Protein AF-A0A9N8HFV5-F1 (afdb_monomer)

pLDDT: mean 84.13, std 14.62, range [37.47, 98.25]

Nearest PDB structures (foldseek):
  6sh9-assembly1_B  TM=3.704E-01  e=1.272E+00  Bifidobacterium longum subsp. longum JCM 1217
  3afj-assembly1_A  TM=5.283E-01  e=9.026E+00  Cellulomonas gilvus ATCC 13127
  4bv8-assembly1_A-2  TM=2.661E-01  e=2.850E+00  Mus musculus

Sequence (456 aa):
MLLHRSIKRILYLVCWALIVAHNIAQGQHIQPIPSQDDGSRGDPKLVDVSGLGPEGTDFYDMPSIDIQLEEDGPTWTVYRLAHIDSHFAGESNDGMVAANLLRYQAGNSNAEVFTGLVHDRAGGMYYELKPDIDGNVEVLSTQREDMPMSALVQPEVQSIWTEFKALADYLATCALNLRRDPDKFVEIDVMIVWSHNAECAKAGLPVDCSVTDDSLNIMLAALNLTVEINNFVHANSQTNTSLKIVHAQRDTSGYRETDPFQLITELTIPLFDGQLNYIHPLRDQKKADLVAFAYDNRIVENPGYGIANAPVPVFGLQGLPLPPFLAFSVFCIQCSAGTLQTHEWGHNLGCTHDRGTVTDQIKDAIGDNPFNACEDKTHTNYGYRSPTGTFHTVMSYRCREGQCDNWSSNTANGFCAEIPYFSGKDTWRNGESMGGEENNCRDRIKRDKHFIARNR

Organism: NCBI:txid568900

Secondary structure (DSSP, 8-state):
-HHHHHHHHHHHHHHHHHHHHHHHHS--EEEE--------SSS-EEEE-GGG-SSSSGGGG-SEEEE--STTSPPEEEEE-S--SSSEEEE-TTSSEEEEEEEEEETTTTEEEEEEEEEETTTTEEEEEEE-TTSPEEEEEEETTS----------TTS--TTHHHHHHHHHHHHHHTT--TTS-EEEEEEEEE-HHHHHHHTTPPTTPPP-HHHHHHHHHHHHHHHHHHHHHHHHHT-SEEEEEEEEEE-SS-PPP--HHHHHHHHH-TTSSSSGGGHHHHHHHHT-SEEEEEE-GGG-SS---EEE-----GGG-TTPPPPGGG-EEEEEGGG-SSSHHHHHHHHHTT-B--HHHHHHHHHHHHSS-S--TTT--S--BB--B-TTSSEE-TT-PPP-TTSTT---TTT--S--EE-S----TT-EETTEES--SSB-HHHHHHHHHHHHS---

Foldseek 3Di:
DVVVVVVVVVVVVVVVVVVVVVLVVLALEKEFDDDPDDDDAFDWTFIDRCSCDDDDDSNLPDQWYWYDQDPPGDIFIWGADDDDPQWGWTAGPVRQKIKTWGFDQDPPPSDTWIWMWIARQAQQWIWTWGAALVRTTIIGIDHCVVPDAADDDPDPPPPPPPPVVLVVVVVVVLVVQQPDFLLAAEEAEEEEEEEPVLLCVQNVHDGPDDDDVSSVSRLVRLVVSLQVLLQVLCVLASSSYGYDYLYYYYQPLNDDDEDQVVVLCVCLPCPDPNSNNVVVVVCVVSVGLAYEYEYAQPPYPDRHFKDADAPDCDPVPPLGADASSRRYMYGYSVVSSDCRVVLRNLRNLHAAEAQQVVQVSCCVPPNPDPDRSLPDPPAQRYWDFALQLAATESRYDHDDDPGSSNHDPVRHPHSHGYDSYQADDPDDDPRGHRHHRNRHSSSSSSSRVVSSHDDD

Structure (mmCIF, N/CA/C/O backbone):
data_AF-A0A9N8HFV5-F1
#
_entry.id   AF-A0A9N8HFV5-F1
#
loop_
_atom_site.group_PDB
_atom_site.id
_atom_site.type_symbol
_atom_site.label_atom_id
_atom_site.label_alt_id
_atom_site.label_comp_id
_atom_site.label_asym_id
_atom_site.label_entity_id
_atom_site.label_seq_id
_atom_site.pdbx_PDB_ins_code
_atom_site.Cartn_x
_atom_site.Cartn_y
_atom_site.Cartn_z
_atom_site.occupancy
_atom_site.B_iso_or_equiv
_atom_site.auth_seq_id
_atom_site.auth_comp_id
_atom_site.auth_asym_id
_atom_site.auth_atom_id
_atom_site.pdbx_PDB_model_num
ATOM 1 N N . MET A 1 1 ? -42.279 -52.593 -12.057 1.00 56.09 1 MET A N 1
ATOM 2 C CA . MET A 1 1 ? -41.325 -52.281 -10.963 1.00 56.09 1 MET A CA 1
ATOM 3 C C . MET A 1 1 ? -40.086 -51.508 -11.438 1.00 56.09 1 MET A C 1
ATOM 5 O O . MET A 1 1 ? -39.771 -50.501 -10.820 1.00 56.09 1 MET A O 1
ATOM 9 N N . LEU A 1 2 ? -39.414 -51.903 -12.534 1.00 49.84 2 LEU A N 1
ATOM 10 C CA . LEU A 1 2 ? -38.226 -51.197 -13.066 1.00 49.84 2 LEU A CA 1
ATOM 11 C C . LEU A 1 2 ? -38.470 -49.713 -13.413 1.00 49.84 2 LEU A C 1
ATOM 13 O O . LEU A 1 2 ? -37.716 -48.859 -12.955 1.00 49.84 2 LEU A O 1
ATOM 17 N N . LEU A 1 3 ? -39.565 -49.398 -14.119 1.00 54.56 3 LEU A N 1
ATOM 18 C CA . LEU A 1 3 ? -39.909 -48.030 -14.550 1.00 54.56 3 LEU A CA 1
ATOM 19 C C . LEU A 1 3 ? -39.917 -47.006 -13.393 1.00 54.56 3 LEU A C 1
ATOM 21 O O . LEU A 1 3 ? -39.460 -45.876 -13.541 1.00 54.56 3 LEU A O 1
ATOM 25 N N . HIS A 1 4 ? -40.370 -47.426 -12.207 1.00 60.81 4 HIS A N 1
ATOM 26 C CA . HIS A 1 4 ? -40.497 -46.546 -11.045 1.00 60.81 4 HIS A CA 1
ATOM 27 C C . HIS A 1 4 ? -39.139 -46.178 -10.415 1.00 60.81 4 HIS A C 1
ATOM 29 O O . HIS A 1 4 ? -39.010 -45.103 -9.827 1.00 60.81 4 HIS A O 1
ATOM 35 N N . ARG A 1 5 ? -38.111 -47.032 -10.565 1.00 61.53 5 ARG A N 1
ATOM 36 C CA . ARG A 1 5 ? -36.736 -46.736 -10.118 1.00 61.53 5 ARG A CA 1
ATOM 37 C C . ARG A 1 5 ? -36.038 -45.737 -11.044 1.00 61.53 5 ARG A C 1
ATOM 39 O O . ARG A 1 5 ? -35.320 -44.874 -10.547 1.00 61.53 5 ARG A O 1
ATOM 46 N N . SER A 1 6 ? -36.286 -45.810 -12.354 1.00 66.06 6 SER A N 1
ATOM 47 C CA . SER A 1 6 ? -35.728 -44.859 -13.327 1.00 66.06 6 SER A CA 1
ATOM 48 C C . SER A 1 6 ? -36.271 -43.444 -13.116 1.00 66.06 6 SER A C 1
ATOM 50 O O . SER A 1 6 ? -35.486 -42.505 -13.037 1.00 66.06 6 SER A O 1
ATOM 52 N N . ILE A 1 7 ? -37.588 -43.297 -12.913 1.00 78.81 7 ILE A N 1
ATOM 53 C CA . ILE A 1 7 ? -38.219 -41.990 -12.649 1.00 78.81 7 ILE A CA 1
ATOM 54 C C . ILE A 1 7 ? -37.641 -41.337 -11.384 1.00 78.81 7 ILE A C 1
ATOM 56 O O . ILE A 1 7 ? -37.312 -40.156 -11.413 1.00 78.81 7 ILE A O 1
ATOM 60 N N . LYS A 1 8 ? -37.435 -42.097 -10.295 1.00 75.44 8 LYS A N 1
ATOM 61 C CA . LYS A 1 8 ? -36.823 -41.552 -9.069 1.00 75.44 8 LYS A CA 1
ATOM 62 C C . LYS A 1 8 ? -35.385 -41.066 -9.276 1.00 75.44 8 LYS A C 1
ATOM 64 O O . LYS A 1 8 ? -35.030 -40.045 -8.703 1.00 75.44 8 LYS A O 1
ATOM 69 N N . ARG A 1 9 ? -34.571 -41.750 -10.093 1.00 74.44 9 ARG A N 1
ATOM 70 C CA . ARG A 1 9 ? -33.205 -41.293 -10.425 1.00 74.44 9 ARG A CA 1
ATOM 71 C C . ARG A 1 9 ? -33.202 -40.040 -11.299 1.00 74.44 9 ARG A C 1
ATOM 73 O O . ARG A 1 9 ? -32.388 -39.160 -11.058 1.00 74.44 9 ARG A O 1
ATOM 80 N N . ILE A 1 10 ? -34.116 -39.948 -12.266 1.00 81.62 10 ILE A N 1
ATOM 81 C CA . ILE A 1 10 ? -34.258 -38.758 -13.117 1.00 81.62 10 ILE A CA 1
ATOM 82 C C . ILE A 1 10 ? -34.718 -37.560 -12.278 1.00 81.62 10 ILE A C 1
ATOM 84 O O . ILE A 1 10 ? -34.095 -36.511 -12.370 1.00 81.62 10 ILE A O 1
ATOM 88 N N . LEU A 1 11 ? -35.716 -37.720 -11.396 1.00 81.94 11 LEU A N 1
ATOM 89 C CA . LEU A 1 11 ? -36.099 -36.651 -10.464 1.00 81.94 11 LEU A CA 1
ATOM 90 C C . LEU A 1 11 ? -34.938 -36.233 -9.556 1.00 81.94 11 LEU A C 1
ATOM 92 O O . LEU A 1 11 ? -34.749 -35.044 -9.353 1.00 81.94 11 LEU A O 1
ATOM 96 N N . TYR A 1 12 ? -34.144 -37.177 -9.040 1.00 81.56 12 TYR A N 1
ATOM 97 C CA . TYR A 1 12 ? -32.990 -36.838 -8.200 1.00 81.56 12 TYR A CA 1
ATOM 98 C C . TYR A 1 12 ? -31.928 -36.043 -8.967 1.00 81.56 12 TYR A C 1
ATOM 100 O O . TYR A 1 12 ? -31.415 -35.066 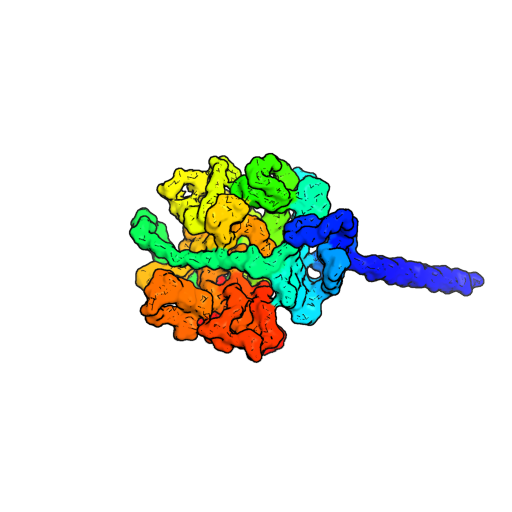-8.440 1.00 81.56 12 TYR A O 1
ATOM 108 N N . LEU A 1 13 ? -31.627 -36.428 -10.212 1.00 78.50 13 LEU A N 1
ATOM 109 C CA . LEU A 1 13 ? -30.686 -35.703 -11.070 1.00 78.50 13 LEU A CA 1
ATOM 110 C C . LEU A 1 13 ? -31.215 -34.323 -11.473 1.00 78.50 13 LEU A C 1
ATOM 112 O O . LEU A 1 13 ? -30.443 -33.376 -11.482 1.00 78.50 13 LEU A O 1
ATOM 116 N N . VAL A 1 14 ? -32.514 -34.189 -11.759 1.00 83.88 14 VAL A N 1
ATOM 117 C CA . VAL A 1 14 ? -33.137 -32.897 -12.087 1.00 83.88 14 VAL A CA 1
ATOM 118 C C . VAL A 1 14 ? -33.213 -31.995 -10.856 1.00 83.88 14 VAL A C 1
ATOM 120 O O . VAL A 1 14 ? -32.838 -30.837 -10.955 1.00 83.88 14 VAL A O 1
ATOM 123 N N . CYS A 1 15 ? -33.610 -32.499 -9.685 1.00 78.50 15 CYS A N 1
ATOM 124 C CA . CYS A 1 15 ? -33.566 -31.722 -8.443 1.00 78.50 15 CYS A CA 1
ATOM 125 C C . CYS A 1 15 ? -32.133 -31.337 -8.066 1.00 78.50 15 CYS A C 1
ATOM 127 O O . CYS A 1 15 ? -31.917 -30.200 -7.674 1.00 78.50 15 CYS A O 1
ATOM 129 N N . TRP A 1 16 ? -31.151 -32.231 -8.213 1.00 79.00 16 TRP A N 1
ATOM 130 C CA . TRP A 1 16 ? -29.753 -31.903 -7.928 1.00 79.00 16 TRP A CA 1
ATOM 131 C C . TRP A 1 16 ? -29.201 -30.878 -8.924 1.00 79.00 16 TRP A C 1
ATOM 133 O O . TRP A 1 16 ? -28.602 -29.901 -8.501 1.00 79.00 16 TRP A O 1
ATOM 143 N N . ALA A 1 17 ? -29.485 -31.022 -10.222 1.00 68.69 17 ALA A N 1
ATOM 144 C CA . ALA A 1 17 ? -29.117 -30.034 -11.235 1.00 68.69 17 ALA A CA 1
ATOM 145 C C . ALA A 1 17 ? -29.829 -28.686 -11.037 1.00 68.69 17 ALA A C 1
ATOM 147 O O . ALA A 1 17 ? -29.218 -27.656 -11.284 1.00 68.69 17 ALA A O 1
ATOM 148 N N . LEU A 1 18 ? -31.080 -28.670 -10.564 1.00 64.69 18 LEU A N 1
ATOM 149 C CA . LEU A 1 18 ? -31.801 -27.440 -10.223 1.00 64.69 18 LEU A CA 1
ATOM 150 C C . LEU A 1 18 ? -31.272 -26.796 -8.939 1.00 64.69 18 LEU A C 1
ATOM 152 O O . LEU A 1 18 ? -31.160 -25.583 -8.907 1.00 64.69 18 LEU A O 1
ATOM 156 N N . ILE A 1 19 ? -30.907 -27.568 -7.910 1.00 60.88 19 ILE A N 1
ATOM 157 C CA . ILE A 1 19 ? -30.269 -27.041 -6.690 1.00 60.88 19 ILE A CA 1
ATOM 158 C C . ILE A 1 19 ? -28.887 -26.474 -7.026 1.00 60.88 19 ILE A C 1
ATOM 160 O O . ILE A 1 19 ? -28.576 -25.359 -6.631 1.00 60.88 19 ILE A O 1
ATOM 164 N N . VAL A 1 20 ? -28.085 -27.196 -7.814 1.00 56.69 20 VAL A N 1
ATOM 165 C CA . VAL A 1 20 ? -26.782 -26.718 -8.295 1.00 56.69 20 VAL A CA 1
ATOM 166 C C . VAL A 1 20 ? -26.954 -25.473 -9.170 1.00 56.69 20 VAL A C 1
ATOM 168 O O . VAL A 1 20 ? -26.281 -24.484 -8.929 1.00 56.69 20 VAL A O 1
ATOM 171 N N . ALA A 1 21 ? -27.895 -25.457 -10.118 1.00 56.00 21 ALA A N 1
ATOM 172 C CA . ALA A 1 21 ? -28.159 -24.278 -10.944 1.00 56.00 21 ALA A CA 1
ATOM 173 C C . ALA A 1 21 ? -28.730 -23.093 -10.148 1.00 56.00 21 ALA A C 1
ATOM 175 O O . ALA A 1 21 ? -28.430 -21.958 -10.485 1.00 56.00 21 ALA A O 1
ATOM 176 N N . HIS A 1 22 ? -29.523 -23.324 -9.098 1.00 50.94 22 HIS A N 1
ATOM 177 C CA . HIS A 1 22 ? -30.069 -22.258 -8.253 1.00 50.94 22 HIS A CA 1
ATOM 178 C C . HIS A 1 22 ? -29.000 -21.675 -7.318 1.00 50.94 22 HIS A C 1
ATOM 180 O O . HIS A 1 22 ? -28.913 -20.460 -7.194 1.00 50.94 22 HIS A O 1
ATOM 186 N N . ASN A 1 23 ? -28.120 -22.519 -6.769 1.00 50.59 23 ASN A N 1
ATOM 187 C CA . ASN A 1 23 ? -26.953 -22.089 -5.994 1.00 50.59 23 ASN A CA 1
ATOM 188 C C . ASN A 1 23 ? -25.858 -21.441 -6.867 1.00 50.59 23 ASN A C 1
ATOM 190 O O . ASN A 1 23 ? -25.046 -20.693 -6.346 1.00 50.59 23 ASN A O 1
ATOM 194 N N . ILE A 1 24 ? -25.829 -21.712 -8.179 1.00 51.78 24 ILE A N 1
ATOM 195 C CA . ILE A 1 24 ? -24.999 -20.987 -9.162 1.00 51.78 24 ILE A CA 1
ATOM 196 C C . ILE A 1 24 ? -25.685 -19.681 -9.619 1.00 51.78 24 ILE A C 1
ATOM 198 O O . ILE A 1 24 ? -25.009 -18.755 -10.052 1.00 51.78 24 ILE A O 1
ATOM 202 N N . ALA A 1 25 ? -27.019 -19.593 -9.541 1.00 45.75 25 ALA A N 1
ATOM 203 C CA . ALA A 1 25 ? -27.801 -18.433 -9.984 1.00 45.75 25 ALA A CA 1
ATOM 204 C C . ALA A 1 25 ? -28.070 -17.392 -8.884 1.00 45.75 25 ALA A C 1
ATOM 206 O O . ALA A 1 25 ? -28.407 -16.254 -9.207 1.00 45.75 25 ALA A O 1
ATOM 207 N N . GLN A 1 26 ? -27.891 -17.733 -7.605 1.00 53.19 26 GLN A N 1
ATOM 208 C CA . GLN A 1 26 ? -27.508 -16.737 -6.605 1.00 53.19 26 GLN A CA 1
ATOM 209 C C . GLN A 1 26 ? -26.030 -16.420 -6.837 1.00 53.19 26 GLN A C 1
ATOM 211 O O . GLN A 1 26 ? -25.156 -17.021 -6.219 1.00 53.19 26 GLN A O 1
ATOM 216 N N . GLY A 1 27 ? -25.764 -15.533 -7.803 1.00 54.81 27 GLY A N 1
ATOM 217 C CA . GLY A 1 27 ? -24.407 -15.078 -8.103 1.00 54.81 27 GLY A CA 1
ATOM 218 C C . GLY A 1 27 ? -23.738 -14.547 -6.838 1.00 54.81 27 GLY A C 1
ATOM 219 O O . GLY A 1 27 ? -24.410 -13.989 -5.973 1.00 54.81 27 GLY A O 1
ATOM 220 N N . GLN A 1 28 ? -22.431 -14.737 -6.708 1.00 76.12 28 GLN A N 1
ATOM 221 C CA . GLN A 1 28 ? -21.666 -14.226 -5.572 1.00 76.12 28 GLN A CA 1
ATOM 222 C C . GLN A 1 28 ? -21.432 -12.736 -5.811 1.00 76.12 28 GLN A C 1
ATOM 224 O O . GLN A 1 28 ? -20.512 -12.357 -6.536 1.00 76.12 28 GLN A O 1
ATOM 229 N N . HIS A 1 29 ? -22.345 -11.921 -5.277 1.00 89.44 29 HIS A N 1
ATOM 230 C CA . HIS A 1 29 ? -22.415 -10.491 -5.544 1.00 89.44 29 HIS A CA 1
ATOM 231 C C . HIS A 1 29 ? -22.160 -9.649 -4.293 1.00 89.44 29 HIS A C 1
ATOM 233 O O . HIS A 1 29 ? -22.621 -9.980 -3.199 1.00 89.44 29 HIS A O 1
ATOM 239 N N . ILE A 1 30 ? -21.462 -8.534 -4.495 1.00 94.19 30 ILE A N 1
ATOM 240 C CA . ILE A 1 30 ? -21.566 -7.339 -3.655 1.00 94.19 30 ILE A CA 1
ATOM 241 C C . ILE A 1 30 ? -22.528 -6.394 -4.377 1.00 94.19 30 ILE A C 1
ATOM 243 O O . ILE A 1 30 ? -22.356 -6.164 -5.576 1.00 94.19 30 ILE A O 1
ATOM 247 N N . GLN A 1 31 ? -23.530 -5.870 -3.674 1.00 95.31 31 GLN A N 1
ATOM 248 C CA . GLN A 1 31 ? -24.520 -4.942 -4.235 1.00 95.31 31 GLN A CA 1
ATOM 249 C C . GLN A 1 31 ? -24.760 -3.750 -3.298 1.00 95.31 31 GLN A C 1
ATOM 251 O O . GLN A 1 31 ? -24.641 -3.909 -2.083 1.00 95.31 31 GLN A O 1
ATOM 256 N N . PRO A 1 32 ? -25.136 -2.568 -3.809 1.00 94.88 32 PRO A N 1
ATOM 257 C CA . PRO A 1 32 ? -25.580 -1.459 -2.971 1.00 94.88 32 PRO A CA 1
ATOM 258 C C . PRO A 1 32 ? -26.863 -1.830 -2.217 1.00 94.88 32 PRO A C 1
ATOM 260 O O . PRO A 1 32 ? -27.766 -2.457 -2.775 1.00 94.88 32 PRO A O 1
ATOM 263 N N . ILE A 1 33 ? -26.969 -1.408 -0.958 1.00 93.44 33 ILE A N 1
ATOM 264 C CA . ILE A 1 33 ? -28.239 -1.404 -0.226 1.00 93.44 33 ILE A CA 1
ATOM 265 C C . ILE A 1 33 ? -28.941 -0.085 -0.576 1.00 93.44 33 ILE A C 1
ATOM 267 O O . ILE A 1 33 ? -28.376 0.967 -0.272 1.00 93.44 33 ILE A O 1
ATOM 271 N N . PRO A 1 34 ? -30.147 -0.099 -1.181 1.00 87.19 34 PRO A N 1
ATOM 272 C CA . PRO A 1 34 ? -30.856 1.129 -1.535 1.00 87.19 34 PRO A CA 1
ATOM 273 C C . PRO A 1 34 ? -31.108 1.992 -0.296 1.00 87.19 34 PRO A C 1
ATOM 275 O O . PRO A 1 34 ? -31.884 1.626 0.594 1.00 87.19 34 PRO A O 1
ATOM 278 N N . SER A 1 35 ? -30.425 3.131 -0.224 1.00 71.56 35 SER A N 1
ATOM 279 C CA . SER A 1 35 ? -30.580 4.108 0.847 1.00 71.56 35 SER A CA 1
ATOM 280 C C . SER A 1 35 ? -31.737 5.066 0.531 1.00 71.56 35 SER A C 1
ATOM 282 O O . SER A 1 35 ? -32.227 5.142 -0.593 1.00 71.56 35 SER A O 1
ATOM 284 N N . GLN A 1 36 ? -32.209 5.820 1.527 1.00 58.84 36 GLN A N 1
ATOM 285 C CA . GLN A 1 36 ? -33.134 6.945 1.290 1.00 58.84 36 GLN A CA 1
ATOM 286 C C . GLN A 1 36 ? -32.381 8.259 1.016 1.00 58.84 36 GLN A C 1
ATOM 288 O O . GLN A 1 36 ? -32.889 9.333 1.334 1.00 58.84 36 GLN A O 1
ATOM 293 N N . ASP A 1 37 ? -31.148 8.163 0.521 1.00 61.12 37 ASP A N 1
ATOM 294 C CA . ASP A 1 37 ? -30.161 9.235 0.625 1.00 61.12 37 ASP A CA 1
ATOM 295 C C . ASP A 1 37 ? -30.231 10.246 -0.529 1.00 61.12 37 ASP A C 1
ATOM 297 O O . ASP A 1 37 ? -30.750 9.954 -1.608 1.00 61.12 37 ASP A O 1
ATOM 301 N N . ASP A 1 38 ? -29.754 11.468 -0.289 1.00 55.66 38 ASP A N 1
ATOM 302 C CA . ASP A 1 38 ? -30.112 12.640 -1.105 1.00 55.66 38 ASP A CA 1
ATOM 303 C C . ASP A 1 38 ? -29.225 12.895 -2.339 1.00 55.66 38 ASP A C 1
ATOM 305 O O . ASP A 1 38 ? -29.505 13.798 -3.137 1.00 55.66 38 ASP A O 1
ATOM 309 N N . GLY A 1 39 ? -28.209 12.053 -2.546 1.00 59.06 39 GLY A N 1
ATOM 310 C CA . GLY A 1 39 ? -27.302 12.109 -3.694 1.00 59.06 39 GLY A CA 1
ATOM 311 C C . GLY A 1 39 ? -26.017 12.908 -3.457 1.00 59.06 39 GLY A C 1
ATOM 312 O O . GLY A 1 39 ? -25.347 13.277 -4.428 1.00 59.06 39 GLY A O 1
ATOM 313 N N . SER A 1 40 ? -25.649 13.173 -2.203 1.00 59.53 40 SER A N 1
ATOM 314 C CA . SER A 1 40 ? -24.324 13.682 -1.847 1.00 59.53 40 SER A CA 1
ATOM 315 C C . SER A 1 40 ? -23.189 12.777 -2.376 1.00 59.53 40 SER A C 1
ATOM 317 O O . SER A 1 40 ? -23.281 11.548 -2.451 1.00 59.53 40 SER A O 1
ATOM 319 N N . ARG A 1 41 ? -22.079 13.399 -2.798 1.00 60.69 41 ARG A N 1
ATOM 320 C CA . ARG A 1 41 ? -20.861 12.695 -3.236 1.00 60.69 41 ARG A CA 1
ATOM 321 C C . ARG A 1 41 ? -19.835 12.733 -2.109 1.00 60.69 41 ARG A C 1
ATOM 323 O O . ARG A 1 41 ? -19.401 13.816 -1.730 1.00 60.69 41 ARG A O 1
ATOM 330 N N . GLY A 1 42 ? -19.396 11.556 -1.670 1.00 68.81 42 GLY A N 1
ATOM 331 C CA . GLY A 1 42 ? -18.355 11.383 -0.651 1.00 68.81 42 GLY A CA 1
ATOM 332 C C . GLY A 1 42 ? -18.869 10.857 0.689 1.00 68.81 42 GLY A C 1
ATOM 333 O O . GLY A 1 42 ? -18.053 10.405 1.489 1.00 68.81 42 GLY A O 1
ATOM 334 N N . ASP A 1 43 ? -20.185 10.851 0.912 1.00 81.81 43 ASP A N 1
ATOM 335 C CA . ASP A 1 43 ? -20.765 10.193 2.083 1.00 81.81 43 ASP A CA 1
ATOM 336 C C . ASP A 1 43 ? -20.732 8.657 1.912 1.00 81.81 43 ASP A C 1
ATOM 338 O O . ASP A 1 43 ? -20.886 8.164 0.784 1.00 81.81 43 ASP A O 1
ATOM 342 N N . PRO A 1 44 ? -20.488 7.883 2.990 1.00 86.31 44 PRO A N 1
ATOM 343 C CA . PRO A 1 44 ? -20.418 6.427 2.911 1.00 86.31 44 PRO A CA 1
ATOM 344 C C . PRO A 1 44 ? -21.769 5.805 2.533 1.00 86.31 44 PRO A C 1
ATOM 346 O O . PRO A 1 44 ? -22.800 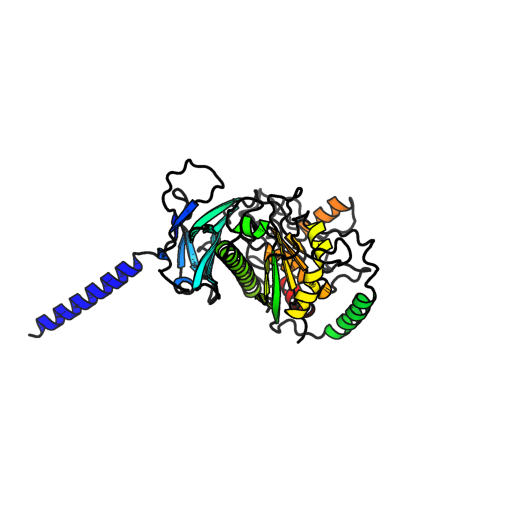6.126 3.121 1.00 86.31 44 PRO A O 1
ATOM 349 N N . LYS A 1 45 ? -21.767 4.873 1.575 1.00 92.44 45 LYS A N 1
ATOM 350 C CA . LYS A 1 45 ? -22.978 4.158 1.126 1.00 92.44 45 LYS A CA 1
ATOM 351 C C . LYS A 1 45 ? -22.959 2.719 1.621 1.00 92.44 45 LYS A C 1
ATOM 353 O O . LYS A 1 45 ? -21.920 2.075 1.562 1.00 92.44 45 LYS A O 1
ATOM 358 N N . LEU A 1 46 ? -24.090 2.182 2.065 1.00 94.06 46 LEU A N 1
ATOM 359 C CA . LEU A 1 46 ? -24.157 0.792 2.526 1.00 94.06 46 LEU A CA 1
ATOM 360 C C . LEU A 1 46 ? -24.132 -0.206 1.356 1.00 94.06 46 LEU A C 1
ATOM 362 O O . LEU A 1 46 ? -24.806 -0.010 0.344 1.00 94.06 46 LEU A O 1
ATOM 366 N N . VAL A 1 47 ? -23.398 -1.308 1.523 1.00 95.19 47 VAL A N 1
ATOM 367 C CA . VAL A 1 47 ? -23.330 -2.427 0.573 1.00 95.19 47 VAL A CA 1
ATOM 368 C C . VAL A 1 47 ? -23.613 -3.763 1.265 1.00 95.19 47 VAL A C 1
ATOM 370 O O . VAL A 1 47 ? -23.167 -4.038 2.377 1.00 95.19 47 VAL A O 1
ATOM 373 N N . ASP A 1 48 ? -24.366 -4.619 0.584 1.00 94.31 48 ASP A N 1
ATOM 374 C CA . ASP A 1 48 ? -24.658 -5.983 0.996 1.00 94.31 48 ASP A CA 1
ATOM 375 C C . ASP A 1 48 ? -23.548 -6.912 0.493 1.00 94.31 48 ASP A C 1
ATOM 377 O O . ASP A 1 48 ? -23.338 -7.073 -0.712 1.00 94.31 48 ASP A O 1
ATOM 381 N N . VAL A 1 49 ? -22.840 -7.523 1.444 1.00 94.12 49 VAL A N 1
ATOM 382 C CA . VAL A 1 49 ? -21.771 -8.508 1.214 1.00 94.12 49 VAL A CA 1
ATOM 383 C C . VAL A 1 49 ? -22.199 -9.936 1.573 1.00 94.12 49 VAL A C 1
ATOM 385 O O . VAL A 1 49 ? -21.372 -10.851 1.566 1.00 94.12 49 VAL A O 1
ATOM 388 N N . SER A 1 50 ? -23.480 -10.167 1.891 1.00 90.75 50 SER A N 1
ATOM 389 C CA . SER A 1 50 ? -23.989 -11.491 2.284 1.00 90.75 50 SER A CA 1
ATOM 390 C C . SER A 1 50 ? -23.885 -12.530 1.159 1.00 90.75 50 SER A C 1
ATOM 392 O O . SER A 1 50 ? -23.732 -13.723 1.434 1.00 90.75 50 SER A O 1
ATOM 394 N N . GLY A 1 51 ? -23.849 -12.080 -0.103 1.00 88.25 51 GLY A N 1
ATOM 395 C CA . GLY A 1 51 ? -23.560 -12.902 -1.282 1.00 88.25 51 GLY A CA 1
ATOM 396 C C . GLY A 1 51 ? -22.168 -13.553 -1.288 1.00 88.25 51 GLY A C 1
ATOM 397 O O . GLY A 1 51 ? -21.957 -14.519 -2.020 1.00 88.25 51 GLY A O 1
ATOM 398 N N . LEU A 1 52 ? -21.236 -13.091 -0.444 1.00 90.12 52 LEU A N 1
ATOM 399 C CA . LEU A 1 52 ? -19.915 -13.708 -0.246 1.00 90.12 52 LEU A CA 1
ATOM 400 C C . LEU A 1 52 ? -19.926 -14.884 0.748 1.00 90.12 52 LEU A C 1
ATOM 402 O O . LEU A 1 52 ? -18.889 -15.506 0.969 1.00 90.12 52 LEU A O 1
ATOM 406 N N . GLY A 1 53 ? -21.080 -15.191 1.348 1.00 84.56 53 GLY A N 1
ATOM 407 C CA . GLY A 1 53 ? -21.240 -16.226 2.367 1.00 84.56 53 GLY A CA 1
ATOM 408 C C . GLY A 1 53 ? -21.344 -15.664 3.795 1.00 84.56 53 GLY A C 1
ATOM 409 O O . GLY A 1 53 ? -20.931 -14.528 4.059 1.00 84.56 53 GLY A O 1
ATOM 410 N N . PRO A 1 54 ? -21.927 -16.441 4.729 1.00 70.44 54 PRO A N 1
ATOM 411 C CA . PRO A 1 54 ? -22.230 -15.968 6.078 1.00 70.44 54 PRO A CA 1
ATOM 412 C C . PRO A 1 54 ? -21.003 -15.871 6.994 1.00 70.44 54 PRO A C 1
ATOM 414 O O . PRO A 1 54 ? -21.010 -15.046 7.899 1.00 70.44 54 PRO A O 1
ATOM 417 N N . GLU A 1 55 ? -19.972 -16.691 6.779 1.00 69.56 55 GLU A N 1
ATOM 418 C CA . GLU A 1 55 ? -18.802 -16.806 7.659 1.00 69.56 55 GLU A CA 1
ATOM 419 C C . GLU A 1 55 ? -17.545 -17.131 6.837 1.00 69.56 55 GLU A C 1
ATOM 421 O O . GLU A 1 55 ? -17.608 -17.930 5.901 1.00 69.56 55 GLU A O 1
ATOM 426 N N . GLY A 1 56 ? -16.392 -16.587 7.235 1.00 73.44 56 GLY A N 1
ATOM 427 C CA . GLY A 1 56 ? -15.088 -17.110 6.839 1.00 73.44 56 GLY A CA 1
ATOM 428 C C . GLY A 1 56 ? -14.624 -16.797 5.413 1.00 73.44 56 GLY A C 1
ATOM 429 O O . GLY A 1 56 ? -15.121 -15.918 4.711 1.00 73.44 56 GLY A O 1
ATOM 430 N N . THR A 1 57 ? -13.575 -17.506 5.004 1.00 82.12 57 THR A N 1
ATOM 431 C CA . THR A 1 57 ? -12.723 -17.159 3.857 1.00 82.12 57 THR A CA 1
ATOM 432 C C . THR A 1 57 ? -13.116 -17.853 2.550 1.00 82.12 57 THR A C 1
ATOM 434 O O . THR A 1 57 ? -12.341 -17.832 1.598 1.00 82.12 57 THR A O 1
ATOM 437 N N . ASP A 1 58 ? -14.304 -18.460 2.473 1.00 85.62 58 ASP A N 1
ATOM 438 C CA . ASP A 1 58 ? -14.757 -19.257 1.318 1.00 85.62 58 ASP A CA 1
ATOM 439 C C . ASP A 1 58 ? -14.712 -18.474 -0.009 1.00 85.62 58 ASP A C 1
ATOM 441 O O . ASP A 1 58 ? -14.463 -19.047 -1.072 1.00 85.62 58 ASP A O 1
ATOM 445 N N . PHE A 1 59 ? -14.893 -17.148 0.040 1.00 89.38 59 PHE A N 1
ATOM 446 C CA . PHE A 1 59 ? -14.815 -16.290 -1.143 1.00 89.38 59 PHE A CA 1
ATOM 447 C C . PHE A 1 59 ? -13.401 -16.056 -1.680 1.00 89.38 59 PHE A C 1
ATOM 449 O O . PHE A 1 59 ? -13.261 -15.655 -2.834 1.00 89.38 59 PHE A O 1
ATOM 456 N N . TYR A 1 60 ? -12.349 -16.365 -0.917 1.00 91.44 60 TYR A N 1
ATOM 457 C CA . TYR A 1 60 ? -10.980 -16.313 -1.436 1.00 91.44 60 TYR A CA 1
ATOM 458 C C . TYR A 1 60 ? -10.776 -17.334 -2.556 1.00 91.44 60 TYR A C 1
ATOM 460 O O . TYR A 1 60 ? -10.028 -17.056 -3.487 1.00 91.44 60 TYR A O 1
ATOM 468 N N . ASP A 1 61 ? -11.473 -18.476 -2.512 1.00 88.88 61 ASP A N 1
ATOM 469 C CA . ASP A 1 61 ? -11.384 -19.523 -3.531 1.00 88.88 61 ASP A CA 1
ATOM 470 C C . ASP A 1 61 ? -12.413 -19.408 -4.669 1.00 88.88 61 ASP A C 1
ATOM 472 O O . ASP A 1 61 ? -12.400 -20.223 -5.599 1.00 88.88 61 ASP A O 1
ATOM 476 N N . MET A 1 62 ? -13.259 -18.372 -4.666 1.00 89.88 62 MET A N 1
ATOM 477 C CA . MET A 1 62 ? -14.176 -18.106 -5.778 1.00 89.88 62 MET A CA 1
ATOM 478 C C . MET A 1 62 ? -13.387 -17.741 -7.053 1.00 89.88 62 MET A C 1
ATOM 480 O O . MET A 1 62 ? -12.431 -16.965 -6.995 1.00 89.88 62 MET A O 1
ATOM 484 N N . PRO A 1 63 ? -13.760 -18.274 -8.235 1.00 92.19 63 PRO A N 1
ATOM 485 C CA . PRO A 1 63 ? -13.069 -17.963 -9.489 1.00 92.19 63 PRO A CA 1
ATOM 486 C C . PRO A 1 63 ? -13.331 -16.524 -9.958 1.00 92.19 63 PRO A C 1
ATOM 488 O O . PRO A 1 63 ? -12.505 -15.944 -10.665 1.00 92.19 63 PRO A O 1
ATOM 491 N N . SER A 1 64 ? -14.473 -15.957 -9.569 1.00 93.94 64 SER A N 1
ATOM 492 C CA . SER A 1 64 ? -14.875 -14.583 -9.848 1.00 93.94 64 SER A CA 1
ATOM 493 C C . SER A 1 64 ? -15.930 -14.108 -8.851 1.00 93.94 64 SER A C 1
ATOM 495 O O . SER A 1 64 ? -16.682 -14.930 -8.331 1.00 93.94 64 SER A O 1
ATOM 497 N N . ILE A 1 65 ? -16.015 -12.796 -8.646 1.00 95.25 65 ILE A N 1
ATOM 498 C CA . ILE A 1 65 ? -17.039 -12.118 -7.839 1.00 95.25 65 ILE A CA 1
ATOM 499 C C . ILE A 1 65 ? -17.652 -11.008 -8.701 1.00 95.25 65 ILE A C 1
ATOM 501 O O . ILE A 1 65 ? -16.918 -10.293 -9.387 1.00 95.25 65 ILE A O 1
ATOM 505 N N . ASP A 1 66 ? -18.977 -10.862 -8.664 1.00 96.06 66 ASP A N 1
ATOM 506 C CA . ASP A 1 66 ? -19.666 -9.719 -9.268 1.00 96.06 66 ASP A CA 1
ATOM 507 C C . ASP A 1 66 ? -19.767 -8.584 -8.240 1.00 96.06 66 ASP A C 1
ATOM 509 O O . ASP A 1 66 ? -20.133 -8.796 -7.086 1.00 96.06 66 ASP A O 1
ATOM 513 N N . ILE A 1 67 ? -19.408 -7.364 -8.630 1.00 96.38 67 ILE A N 1
ATOM 514 C CA . ILE A 1 67 ? -19.316 -6.224 -7.715 1.00 96.38 67 ILE A CA 1
ATOM 515 C C . ILE A 1 67 ? -20.074 -5.037 -8.302 1.00 96.38 67 ILE A C 1
ATOM 517 O O . ILE A 1 67 ? -19.723 -4.545 -9.371 1.00 96.38 67 ILE A O 1
ATOM 521 N N . GLN A 1 68 ? -21.071 -4.546 -7.572 1.00 95.94 68 GLN A N 1
ATOM 522 C CA . GLN A 1 68 ? -21.705 -3.248 -7.772 1.00 95.94 68 GLN A CA 1
ATOM 523 C C . GLN A 1 68 ? -21.660 -2.489 -6.440 1.00 95.94 68 GLN A C 1
ATOM 525 O O . GLN A 1 68 ? -22.029 -3.034 -5.401 1.00 95.94 68 GLN A O 1
ATOM 530 N N . LEU A 1 69 ? -21.183 -1.243 -6.459 1.00 95.31 69 LEU A N 1
ATOM 531 C CA . LEU A 1 69 ? -20.940 -0.453 -5.239 1.00 95.31 69 LEU A CA 1
ATOM 532 C C . LEU A 1 69 ? -21.856 0.771 -5.113 1.00 95.31 69 LEU A C 1
ATOM 534 O O . LEU A 1 69 ? -21.969 1.350 -4.041 1.00 95.31 69 LEU A O 1
ATOM 538 N N . GLU A 1 70 ? -22.535 1.160 -6.191 1.00 93.06 70 GLU A N 1
ATOM 539 C CA . GLU A 1 70 ? -23.459 2.296 -6.225 1.00 93.06 70 GLU A CA 1
ATOM 540 C C . GLU A 1 70 ? -24.724 1.892 -6.998 1.00 93.06 70 GLU A C 1
ATOM 542 O O . GLU A 1 70 ? -24.632 1.110 -7.946 1.00 93.06 70 GLU A O 1
ATOM 547 N N . GLU A 1 71 ? -25.899 2.396 -6.601 1.00 91.06 71 GLU A N 1
ATOM 548 C CA . GLU A 1 71 ? -27.210 1.958 -7.129 1.00 91.06 71 GLU A CA 1
ATOM 549 C C . GLU A 1 71 ? -27.335 2.133 -8.652 1.00 91.06 71 GLU A C 1
ATOM 551 O O . GLU A 1 71 ? -27.678 1.184 -9.356 1.00 91.06 71 GLU A O 1
ATOM 556 N N . ASP A 1 72 ? -26.934 3.297 -9.169 1.00 90.25 72 ASP A N 1
ATOM 557 C CA . ASP A 1 72 ? -26.825 3.582 -10.609 1.00 90.25 72 ASP A CA 1
ATOM 558 C C . ASP A 1 72 ? -25.435 3.241 -11.198 1.00 90.25 72 ASP A C 1
ATOM 560 O O . ASP A 1 72 ? -25.137 3.552 -12.355 1.00 90.25 72 ASP A O 1
ATOM 564 N N . GLY A 1 73 ? -24.550 2.641 -10.396 1.00 91.50 73 GLY A N 1
ATOM 565 C CA . GLY A 1 73 ? -23.184 2.294 -10.779 1.00 91.50 73 GLY A CA 1
ATOM 566 C C . GLY A 1 73 ? -23.097 1.039 -11.660 1.00 91.50 73 GLY A C 1
ATOM 567 O O . GLY A 1 73 ? -24.014 0.216 -11.679 1.00 91.50 73 GLY A O 1
ATOM 568 N N . PRO A 1 74 ? -21.984 0.850 -12.390 1.00 94.38 74 PRO A N 1
ATOM 569 C CA . PRO A 1 74 ? -21.747 -0.369 -13.157 1.00 94.38 74 PRO A CA 1
ATOM 570 C C . PRO A 1 74 ? -21.582 -1.598 -12.247 1.00 94.38 74 PRO A C 1
ATOM 572 O O . PRO A 1 74 ? -21.053 -1.509 -11.140 1.00 94.38 74 PRO A O 1
ATOM 575 N N . THR A 1 75 ? -21.969 -2.767 -12.759 1.00 95.69 75 THR A N 1
ATOM 576 C CA . THR A 1 75 ? -21.590 -4.068 -12.189 1.00 95.69 75 THR A CA 1
ATOM 577 C C . THR A 1 75 ? -20.341 -4.587 -12.900 1.00 95.69 75 THR A C 1
ATOM 579 O O . THR A 1 75 ? -20.313 -4.662 -14.131 1.00 95.69 75 THR A O 1
ATOM 582 N N . TRP A 1 76 ? -19.325 -4.994 -12.143 1.00 96.44 76 TRP A N 1
ATOM 583 C CA . TRP A 1 76 ? -18.083 -5.559 -12.665 1.00 96.44 76 TRP A CA 1
ATOM 584 C C . TRP A 1 76 ? -17.911 -7.016 -12.236 1.00 96.44 76 TRP A C 1
ATOM 586 O O . TRP A 1 76 ? -17.920 -7.308 -11.044 1.00 96.44 76 TRP A O 1
ATOM 596 N N . THR A 1 77 ? -17.657 -7.919 -13.185 1.00 96.56 77 THR A N 1
ATOM 597 C CA . THR A 1 77 ? -17.163 -9.269 -12.872 1.00 96.56 77 THR A CA 1
ATOM 598 C C . THR A 1 77 ? -15.645 -9.227 -12.723 1.00 96.56 77 THR A C 1
ATOM 600 O O . THR A 1 77 ? -14.924 -8.959 -13.691 1.00 96.56 77 THR A O 1
ATOM 603 N N . VAL A 1 78 ? -15.153 -9.505 -11.519 1.00 95.94 78 VAL A N 1
ATOM 604 C CA . VAL A 1 78 ? -13.726 -9.527 -11.183 1.00 95.94 78 VAL A CA 1
ATOM 605 C C . VAL A 1 78 ? -13.266 -10.975 -11.039 1.00 95.94 78 VAL A C 1
ATOM 607 O O . VAL A 1 78 ? -13.826 -11.719 -10.241 1.00 95.94 78 VAL A O 1
ATOM 610 N N . TYR A 1 79 ? -12.247 -11.386 -11.795 1.00 94.62 79 TYR A N 1
ATOM 611 C CA . TYR A 1 79 ? -11.711 -12.752 -11.818 1.00 94.62 79 TYR A CA 1
ATOM 612 C C . TYR A 1 79 ? -10.486 -12.877 -10.908 1.00 94.62 79 TYR A C 1
ATOM 614 O O . TYR A 1 79 ? -9.613 -12.007 -10.922 1.00 94.62 79 TYR A O 1
ATOM 622 N N . ARG A 1 80 ? -10.391 -13.967 -10.137 1.00 93.25 80 ARG A N 1
ATOM 623 C CA . ARG A 1 80 ? -9.299 -14.189 -9.174 1.00 93.25 80 ARG A CA 1
ATOM 624 C C . ARG A 1 80 ? -7.931 -14.262 -9.864 1.00 93.25 80 ARG A C 1
ATOM 626 O O . ARG A 1 80 ? -7.729 -15.044 -10.796 1.00 93.25 80 ARG A O 1
ATOM 633 N N . LEU A 1 81 ? -6.963 -13.505 -9.353 1.00 88.44 81 LEU A N 1
ATOM 634 C CA . LEU A 1 81 ? -5.574 -13.506 -9.810 1.00 88.44 81 LEU A CA 1
ATOM 635 C C . LEU A 1 81 ? -4.712 -14.447 -8.958 1.00 88.44 81 LEU A C 1
ATOM 637 O O . LEU A 1 81 ? -4.105 -14.039 -7.974 1.00 88.44 81 LEU A O 1
ATOM 641 N N . ALA A 1 82 ? -4.615 -15.701 -9.413 1.00 73.00 82 ALA A N 1
ATOM 642 C CA . ALA A 1 82 ? -3.848 -16.788 -8.791 1.00 73.00 82 ALA A CA 1
ATOM 643 C C . ALA A 1 82 ? -4.285 -17.156 -7.352 1.00 73.00 82 ALA A C 1
ATOM 645 O O . ALA A 1 82 ? -5.175 -16.548 -6.761 1.00 73.00 82 ALA A O 1
ATOM 646 N N . HIS A 1 83 ? -3.695 -18.224 -6.804 1.00 65.00 83 HIS A N 1
ATOM 647 C CA . HIS A 1 83 ? -3.961 -18.649 -5.429 1.00 65.00 83 HIS A CA 1
ATOM 648 C C . HIS A 1 83 ? -3.239 -17.732 -4.441 1.00 65.00 83 HIS A C 1
ATOM 650 O O . HIS A 1 83 ? -2.050 -17.899 -4.170 1.00 65.00 83 HIS A O 1
ATOM 656 N N . ILE A 1 84 ? -3.990 -16.768 -3.918 1.00 73.50 84 ILE A N 1
ATOM 657 C CA . ILE A 1 84 ? -3.708 -16.119 -2.644 1.00 73.50 84 ILE A CA 1
ATOM 658 C C . ILE A 1 84 ? -4.669 -16.727 -1.622 1.00 73.50 84 ILE A C 1
ATOM 660 O O . ILE A 1 84 ? -5.879 -16.764 -1.860 1.00 73.50 84 ILE A O 1
ATOM 664 N N . ASP A 1 85 ? -4.120 -17.242 -0.523 1.00 80.88 85 ASP A N 1
ATOM 665 C CA . ASP A 1 85 ? -4.876 -17.966 0.512 1.00 80.88 85 ASP A CA 1
ATOM 666 C C . ASP A 1 85 ? -5.316 -17.043 1.670 1.00 80.88 85 ASP A C 1
ATOM 668 O O . ASP A 1 85 ? -6.103 -17.438 2.527 1.00 80.88 85 ASP A O 1
ATOM 672 N N . SER A 1 86 ? -4.788 -15.817 1.716 1.00 85.06 86 SER A N 1
ATOM 673 C CA . SER A 1 86 ? -4.991 -14.827 2.782 1.00 85.06 86 SER A CA 1
ATOM 674 C C . SER A 1 86 ? -6.044 -13.762 2.463 1.00 85.06 86 SER A C 1
ATOM 676 O O . SER A 1 86 ? -6.599 -13.178 3.393 1.00 85.06 86 SER A O 1
ATOM 678 N N . HIS A 1 87 ? -6.327 -13.510 1.182 1.00 92.56 87 HIS A N 1
ATOM 679 C CA . HIS A 1 87 ? -7.356 -12.582 0.708 1.00 92.56 87 HIS A CA 1
ATOM 680 C C . HIS A 1 87 ? -7.789 -12.923 -0.730 1.00 92.56 87 HIS A C 1
ATOM 682 O O . HIS A 1 87 ? -7.060 -13.593 -1.463 1.00 92.56 87 HIS A O 1
ATOM 688 N N . PHE A 1 88 ? -8.950 -12.429 -1.169 1.00 94.12 88 PHE A N 1
ATOM 689 C CA . PHE A 1 88 ? -9.310 -12.442 -2.589 1.00 94.12 88 PHE A CA 1
ATOM 690 C C . PHE A 1 88 ? -8.621 -11.264 -3.281 1.00 94.12 88 PHE A C 1
ATOM 692 O O . PHE A 1 88 ? -8.925 -10.118 -2.958 1.00 94.12 88 PHE A O 1
ATOM 699 N N . ALA A 1 89 ? -7.747 -11.527 -4.252 1.00 94.44 89 ALA A N 1
ATOM 700 C CA . ALA A 1 89 ? -7.289 -10.526 -5.216 1.00 94.44 89 ALA A CA 1
ATOM 701 C C . ALA A 1 89 ? -7.770 -10.906 -6.615 1.00 94.44 89 ALA A C 1
ATOM 703 O O . ALA A 1 89 ? -7.705 -12.076 -7.006 1.00 94.44 89 ALA A O 1
ATOM 704 N N . GLY A 1 90 ? -8.213 -9.926 -7.397 1.00 94.00 90 GLY A N 1
ATOM 705 C CA . GLY A 1 90 ? -8.708 -10.175 -8.742 1.00 94.00 90 GLY A CA 1
ATOM 706 C C . GLY A 1 90 ? -8.698 -8.956 -9.654 1.00 94.00 90 GLY A C 1
ATOM 707 O O . GLY A 1 90 ? -8.602 -7.815 -9.203 1.00 94.00 90 GLY A O 1
ATOM 708 N N . GLU A 1 91 ? -8.829 -9.210 -10.953 1.00 94.75 91 GLU A N 1
ATOM 709 C CA . GLU A 1 91 ? -9.022 -8.195 -11.988 1.00 94.75 91 GLU A CA 1
ATOM 710 C C . GLU A 1 91 ? -10.159 -8.600 -12.940 1.00 94.75 91 GLU A C 1
ATOM 712 O O . GLU A 1 91 ? -10.399 -9.772 -13.221 1.00 94.75 91 GLU A O 1
ATOM 717 N N . SER A 1 92 ? -10.880 -7.606 -13.443 1.00 95.06 92 SER A N 1
ATOM 718 C CA . SER A 1 92 ? -11.781 -7.737 -14.597 1.00 95.06 92 SER A CA 1
ATOM 719 C C . SER A 1 92 ? -11.032 -8.208 -15.855 1.00 95.06 92 SER A C 1
ATOM 721 O O . SER A 1 92 ? -9.814 -8.079 -15.961 1.00 95.06 92 SER A O 1
ATOM 723 N N . ASN A 1 93 ? -11.755 -8.753 -16.838 1.00 91.69 93 ASN A N 1
ATOM 724 C CA . ASN A 1 93 ? -11.152 -9.380 -18.026 1.00 91.69 93 ASN A CA 1
ATOM 725 C C . ASN A 1 93 ? -10.314 -8.419 -18.905 1.00 91.69 93 ASN A C 1
ATOM 727 O O . ASN A 1 93 ? -9.436 -8.869 -19.637 1.00 91.69 93 ASN A O 1
ATOM 731 N N . ASP A 1 94 ? -10.580 -7.113 -18.862 1.00 88.50 94 ASP A N 1
ATOM 732 C CA . ASP A 1 94 ? -9.786 -6.071 -19.532 1.00 88.50 94 ASP A CA 1
ATOM 733 C C . ASP A 1 94 ? -8.679 -5.475 -18.637 1.00 88.50 94 ASP A C 1
ATOM 735 O O . ASP A 1 94 ? -7.835 -4.710 -19.110 1.00 88.50 94 ASP A O 1
ATOM 739 N N . GLY A 1 95 ? -8.650 -5.845 -17.354 1.00 88.69 95 GLY A N 1
ATOM 740 C CA . GLY A 1 95 ? -7.745 -5.308 -16.348 1.00 88.69 95 GLY A CA 1
ATOM 741 C C . GLY A 1 95 ? -8.046 -3.865 -15.934 1.00 88.69 95 GLY A C 1
ATOM 742 O O . GLY A 1 95 ? -7.156 -3.232 -15.364 1.00 88.69 95 GLY A O 1
ATOM 743 N N . MET A 1 96 ? -9.237 -3.321 -16.213 1.00 90.62 96 MET A N 1
ATOM 744 C CA . MET A 1 96 ? -9.592 -1.940 -15.847 1.00 90.62 96 MET A CA 1
ATOM 745 C C . MET A 1 96 ? -10.140 -1.823 -14.425 1.00 90.62 96 MET A C 1
ATOM 747 O O . MET A 1 96 ? -9.922 -0.817 -13.767 1.00 90.62 96 MET A O 1
ATOM 751 N N . VAL A 1 97 ? -10.759 -2.872 -13.900 1.00 94.62 97 VAL A N 1
ATOM 752 C CA . VAL A 1 97 ? -11.144 -2.975 -12.484 1.00 94.62 97 VAL A CA 1
ATOM 753 C C . VAL A 1 97 ? -10.288 -4.013 -11.779 1.00 94.62 97 VAL A C 1
ATOM 755 O O . VAL A 1 97 ? -10.124 -5.119 -12.299 1.00 94.62 97 VAL A O 1
ATOM 758 N N . ALA A 1 98 ? -9.777 -3.668 -10.598 1.00 94.31 98 ALA A N 1
ATOM 759 C CA . ALA A 1 98 ? -9.095 -4.577 -9.680 1.00 94.31 98 ALA A CA 1
ATOM 760 C C . ALA A 1 98 ? -9.782 -4.572 -8.310 1.00 94.31 98 AL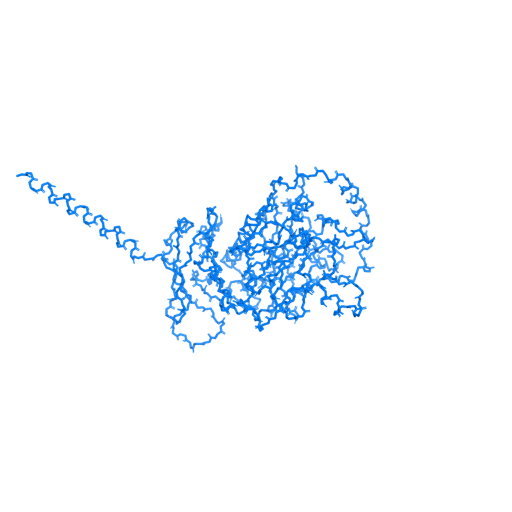A A C 1
ATOM 762 O O . ALA A 1 98 ? -10.184 -3.507 -7.848 1.00 94.31 98 ALA A O 1
ATOM 763 N N . ALA A 1 99 ? -9.872 -5.725 -7.645 1.00 95.69 99 ALA A N 1
ATOM 764 C CA . ALA A 1 99 ? -10.405 -5.840 -6.288 1.00 95.69 99 ALA A CA 1
ATOM 765 C C . ALA A 1 99 ? -9.440 -6.603 -5.373 1.00 95.69 99 ALA A C 1
ATOM 767 O O . ALA A 1 99 ? -8.849 -7.597 -5.792 1.00 95.69 99 ALA A O 1
ATOM 768 N N . ASN A 1 100 ? -9.319 -6.156 -4.123 1.00 95.56 100 ASN A N 1
ATOM 769 C CA . ASN A 1 100 ? -8.648 -6.864 -3.032 1.00 95.56 100 ASN A CA 1
ATOM 770 C C . ASN A 1 100 ? -9.616 -6.887 -1.845 1.00 95.56 100 ASN A C 1
ATOM 772 O O . ASN A 1 100 ? -9.985 -5.821 -1.361 1.00 95.56 100 ASN A O 1
ATOM 776 N N . LEU A 1 101 ? -10.066 -8.060 -1.404 1.00 95.56 101 LEU A N 1
ATOM 777 C CA . LEU A 1 101 ? -11.124 -8.222 -0.402 1.00 95.56 101 LEU A CA 1
ATOM 778 C C . LEU A 1 101 ? -10.661 -9.183 0.706 1.00 95.56 101 LEU A C 1
ATOM 780 O O . LEU A 1 101 ? -10.207 -10.293 0.421 1.00 95.56 101 LEU A O 1
ATOM 784 N N . LEU A 1 102 ? -10.806 -8.769 1.963 1.00 94.81 102 LEU A N 1
ATOM 785 C CA . LEU A 1 102 ? -10.307 -9.447 3.160 1.00 94.81 102 LEU A CA 1
ATOM 786 C C . LEU A 1 102 ? -11.425 -9.582 4.205 1.00 94.81 102 LEU A C 1
ATOM 788 O O . LEU A 1 102 ? -12.113 -8.614 4.522 1.00 94.81 102 LEU A O 1
ATOM 792 N N . ARG A 1 103 ? -11.544 -10.762 4.820 1.00 93.06 103 ARG A N 1
ATOM 793 C CA . ARG A 1 103 ? -12.176 -10.913 6.138 1.00 93.06 103 ARG A CA 1
ATOM 794 C C . ARG A 1 103 ? -11.097 -11.078 7.196 1.00 93.06 103 ARG A C 1
ATOM 796 O O . ARG A 1 103 ? -10.351 -12.055 7.204 1.00 93.0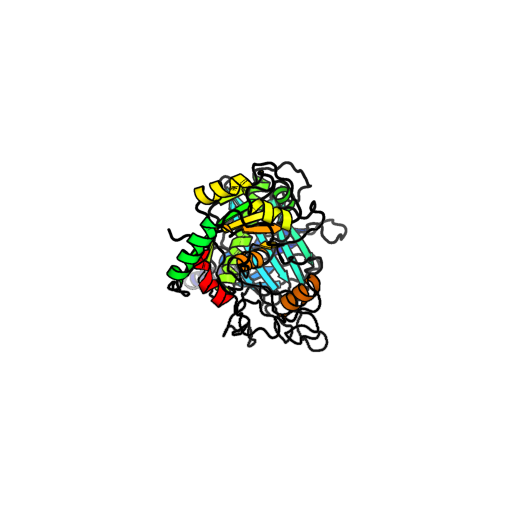6 103 ARG A O 1
ATOM 803 N N . TYR A 1 104 ? -11.008 -10.091 8.074 1.00 91.81 104 TYR A N 1
ATOM 804 C CA . TYR A 1 104 ? -10.103 -10.075 9.209 1.00 91.81 104 TYR A CA 1
ATOM 805 C C . TYR A 1 104 ? -10.791 -10.675 10.436 1.00 91.81 104 TYR A C 1
ATOM 807 O O . TYR A 1 104 ? -11.875 -10.247 10.819 1.00 91.81 104 TYR A O 1
ATOM 815 N N . GLN A 1 105 ? -10.142 -11.648 11.070 1.00 90.50 105 GLN A N 1
ATOM 816 C CA . GLN A 1 105 ? -10.605 -12.265 12.311 1.00 90.50 105 GLN A CA 1
ATOM 817 C C . GLN A 1 105 ? -9.865 -11.634 13.495 1.00 90.50 105 GLN A C 1
ATOM 819 O O . GLN A 1 105 ? -8.670 -11.869 13.700 1.00 90.50 105 GLN A O 1
ATOM 824 N N . ALA A 1 106 ? -10.571 -10.818 14.277 1.00 82.06 106 ALA A N 1
ATOM 825 C CA . ALA A 1 106 ? -10.015 -10.144 15.441 1.00 82.06 106 ALA A CA 1
ATOM 826 C C . ALA A 1 106 ? -9.753 -11.151 16.572 1.00 82.06 106 ALA A C 1
ATOM 828 O O . ALA A 1 106 ? -10.667 -11.616 17.258 1.00 82.06 106 ALA A O 1
ATOM 829 N N . GLY A 1 107 ? -8.473 -11.471 16.791 1.00 74.69 107 GLY A N 1
ATOM 830 C CA . GLY A 1 107 ? -8.030 -12.590 17.639 1.00 74.69 107 GLY A CA 1
ATOM 831 C C . GLY A 1 107 ? -8.421 -12.536 19.125 1.00 74.69 107 GLY A C 1
ATOM 832 O O . GLY A 1 107 ? -8.167 -13.501 19.842 1.00 74.69 107 GLY A O 1
ATOM 833 N N . ASN A 1 108 ? -9.032 -11.441 19.587 1.00 69.44 108 ASN A N 1
ATOM 834 C CA . ASN A 1 108 ? -9.453 -11.243 20.978 1.00 69.44 108 ASN A CA 1
ATOM 835 C C . ASN A 1 108 ? -10.979 -11.320 21.176 1.00 69.44 108 ASN A C 1
ATOM 837 O O . ASN A 1 108 ? -11.426 -11.581 22.291 1.00 69.44 108 ASN A O 1
ATOM 841 N N . SER A 1 109 ? -11.772 -11.064 20.130 1.00 68.19 109 SER A N 1
ATOM 842 C CA . SER A 1 109 ? -13.222 -10.816 20.222 1.00 68.19 109 SER A CA 1
ATOM 843 C C . SER A 1 109 ? -14.081 -11.819 19.445 1.00 68.19 109 SER A C 1
ATOM 845 O O . SER A 1 109 ? -15.299 -11.807 19.604 1.00 68.19 109 SER A O 1
ATOM 847 N N . ASN A 1 110 ? -13.473 -12.676 18.611 1.00 76.00 110 ASN A N 1
ATOM 848 C CA . ASN A 1 110 ? -14.154 -13.428 17.543 1.00 76.00 110 ASN A CA 1
ATOM 849 C C . ASN A 1 110 ? -14.936 -12.520 16.567 1.00 76.00 110 ASN A C 1
ATOM 851 O O . ASN A 1 110 ? -15.824 -13.003 15.865 1.00 76.00 110 ASN A O 1
ATOM 855 N N . ALA A 1 111 ? -14.648 -11.213 16.538 1.00 84.19 111 ALA A N 1
ATOM 856 C CA . ALA A 1 111 ? -15.273 -10.301 15.593 1.00 84.19 111 ALA A CA 1
ATOM 857 C C . ALA A 1 111 ? -14.650 -10.509 14.209 1.00 84.19 111 ALA A C 1
ATOM 859 O O . ALA A 1 111 ? -13.429 -10.431 14.048 1.00 84.19 111 ALA A O 1
ATOM 860 N N . GLU A 1 112 ? -15.496 -10.761 13.217 1.00 89.94 112 GLU A N 1
ATOM 861 C CA . GLU A 1 112 ? -15.096 -10.787 11.818 1.00 89.94 112 GLU A CA 1
ATOM 862 C C . GLU A 1 112 ? -15.348 -9.409 11.206 1.00 89.94 112 GLU A C 1
ATOM 864 O O . GLU A 1 112 ? -16.460 -8.891 11.265 1.00 89.94 112 GLU A O 1
ATOM 869 N N . VAL A 1 113 ? -14.313 -8.814 10.617 1.00 92.81 113 VAL A N 1
ATOM 870 C CA . VAL A 1 113 ? -14.396 -7.534 9.913 1.00 92.81 113 VAL A CA 1
ATOM 871 C C . VAL A 1 113 ? -14.162 -7.769 8.429 1.00 92.81 113 VAL A C 1
ATOM 873 O O . VAL A 1 113 ? -13.073 -8.179 8.027 1.00 92.81 113 VAL A O 1
ATOM 876 N N . PHE A 1 114 ? -15.165 -7.475 7.605 1.00 94.25 114 PHE A N 1
ATOM 877 C CA . PHE A 1 114 ? -14.998 -7.413 6.157 1.00 94.25 114 PHE A CA 1
ATOM 878 C C . PHE A 1 114 ? -14.440 -6.046 5.745 1.00 94.25 114 PHE A C 1
ATOM 880 O O . PHE A 1 114 ? -14.987 -5.009 6.109 1.00 94.25 114 PHE A O 1
ATOM 887 N N . THR A 1 115 ? -13.372 -6.039 4.955 1.00 95.38 115 THR A N 1
ATOM 888 C CA . THR A 1 115 ? -12.823 -4.830 4.336 1.00 95.38 115 THR A CA 1
ATOM 889 C C . THR A 1 115 ? -12.300 -5.144 2.939 1.00 95.38 115 THR A C 1
ATOM 891 O O . THR A 1 115 ? -11.963 -6.285 2.621 1.00 95.38 115 THR A O 1
ATOM 894 N N . GLY A 1 116 ? -12.230 -4.143 2.074 1.00 95.56 116 GLY A N 1
ATOM 895 C CA . GLY A 1 116 ? -11.737 -4.318 0.726 1.00 95.56 116 GLY A CA 1
ATOM 896 C C . GLY A 1 116 ? -11.409 -3.011 0.029 1.00 95.56 116 GLY A C 1
ATOM 897 O O . GLY A 1 116 ? -11.695 -1.918 0.507 1.00 95.56 116 GLY A O 1
ATOM 898 N N . LEU A 1 117 ? -10.808 -3.149 -1.140 1.00 95.38 117 LEU A N 1
ATOM 899 C CA . LEU A 1 117 ? -10.502 -2.064 -2.048 1.00 95.38 117 LEU A CA 1
ATOM 900 C C . LEU A 1 117 ? -10.867 -2.496 -3.460 1.00 95.38 117 LEU A C 1
ATOM 902 O O . LEU A 1 117 ? -10.357 -3.511 -3.938 1.00 95.38 117 LEU A O 1
ATOM 906 N N . VAL A 1 118 ? -11.671 -1.690 -4.145 1.00 9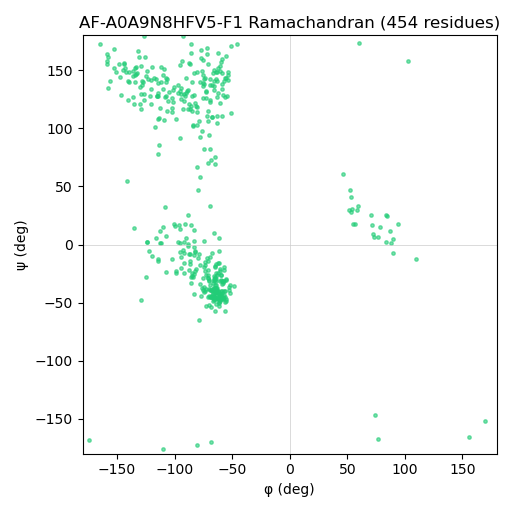5.81 118 VAL A N 1
ATOM 907 C CA . VAL A 1 118 ? -11.915 -1.811 -5.583 1.00 95.81 118 VAL A CA 1
ATOM 908 C C . VAL A 1 118 ? -11.376 -0.561 -6.271 1.00 95.81 118 VAL A C 1
ATOM 910 O O . VAL A 1 118 ? -11.686 0.555 -5.873 1.00 95.81 118 VAL A O 1
ATOM 913 N N . HIS A 1 119 ? -10.543 -0.739 -7.290 1.00 93.56 119 HIS A N 1
ATOM 914 C CA . HIS A 1 119 ? -9.985 0.344 -8.095 1.00 93.56 119 HIS A CA 1
ATOM 915 C C . HIS A 1 119 ? -10.523 0.215 -9.520 1.00 93.56 119 HIS A C 1
ATOM 917 O O . HIS A 1 119 ? -10.116 -0.690 -10.251 1.00 93.56 119 HIS A O 1
ATOM 923 N N . ASP A 1 120 ? -11.420 1.125 -9.906 1.00 93.81 120 ASP A N 1
ATOM 924 C CA . ASP A 1 120 ? -11.785 1.366 -11.301 1.00 93.81 120 ASP A CA 1
ATOM 925 C C . ASP A 1 120 ? -10.762 2.328 -11.917 1.00 93.81 120 ASP A C 1
ATOM 927 O O . ASP A 1 120 ? -10.781 3.544 -11.712 1.00 93.81 120 ASP A O 1
ATOM 931 N N . ARG A 1 121 ? -9.846 1.749 -12.686 1.00 88.50 121 ARG A N 1
ATOM 932 C CA . ARG A 1 121 ? -8.745 2.434 -13.362 1.00 88.50 121 ARG A CA 1
ATOM 933 C C . ARG A 1 121 ? -9.192 3.240 -14.578 1.00 88.50 121 ARG A C 1
ATOM 935 O O . ARG A 1 121 ? -8.434 4.098 -15.022 1.00 88.50 121 ARG A O 1
ATOM 942 N N . ALA A 1 122 ? -10.371 2.955 -15.134 1.00 86.69 122 ALA A N 1
ATOM 943 C CA . ALA A 1 122 ? -10.921 3.698 -16.263 1.00 86.69 122 ALA A CA 1
ATOM 944 C C . ALA A 1 122 ? -11.623 4.976 -15.782 1.00 86.69 122 ALA A C 1
ATOM 946 O O . ALA A 1 122 ? -11.425 6.041 -16.364 1.00 86.69 122 ALA A O 1
ATOM 947 N N . GLY A 1 123 ? -12.389 4.887 -14.690 1.00 86.50 123 GLY A N 1
ATOM 948 C CA . GLY A 1 123 ? -12.980 6.041 -14.008 1.00 86.50 123 GLY A CA 1
ATOM 949 C C . GLY A 1 123 ? -12.004 6.830 -13.127 1.00 86.50 123 GLY A C 1
ATOM 950 O O . GLY A 1 123 ? -12.299 7.968 -12.769 1.00 86.50 123 GLY A O 1
ATOM 951 N N . GLY A 1 124 ? -10.852 6.249 -12.766 1.00 85.62 124 GLY A N 1
ATOM 952 C CA . GLY A 1 124 ? -9.925 6.834 -11.790 1.00 85.62 124 GLY A CA 1
ATOM 953 C C . GLY A 1 124 ? -10.471 6.803 -10.357 1.00 85.62 124 GLY A C 1
ATOM 954 O O . GLY A 1 124 ? -10.098 7.643 -9.540 1.00 85.62 124 GLY A O 1
ATOM 955 N N . MET A 1 125 ? -11.368 5.863 -10.056 1.00 89.88 125 MET A N 1
ATOM 956 C CA . MET A 1 125 ? -12.087 5.759 -8.787 1.00 89.88 125 MET A CA 1
ATOM 957 C C . MET A 1 125 ? -11.481 4.676 -7.894 1.00 89.88 125 MET A C 1
ATOM 959 O O . MET A 1 125 ? -11.273 3.541 -8.324 1.00 89.88 125 MET A O 1
ATOM 963 N N . TYR A 1 126 ? -11.272 5.010 -6.625 1.00 91.69 126 TYR A N 1
ATOM 964 C CA . TYR A 1 126 ? -10.969 4.056 -5.564 1.00 91.69 126 TYR A CA 1
ATOM 965 C C . TYR A 1 126 ? -12.197 3.960 -4.661 1.00 91.69 126 TYR A C 1
ATOM 967 O O . TYR A 1 126 ? -12.700 4.971 -4.173 1.00 91.69 126 TYR A O 1
ATOM 975 N N . TYR A 1 127 ? -12.666 2.741 -4.442 1.00 94.44 127 TYR A N 1
ATOM 976 C CA . TYR A 1 127 ? -13.775 2.413 -3.565 1.00 94.44 127 TYR A CA 1
ATOM 977 C C . TYR A 1 127 ? -13.225 1.601 -2.394 1.00 94.44 127 TYR A C 1
ATOM 979 O O . TYR A 1 127 ? -12.807 0.453 -2.569 1.00 94.44 127 TYR A O 1
ATOM 987 N N . GLU A 1 128 ? -13.191 2.195 -1.205 1.00 94.56 128 GLU A N 1
ATOM 988 C CA . GLU A 1 128 ? -12.833 1.478 0.017 1.00 94.56 128 GLU A CA 1
ATOM 989 C C . GLU A 1 128 ? -14.087 0.845 0.618 1.00 94.56 128 GLU A C 1
ATOM 991 O O . GLU A 1 128 ? -15.020 1.563 0.966 1.00 94.56 128 GLU A O 1
ATOM 996 N N . LEU A 1 129 ? -14.094 -0.479 0.768 1.00 95.56 129 LEU A N 1
ATOM 997 C CA . LEU A 1 129 ? -15.097 -1.200 1.541 1.00 95.56 129 LEU A CA 1
ATOM 998 C C . LEU A 1 129 ? -14.589 -1.345 2.978 1.00 95.56 129 LEU A C 1
ATOM 1000 O O . LEU A 1 129 ? -13.511 -1.902 3.218 1.00 95.56 129 LEU A O 1
ATOM 1004 N N . LYS A 1 130 ? -15.363 -0.872 3.948 1.00 93.44 130 LYS A N 1
ATOM 1005 C CA . LYS A 1 130 ? -15.021 -0.935 5.375 1.00 93.44 130 LYS A CA 1
ATOM 1006 C C . LYS A 1 130 ? -16.295 -1.068 6.209 1.00 93.44 130 LYS A C 1
ATOM 1008 O O . LYS A 1 130 ? -17.345 -0.638 5.747 1.00 93.44 130 LYS A O 1
ATOM 1013 N N . PRO A 1 131 ? -16.245 -1.617 7.426 1.00 93.06 131 PRO A N 1
ATOM 1014 C CA . PRO A 1 131 ? -17.387 -1.534 8.323 1.00 93.06 131 PRO A CA 1
ATOM 1015 C C . PRO A 1 131 ? -17.588 -0.096 8.848 1.00 93.06 131 PRO A C 1
ATOM 1017 O O . PRO A 1 131 ? -16.637 0.694 8.949 1.00 93.06 131 PRO A O 1
ATOM 1020 N N . ASP A 1 132 ? -18.820 0.211 9.234 1.00 91.94 132 ASP A N 1
ATOM 1021 C CA . ASP A 1 132 ? -19.147 1.253 10.208 1.00 91.94 132 ASP A CA 1
ATOM 1022 C C . ASP A 1 132 ? -18.950 0.739 11.655 1.00 91.94 132 ASP A C 1
ATOM 1024 O O . ASP A 1 132 ? -18.425 -0.354 11.889 1.00 91.94 132 ASP A O 1
ATOM 1028 N N . ILE A 1 133 ? -19.353 1.535 12.650 1.00 90.00 133 ILE A N 1
ATOM 1029 C CA . ILE A 1 133 ? -19.267 1.155 14.071 1.00 90.00 133 ILE A CA 1
ATOM 1030 C C . ILE A 1 133 ? -20.317 0.107 14.493 1.00 90.00 133 ILE A C 1
ATOM 1032 O O . ILE A 1 133 ? -20.146 -0.541 15.522 1.00 90.00 133 ILE A O 1
ATOM 1036 N N . ASP A 1 134 ? -21.380 -0.071 13.704 1.00 89.19 134 ASP A N 1
ATOM 1037 C CA . ASP A 1 134 ? -22.458 -1.042 13.930 1.00 89.19 134 ASP A CA 1
ATOM 1038 C C . ASP A 1 134 ? -22.195 -2.384 13.200 1.00 89.19 134 ASP A C 1
ATOM 1040 O O . ASP A 1 134 ? -22.931 -3.357 13.385 1.00 89.19 134 ASP A O 1
ATOM 1044 N N . GLY A 1 135 ? -21.123 -2.460 12.401 1.00 90.00 135 GLY A N 1
ATOM 1045 C CA . GLY A 1 135 ? -20.689 -3.631 11.640 1.00 90.00 135 GLY A CA 1
ATOM 1046 C C . GLY A 1 135 ? -21.277 -3.748 10.228 1.00 90.00 135 GLY A C 1
ATOM 1047 O O . GLY A 1 135 ? -21.019 -4.749 9.556 1.00 90.00 135 GLY A O 1
ATOM 1048 N N . ASN A 1 136 ? -22.043 -2.762 9.748 1.00 93.06 136 ASN A N 1
ATOM 1049 C CA . ASN A 1 136 ? -22.520 -2.742 8.363 1.00 93.06 136 ASN A CA 1
ATOM 1050 C C . ASN A 1 136 ? -21.366 -2.365 7.430 1.00 93.06 136 ASN A C 1
ATOM 1052 O O . ASN A 1 136 ? -20.560 -1.503 7.768 1.00 93.06 136 ASN A O 1
ATOM 1056 N N . VAL A 1 137 ? -21.284 -2.970 6.243 1.00 94.56 137 VAL A N 1
ATOM 1057 C CA . VAL A 1 137 ? -20.243 -2.601 5.274 1.00 94.56 137 VAL A CA 1
ATOM 1058 C C . VAL A 1 137 ? -20.671 -1.349 4.516 1.00 94.56 137 VAL A C 1
ATOM 1060 O O . VAL A 1 137 ? -21.677 -1.338 3.809 1.00 94.56 137 VAL A O 1
ATOM 1063 N N . GLU A 1 138 ? -19.870 -0.304 4.650 1.00 94.81 138 GLU A N 1
ATOM 1064 C CA . GLU A 1 138 ? -19.918 0.918 3.866 1.00 94.81 138 GLU A CA 1
ATOM 1065 C C . GLU A 1 138 ? -18.930 0.850 2.694 1.00 94.81 138 GLU A C 1
ATOM 1067 O O . GLU A 1 138 ? -17.887 0.193 2.770 1.00 94.81 138 GLU A O 1
ATOM 1072 N N . VAL A 1 139 ? -19.214 1.612 1.638 1.00 94.56 139 VAL A N 1
ATOM 1073 C CA . VAL A 1 139 ? -18.256 1.986 0.602 1.00 94.56 139 VAL A CA 1
ATOM 1074 C C . VAL A 1 139 ? -17.992 3.492 0.622 1.00 94.56 139 VAL A C 1
ATOM 1076 O O . VAL A 1 139 ? -18.920 4.302 0.616 1.00 94.56 139 VAL A O 1
ATOM 1079 N N . LEU A 1 140 ? -16.710 3.863 0.618 1.00 92.19 140 LEU A N 1
ATOM 1080 C CA . LEU A 1 140 ? -16.228 5.234 0.458 1.00 92.19 140 LEU A CA 1
ATOM 1081 C C . LEU A 1 140 ? -15.610 5.410 -0.936 1.00 92.19 140 LEU A C 1
ATOM 1083 O O . LEU A 1 140 ? -14.572 4.819 -1.243 1.00 92.19 140 LEU A O 1
ATOM 1087 N N . SER A 1 141 ? -16.234 6.246 -1.767 1.00 91.75 141 SER A N 1
ATOM 1088 C CA . SER A 1 141 ? -15.808 6.532 -3.145 1.00 91.75 141 SER A CA 1
ATOM 1089 C C . SER A 1 141 ? -14.883 7.755 -3.205 1.00 91.75 141 SER A C 1
ATOM 1091 O O . SER A 1 141 ? -15.315 8.872 -2.929 1.00 91.75 141 SER A O 1
ATOM 1093 N N . THR A 1 142 ? -13.628 7.574 -3.624 1.00 88.19 142 THR A N 1
ATOM 1094 C CA . THR A 1 142 ? -12.620 8.645 -3.763 1.00 88.19 142 THR A CA 1
ATOM 1095 C C . THR A 1 142 ? -12.112 8.732 -5.204 1.00 88.19 142 THR A C 1
ATOM 1097 O O . THR A 1 142 ? -11.660 7.729 -5.759 1.00 88.19 142 THR A O 1
ATOM 1100 N N . GLN A 1 143 ? -12.139 9.921 -5.819 1.00 86.00 143 GLN A N 1
ATOM 1101 C CA . GLN A 1 143 ? -11.444 10.148 -7.095 1.00 86.00 143 GLN A CA 1
ATOM 1102 C C . GLN A 1 143 ? -9.938 10.237 -6.864 1.00 86.00 143 GLN A C 1
ATOM 1104 O O . GLN A 1 143 ? -9.489 10.893 -5.930 1.00 86.00 143 GLN A O 1
ATOM 1109 N N . ARG A 1 144 ? -9.144 9.625 -7.745 1.00 76.88 144 ARG A N 1
ATOM 1110 C CA . ARG A 1 144 ? -7.671 9.644 -7.703 1.00 76.88 144 ARG A CA 1
ATOM 1111 C C . ARG A 1 144 ? -7.076 11.035 -7.985 1.00 76.88 144 ARG A C 1
ATOM 1113 O O . ARG A 1 144 ? -5.872 11.218 -7.846 1.00 76.88 144 ARG A O 1
ATOM 1120 N N . GLU A 1 145 ? -7.898 12.008 -8.370 1.00 74.50 145 GLU A N 1
ATOM 1121 C CA . GLU A 1 145 ? -7.603 13.447 -8.434 1.00 74.50 145 GLU A CA 1
ATOM 1122 C C . GLU A 1 145 ? -7.804 14.172 -7.090 1.00 74.50 145 GLU A C 1
ATOM 1124 O O . GLU A 1 145 ? -7.106 15.148 -6.822 1.00 74.50 145 GLU A O 1
ATOM 1129 N N . ASP A 1 146 ? -8.689 13.660 -6.225 1.00 76.25 146 ASP A N 1
ATOM 1130 C CA . ASP A 1 146 ? -9.046 14.250 -4.930 1.00 76.25 146 ASP A CA 1
ATOM 1131 C C . ASP A 1 146 ? -8.142 13.867 -3.727 1.00 76.25 146 ASP A C 1
ATOM 1133 O O . ASP A 1 146 ? -8.318 14.420 -2.646 1.00 76.25 146 ASP A O 1
ATOM 1137 N N . MET A 1 147 ? -7.176 12.942 -3.736 1.00 70.44 147 MET A N 1
ATOM 1138 C CA . MET A 1 147 ? -6.175 12.622 -4.756 1.00 70.44 147 MET A CA 1
ATOM 1139 C C . MET A 1 147 ? -4.890 13.508 -4.739 1.00 70.44 147 MET A C 1
ATOM 1141 O O . MET A 1 147 ? -4.220 13.558 -5.775 1.00 70.44 147 MET A O 1
ATOM 1145 N N . PRO A 1 148 ? -4.454 14.145 -3.615 1.00 60.47 148 PRO A N 1
ATOM 1146 C CA . PRO A 1 148 ? -3.076 14.603 -3.417 1.00 60.47 148 PRO A CA 1
ATOM 1147 C C . PRO A 1 148 ? -1.951 13.628 -3.788 1.00 60.47 148 PRO A C 1
ATOM 1149 O O . PRO A 1 148 ? -2.131 12.445 -4.081 1.00 60.47 148 PRO A O 1
ATOM 1152 N N . MET A 1 149 ? -0.731 14.164 -3.740 1.00 59.16 149 MET A N 1
ATOM 1153 C CA . MET A 1 149 ? 0.494 13.437 -4.054 1.00 59.16 149 MET A CA 1
ATOM 1154 C C . MET A 1 149 ? 1.324 13.176 -2.798 1.00 59.16 149 MET A C 1
ATOM 1156 O O . MET A 1 149 ? 1.333 13.983 -1.868 1.00 59.16 149 MET A O 1
ATOM 1160 N N . SER A 1 150 ? 2.083 12.077 -2.809 1.00 58.72 150 SER A N 1
ATOM 1161 C CA . SER A 1 150 ? 3.219 11.922 -1.896 1.00 58.72 150 SER A CA 1
ATOM 1162 C C . SER A 1 150 ? 4.216 13.072 -2.129 1.00 58.72 150 SER A C 1
ATOM 1164 O O . SER A 1 150 ? 4.338 13.616 -3.239 1.00 58.72 150 SER A O 1
ATOM 1166 N N . ALA A 1 151 ? 4.890 13.499 -1.068 1.00 53.00 151 ALA A N 1
ATOM 1167 C CA . ALA A 1 151 ? 5.832 14.606 -1.110 1.00 53.00 151 ALA A CA 1
ATOM 1168 C C . ALA A 1 151 ? 7.257 14.053 -1.004 1.00 53.00 151 ALA A C 1
ATOM 1170 O O . ALA A 1 151 ? 7.564 13.296 -0.085 1.00 53.00 151 ALA A O 1
ATOM 1171 N N . LEU A 1 152 ? 8.147 14.429 -1.933 1.00 46.91 152 LEU A N 1
ATOM 1172 C CA . LEU A 1 152 ? 9.547 14.020 -1.814 1.00 46.91 152 LEU A CA 1
ATOM 1173 C C . LEU A 1 152 ? 10.228 14.724 -0.646 1.00 46.91 152 LEU A C 1
ATOM 1175 O O . LEU A 1 152 ? 10.190 15.947 -0.524 1.00 46.91 152 LEU A O 1
ATOM 1179 N N . VAL A 1 153 ? 11.009 13.943 0.094 1.00 46.25 153 VAL A N 1
ATOM 1180 C CA . VAL A 1 153 ? 12.037 14.466 0.987 1.00 46.25 153 VAL A CA 1
ATOM 1181 C C . VAL A 1 153 ? 13.282 14.816 0.181 1.00 46.25 153 VAL A C 1
ATOM 1183 O O . VAL A 1 153 ? 14.080 13.948 -0.168 1.00 46.25 153 VAL A O 1
ATOM 1186 N N . GLN A 1 154 ? 13.478 16.110 -0.062 1.00 42.44 154 GLN A N 1
ATOM 1187 C CA . GLN A 1 154 ? 14.814 16.702 -0.004 1.00 42.44 154 GLN A CA 1
ATOM 1188 C C . GLN A 1 154 ? 15.052 17.031 1.475 1.00 42.44 154 GLN A C 1
ATOM 1190 O O . GLN A 1 154 ? 14.463 17.994 1.967 1.00 42.44 154 GLN A O 1
ATOM 1195 N N . PRO A 1 155 ? 15.833 16.245 2.234 1.00 41.84 155 PRO A N 1
ATOM 1196 C CA . PRO A 1 155 ? 16.090 16.602 3.612 1.00 41.84 155 PRO A CA 1
ATOM 1197 C C . PRO A 1 155 ? 17.091 17.755 3.607 1.00 41.84 155 PRO A C 1
ATOM 1199 O O . PRO A 1 155 ? 18.109 17.692 2.913 1.00 41.84 155 PRO A O 1
ATOM 1202 N N . GLU A 1 156 ? 16.877 18.774 4.434 1.00 37.59 156 GLU A N 1
ATOM 1203 C CA . GLU A 1 156 ? 17.968 19.668 4.815 1.00 37.59 156 GLU A CA 1
ATOM 1204 C C . GLU A 1 156 ? 18.933 18.872 5.718 1.00 37.59 156 GLU A C 1
ATOM 1206 O O . GLU A 1 156 ? 18.869 18.930 6.945 1.00 37.59 156 GLU A O 1
ATOM 1211 N N . VAL A 1 157 ? 19.834 18.079 5.109 1.00 41.62 157 VAL A N 1
ATOM 1212 C CA . VAL A 1 157 ? 20.807 17.175 5.779 1.00 41.62 157 VAL A CA 1
ATOM 1213 C C . VAL A 1 157 ? 21.915 17.954 6.522 1.00 41.62 157 VAL A C 1
ATOM 1215 O O . VAL A 1 157 ? 23.067 17.531 6.614 1.00 41.62 157 VAL A O 1
ATOM 1218 N N . GLN A 1 158 ? 21.603 19.128 7.066 1.00 38.44 158 GLN A N 1
ATOM 1219 C CA . GLN A 1 158 ? 22.559 19.989 7.751 1.00 38.44 158 GLN A CA 1
ATOM 1220 C C . GLN A 1 158 ? 22.807 19.549 9.210 1.00 38.44 158 GLN A C 1
ATOM 1222 O O . GLN A 1 158 ? 23.849 19.896 9.764 1.00 38.44 158 GLN A O 1
ATOM 1227 N N . SER A 1 159 ? 21.895 18.787 9.838 1.00 41.69 159 SER A N 1
ATOM 1228 C CA . SER A 1 159 ? 21.892 18.540 11.297 1.00 41.69 159 SER A CA 1
ATOM 1229 C C . SER A 1 159 ? 22.145 17.093 11.765 1.00 41.69 159 SER A C 1
ATOM 1231 O O . SER A 1 159 ? 22.436 16.901 12.945 1.00 41.69 159 SER A O 1
ATOM 1233 N N . ILE A 1 160 ? 22.114 16.076 10.890 1.00 49.84 160 ILE A N 1
ATOM 1234 C CA . ILE A 1 160 ? 22.205 14.641 11.270 1.00 49.84 160 ILE A CA 1
ATOM 1235 C C . ILE A 1 160 ? 23.663 14.190 11.551 1.00 49.84 160 ILE A C 1
ATOM 1237 O O . ILE A 1 160 ? 24.141 13.166 11.067 1.00 49.84 160 ILE A O 1
ATOM 1241 N N . TRP A 1 161 ? 24.411 14.975 12.330 1.00 43.91 161 TRP A N 1
ATOM 1242 C CA . TRP A 1 161 ? 25.846 14.765 12.585 1.00 43.91 161 TRP A CA 1
ATOM 1243 C C . TRP A 1 161 ? 26.160 13.993 13.876 1.00 43.91 161 TRP A C 1
ATOM 1245 O O . TRP A 1 161 ? 27.314 13.636 14.112 1.00 43.91 161 TRP A O 1
ATOM 1255 N N . THR A 1 162 ? 25.161 13.697 14.712 1.00 47.16 162 THR A N 1
ATOM 1256 C CA . THR A 1 162 ? 25.393 13.174 16.072 1.00 47.16 162 THR A CA 1
ATOM 1257 C C . THR A 1 162 ? 25.545 11.642 16.145 1.00 47.16 162 THR A C 1
ATOM 1259 O O . THR A 1 162 ? 26.121 11.141 17.108 1.00 47.16 162 THR A O 1
ATOM 1262 N N . GLU A 1 163 ? 25.136 10.880 15.120 1.00 51.75 163 GLU A N 1
ATOM 1263 C CA . GLU A 1 163 ? 25.175 9.398 15.121 1.00 51.75 163 GLU A CA 1
ATOM 1264 C C . GLU A 1 163 ? 26.241 8.770 14.198 1.00 51.75 163 GLU A C 1
ATOM 1266 O O . GLU A 1 163 ? 26.100 7.655 13.690 1.00 51.75 163 GLU A O 1
ATOM 1271 N N . PHE A 1 164 ? 27.383 9.442 14.025 1.00 55.78 164 PHE A N 1
ATOM 1272 C CA . PHE A 1 164 ? 28.475 8.967 13.155 1.00 55.78 164 PHE A CA 1
ATOM 1273 C C . PHE A 1 164 ? 29.028 7.569 13.486 1.00 55.78 164 PHE A C 1
ATOM 1275 O O . PHE A 1 164 ? 29.645 6.935 12.629 1.00 55.78 164 PHE A O 1
ATOM 1282 N N . LYS A 1 165 ? 28.795 7.056 14.700 1.00 55.22 165 LYS A N 1
ATOM 1283 C CA . LYS A 1 165 ? 29.192 5.695 15.080 1.00 55.22 165 LYS A CA 1
ATOM 1284 C C . LYS A 1 165 ? 28.335 4.625 14.390 1.00 55.22 165 LYS A C 1
ATOM 1286 O O . LYS A 1 165 ? 28.894 3.685 13.834 1.00 55.22 165 LYS A O 1
ATOM 1291 N N . ALA A 1 166 ? 27.012 4.808 14.355 1.00 59.22 166 ALA A N 1
ATOM 1292 C CA . ALA A 1 166 ? 26.104 3.897 13.658 1.00 59.22 166 ALA A CA 1
ATOM 1293 C C . ALA A 1 166 ? 26.378 3.894 12.147 1.00 59.22 166 ALA A C 1
ATOM 1295 O O . ALA A 1 166 ? 26.393 2.834 11.527 1.00 59.22 166 ALA A O 1
ATOM 1296 N N . LEU A 1 167 ? 26.690 5.060 11.567 1.00 63.25 167 LEU A N 1
ATOM 1297 C CA . LEU A 1 167 ? 27.084 5.175 10.160 1.00 63.25 167 LEU A CA 1
ATOM 1298 C C . LEU A 1 167 ? 28.411 4.455 9.856 1.00 63.25 167 LEU A C 1
ATOM 1300 O O . LEU A 1 167 ? 28.512 3.773 8.839 1.00 63.25 167 LEU A O 1
ATOM 1304 N N . ALA A 1 168 ? 29.419 4.556 10.729 1.00 56.81 168 ALA A N 1
ATOM 1305 C CA . ALA A 1 168 ? 30.698 3.865 10.545 1.00 56.81 168 ALA A CA 1
ATOM 1306 C C . ALA A 1 168 ? 30.554 2.331 10.614 1.00 56.81 168 ALA A C 1
ATOM 1308 O O . ALA A 1 168 ? 31.034 1.625 9.721 1.00 56.81 168 ALA A O 1
ATOM 1309 N N . ASP A 1 169 ? 29.835 1.823 11.620 1.00 61.81 169 ASP A N 1
ATOM 1310 C CA . ASP A 1 169 ? 29.544 0.390 11.762 1.00 61.81 169 ASP A CA 1
ATOM 1311 C C . ASP A 1 169 ? 28.656 -0.115 10.601 1.00 61.81 169 ASP A C 1
ATOM 1313 O O . ASP A 1 169 ? 28.851 -1.223 10.088 1.00 61.81 169 ASP A O 1
ATOM 1317 N N . TYR A 1 170 ? 27.733 0.719 10.105 1.00 65.00 170 TYR A N 1
ATOM 1318 C CA . TYR A 1 170 ? 26.906 0.430 8.932 1.00 65.00 170 TYR A CA 1
ATOM 1319 C C . TYR A 1 170 ? 27.711 0.348 7.628 1.00 65.00 170 TYR A C 1
ATOM 1321 O O . TYR A 1 170 ? 27.518 -0.589 6.853 1.00 65.00 170 TYR A O 1
ATOM 1329 N N . LEU A 1 171 ? 28.644 1.273 7.383 1.00 66.62 171 LEU A N 1
ATOM 1330 C CA . LEU A 1 171 ? 29.503 1.252 6.192 1.00 66.62 171 LEU A CA 1
ATOM 1331 C C . LEU A 1 171 ? 30.413 0.011 6.176 1.00 66.62 171 LEU A C 1
ATOM 1333 O O . LEU A 1 171 ? 30.541 -0.646 5.139 1.00 66.62 171 LEU A O 1
ATOM 1337 N N . ALA A 1 172 ? 30.968 -0.376 7.330 1.00 60.88 172 ALA A N 1
ATOM 1338 C CA . ALA A 1 172 ? 31.702 -1.635 7.480 1.00 60.88 172 ALA A CA 1
ATOM 1339 C C . ALA A 1 172 ? 30.802 -2.863 7.225 1.00 60.88 172 ALA A C 1
ATOM 1341 O O . ALA A 1 172 ? 31.201 -3.813 6.545 1.00 60.88 172 ALA A O 1
ATOM 1342 N N . THR A 1 173 ? 29.558 -2.819 7.709 1.00 62.91 173 THR A N 1
ATOM 1343 C CA . THR A 1 173 ? 28.551 -3.866 7.492 1.00 62.91 173 THR A CA 1
ATOM 1344 C C . THR A 1 173 ? 28.147 -3.971 6.018 1.00 62.91 173 THR A C 1
ATOM 1346 O O . THR A 1 173 ? 28.037 -5.085 5.504 1.00 62.91 173 THR A O 1
ATOM 1349 N N . CYS A 1 174 ? 27.998 -2.856 5.297 1.00 63.28 174 CYS A N 1
ATOM 1350 C CA . CYS A 1 174 ? 27.708 -2.842 3.860 1.00 63.28 174 CYS A CA 1
ATOM 1351 C C . CYS A 1 174 ? 28.815 -3.517 3.046 1.00 63.28 174 CYS A C 1
ATOM 1353 O O . CYS A 1 174 ? 28.525 -4.402 2.241 1.00 63.28 174 CYS A O 1
ATOM 1355 N N . ALA A 1 175 ? 30.080 -3.175 3.312 1.00 56.66 175 ALA A N 1
ATOM 1356 C CA . ALA A 1 175 ? 31.229 -3.762 2.622 1.00 56.66 175 ALA A CA 1
ATOM 1357 C C . ALA A 1 175 ? 31.316 -5.296 2.781 1.00 56.66 175 ALA A C 1
ATOM 1359 O O . ALA A 1 175 ? 31.759 -5.989 1.866 1.00 56.66 175 ALA A O 1
ATOM 1360 N N . LEU A 1 176 ? 30.853 -5.838 3.914 1.00 54.69 176 LEU A N 1
ATOM 1361 C CA . LEU A 1 176 ? 30.801 -7.283 4.174 1.00 54.69 176 LEU A CA 1
ATOM 1362 C C . LEU A 1 176 ? 29.537 -7.972 3.619 1.00 54.69 176 LEU A C 1
ATOM 1364 O O . LEU A 1 176 ? 29.574 -9.171 3.345 1.00 54.69 176 LEU A O 1
ATOM 1368 N N . ASN A 1 177 ? 28.428 -7.246 3.430 1.00 53.66 177 ASN A N 1
ATOM 1369 C CA . ASN A 1 177 ? 27.122 -7.813 3.055 1.00 53.66 177 ASN A CA 1
ATOM 1370 C C . ASN A 1 177 ? 26.802 -7.812 1.549 1.00 53.66 177 ASN A C 1
ATOM 1372 O O . ASN A 1 177 ? 25.768 -8.352 1.161 1.00 53.66 177 ASN A O 1
ATOM 1376 N N . LEU A 1 178 ? 27.700 -7.335 0.680 1.00 57.50 178 LEU A N 1
ATOM 1377 C CA . LEU A 1 178 ? 27.574 -7.409 -0.792 1.00 57.50 178 LEU A CA 1
ATOM 1378 C C . LEU A 1 178 ? 27.521 -8.845 -1.381 1.00 57.50 178 LEU A C 1
ATOM 1380 O O . LEU A 1 178 ? 27.546 -9.016 -2.596 1.00 57.50 178 LEU A O 1
ATOM 1384 N N . ARG A 1 179 ? 27.471 -9.890 -0.542 1.00 60.19 179 ARG A N 1
ATOM 1385 C CA . ARG A 1 179 ? 27.403 -11.314 -0.927 1.00 60.19 179 ARG A CA 1
ATOM 1386 C C . ARG A 1 179 ? 26.060 -11.986 -0.621 1.00 60.19 179 ARG A C 1
ATOM 1388 O O . ARG A 1 179 ? 25.995 -13.213 -0.584 1.00 60.19 179 ARG A O 1
ATOM 1395 N N . ARG A 1 180 ? 25.004 -11.222 -0.335 1.00 75.00 180 ARG A N 1
ATOM 1396 C CA . ARG A 1 180 ? 23.676 -11.805 -0.111 1.00 75.00 180 ARG A CA 1
ATOM 1397 C C . ARG A 1 180 ? 23.013 -12.173 -1.434 1.00 75.00 180 ARG A C 1
ATOM 1399 O O . ARG A 1 180 ? 23.114 -11.443 -2.413 1.00 75.00 180 ARG A O 1
ATOM 1406 N N . ASP A 1 181 ? 22.352 -13.322 -1.428 1.00 86.00 181 ASP A N 1
ATOM 1407 C CA . ASP A 1 181 ? 21.627 -13.863 -2.572 1.00 86.00 181 ASP A CA 1
ATOM 1408 C C . ASP A 1 181 ? 20.351 -13.028 -2.832 1.00 86.00 181 ASP A C 1
ATOM 1410 O O . ASP A 1 181 ? 19.470 -13.004 -1.964 1.00 86.00 181 ASP A O 1
ATOM 1414 N N . PRO A 1 182 ? 20.234 -12.326 -3.978 1.00 87.19 182 PRO A N 1
ATOM 1415 C CA . PRO A 1 182 ? 19.059 -11.510 -4.293 1.00 87.19 182 PRO A CA 1
ATOM 1416 C C . PRO A 1 182 ? 17.786 -12.354 -4.467 1.00 87.19 182 PRO A C 1
ATOM 1418 O O . PRO A 1 182 ? 16.681 -11.877 -4.187 1.00 87.19 182 PRO A O 1
ATOM 1421 N N . ASP A 1 183 ? 17.929 -13.615 -4.877 1.00 91.81 183 ASP A N 1
ATOM 1422 C CA . ASP A 1 183 ? 16.812 -14.522 -5.122 1.00 91.81 183 ASP A CA 1
ATOM 1423 C C . ASP A 1 183 ? 16.355 -15.253 -3.853 1.00 91.81 183 ASP A C 1
ATOM 1425 O O . ASP A 1 183 ? 15.227 -15.749 -3.816 1.00 91.81 183 ASP A O 1
ATOM 1429 N N . LYS A 1 184 ? 17.141 -15.232 -2.766 1.00 93.44 184 LYS A N 1
ATOM 1430 C CA . LYS A 1 184 ? 16.686 -15.712 -1.454 1.00 93.44 184 LYS A CA 1
ATOM 1431 C C . LYS A 1 184 ? 15.433 -14.946 -1.006 1.00 93.44 184 LYS A C 1
ATOM 1433 O O . LYS A 1 184 ? 15.429 -13.714 -0.951 1.00 93.44 184 LYS A O 1
ATOM 1438 N N . PHE A 1 185 ? 14.396 -15.690 -0.621 1.00 95.56 185 PHE A N 1
ATOM 1439 C CA . PHE A 1 185 ? 13.177 -15.137 -0.033 1.00 95.56 185 PHE A CA 1
ATOM 1440 C C . PHE A 1 185 ? 13.434 -14.493 1.341 1.00 95.56 185 PHE A C 1
ATOM 1442 O O . PHE A 1 185 ? 14.208 -15.026 2.145 1.00 95.56 185 PHE A O 1
ATOM 1449 N N . VAL A 1 186 ? 12.780 -13.360 1.610 1.00 95.56 186 VAL A N 1
ATOM 1450 C CA . VAL A 1 186 ? 12.880 -12.608 2.870 1.00 95.56 186 VAL A CA 1
ATOM 1451 C C . VAL A 1 186 ? 11.487 -12.186 3.337 1.00 95.56 186 VAL A C 1
ATOM 1453 O O . VAL A 1 186 ? 10.801 -11.453 2.636 1.00 95.56 186 VAL A O 1
ATOM 1456 N N . GLU A 1 187 ? 11.099 -12.616 4.534 1.00 97.12 187 GLU A N 1
ATOM 1457 C CA . GLU A 1 187 ? 9.976 -12.038 5.282 1.00 97.12 187 GLU A CA 1
ATOM 1458 C C . GLU A 1 187 ? 10.510 -10.822 6.060 1.00 97.12 187 GLU A C 1
ATOM 1460 O O . GLU A 1 187 ? 11.543 -10.932 6.724 1.00 97.12 187 GLU A O 1
ATOM 1465 N N . ILE A 1 188 ? 9.857 -9.666 5.923 1.00 97.00 188 ILE A N 1
ATOM 1466 C CA . ILE A 1 188 ? 10.170 -8.423 6.640 1.00 97.00 188 ILE A CA 1
ATOM 1467 C C . ILE A 1 188 ? 9.147 -8.254 7.760 1.00 97.00 188 ILE A C 1
ATOM 1469 O O . ILE A 1 188 ? 7.951 -8.093 7.503 1.00 97.00 188 ILE A O 1
ATOM 1473 N N . ASP A 1 189 ? 9.619 -8.250 9.003 1.00 97.94 189 ASP A N 1
ATOM 1474 C CA . ASP A 1 189 ? 8.748 -8.082 10.161 1.00 97.94 189 ASP A CA 1
ATOM 1475 C C . ASP A 1 189 ? 8.426 -6.593 10.377 1.00 97.94 189 ASP A C 1
ATOM 1477 O O . ASP A 1 189 ? 9.294 -5.781 10.698 1.00 97.94 189 ASP A O 1
ATOM 1481 N N . VAL A 1 190 ? 7.161 -6.219 10.205 1.00 97.75 190 VAL A N 1
ATOM 1482 C CA . VAL A 1 190 ? 6.660 -4.842 10.282 1.00 97.75 190 VAL A CA 1
ATOM 1483 C C . VAL A 1 190 ? 6.002 -4.584 11.633 1.00 97.75 190 VAL A C 1
ATOM 1485 O O . VAL A 1 190 ? 5.183 -5.373 12.112 1.00 97.75 190 VAL A O 1
ATOM 1488 N N . MET A 1 191 ? 6.320 -3.437 12.229 1.00 98.25 191 MET A N 1
ATOM 1489 C CA . MET A 1 191 ? 5.523 -2.846 13.298 1.00 98.25 191 MET A CA 1
ATOM 1490 C C . MET A 1 191 ? 4.731 -1.661 12.753 1.00 98.25 191 MET A C 1
ATOM 1492 O O . MET A 1 191 ? 5.307 -0.784 12.113 1.00 98.25 191 MET A O 1
ATOM 1496 N N . ILE A 1 192 ? 3.433 -1.609 13.042 1.00 98.25 192 ILE A N 1
ATOM 1497 C CA . ILE A 1 192 ? 2.586 -0.470 12.682 1.00 98.25 192 ILE A CA 1
ATOM 1498 C C . ILE A 1 192 ? 2.100 0.216 13.958 1.00 98.25 192 ILE A C 1
ATOM 1500 O O . ILE A 1 192 ? 1.564 -0.429 14.861 1.00 98.25 192 ILE A O 1
ATOM 1504 N N . VAL A 1 193 ? 2.307 1.525 14.037 1.00 98.25 193 VAL A N 1
ATOM 1505 C CA . VAL A 1 193 ? 1.729 2.392 15.070 1.00 98.25 193 VAL A CA 1
ATOM 1506 C C . VAL A 1 193 ? 0.711 3.315 14.400 1.00 98.25 193 VAL A C 1
ATOM 1508 O O . VAL A 1 193 ? 0.832 3.590 13.209 1.00 98.25 193 VAL A O 1
ATOM 1511 N N . TRP A 1 194 ? -0.307 3.784 15.114 1.00 98.25 194 TRP A N 1
ATOM 1512 C CA . TRP A 1 194 ? -1.223 4.800 14.589 1.00 98.25 194 TRP A CA 1
ATOM 1513 C C . TRP A 1 194 ? -1.639 5.800 15.656 1.00 98.25 194 TRP A C 1
ATOM 1515 O O . TRP A 1 194 ? -1.751 5.455 16.829 1.00 98.25 194 TRP A O 1
ATOM 1525 N N . SER A 1 195 ? -1.893 7.040 15.264 1.00 97.62 195 SER A N 1
ATOM 1526 C CA . SER A 1 195 ? -2.401 8.063 16.175 1.00 97.62 195 SER A CA 1
ATOM 1527 C C . SER A 1 195 ? -3.869 7.831 16.562 1.00 97.62 195 SER A C 1
ATOM 1529 O O . SER A 1 195 ? -4.604 7.088 15.911 1.00 97.62 195 SER A O 1
ATOM 1531 N N . HIS A 1 196 ? -4.331 8.491 17.628 1.00 97.75 196 HIS A N 1
ATOM 1532 C CA . HIS A 1 196 ? -5.721 8.374 18.086 1.00 97.75 196 HIS A CA 1
ATOM 1533 C C . HIS A 1 196 ? -6.732 8.774 17.002 1.00 97.75 196 HIS A C 1
ATOM 1535 O O . HIS A 1 196 ? -7.682 8.030 16.749 1.00 97.75 196 HIS A O 1
ATOM 1541 N N . ASN A 1 197 ? -6.515 9.899 16.310 1.00 97.69 197 ASN A N 1
ATOM 1542 C CA . ASN A 1 197 ? -7.468 10.346 15.295 1.00 97.69 197 ASN A CA 1
ATOM 1543 C C . ASN A 1 197 ? -7.407 9.497 14.023 1.00 97.69 197 ASN A C 1
ATOM 1545 O O . ASN A 1 197 ? -8.415 9.419 13.327 1.00 97.69 197 ASN A O 1
ATOM 1549 N N . ALA A 1 198 ? -6.297 8.800 13.742 1.00 97.19 198 ALA A N 1
ATOM 1550 C CA . ALA A 1 198 ? -6.239 7.852 12.630 1.00 97.19 198 ALA A CA 1
ATOM 1551 C C . ALA A 1 198 ? -7.237 6.700 12.837 1.00 97.19 198 ALA A C 1
ATOM 1553 O O . ALA A 1 198 ? -7.931 6.288 11.908 1.00 97.19 198 ALA A O 1
ATOM 1554 N N . GLU A 1 199 ? -7.377 6.210 14.070 1.00 97.62 199 GLU A N 1
ATOM 1555 C CA . GLU A 1 199 ? -8.390 5.201 14.381 1.00 97.62 199 GLU A CA 1
ATOM 1556 C C . GLU A 1 199 ? -9.810 5.756 14.255 1.00 97.62 199 GLU A C 1
ATOM 1558 O O . GLU A 1 199 ? -10.652 5.135 13.607 1.00 97.62 199 GLU A O 1
ATOM 1563 N N . CYS A 1 200 ? -10.053 6.959 14.787 1.00 97.19 200 CYS A N 1
ATOM 1564 C CA . CYS A 1 200 ? -11.328 7.650 14.611 1.00 97.19 200 CYS A CA 1
ATOM 1565 C C . CYS A 1 200 ? -11.685 7.807 13.127 1.00 97.19 200 CYS A C 1
ATOM 1567 O O . CYS A 1 200 ? -12.784 7.449 12.716 1.00 97.19 200 CYS A O 1
ATOM 1569 N N . ALA A 1 201 ? -10.746 8.288 12.311 1.00 95.31 201 ALA A N 1
ATOM 1570 C CA . ALA A 1 201 ? -10.922 8.466 10.879 1.00 95.31 201 ALA A CA 1
ATOM 1571 C C . ALA A 1 201 ? -11.289 7.162 10.173 1.00 95.31 201 ALA A C 1
ATOM 1573 O O . ALA A 1 201 ? -12.220 7.146 9.369 1.00 95.31 201 ALA A O 1
ATOM 1574 N N . LYS A 1 202 ? -10.587 6.066 10.484 1.00 95.19 202 LYS A N 1
ATOM 1575 C CA . LYS A 1 202 ? -10.833 4.779 9.829 1.00 95.19 202 LYS A CA 1
ATOM 1576 C C . LYS A 1 202 ? -12.180 4.173 10.218 1.00 95.19 202 LYS A C 1
ATOM 1578 O O . LYS A 1 202 ? -12.859 3.616 9.363 1.00 95.19 202 LYS A O 1
ATOM 1583 N N . ALA A 1 203 ? -12.608 4.375 11.462 1.00 95.19 203 ALA A N 1
ATOM 1584 C CA . ALA A 1 203 ? -13.941 4.017 11.940 1.00 95.19 203 ALA A CA 1
ATOM 1585 C C . ALA A 1 203 ? -15.067 4.964 11.456 1.00 95.19 203 ALA A C 1
ATOM 1587 O O . ALA A 1 203 ? -16.208 4.801 11.871 1.00 95.19 203 ALA A O 1
ATOM 1588 N N . GLY A 1 204 ? -14.779 5.970 10.614 1.00 93.44 204 GLY A N 1
ATOM 1589 C CA . GLY A 1 204 ? -15.770 6.964 10.166 1.00 93.44 204 GLY A CA 1
ATOM 1590 C C . GLY A 1 204 ? -16.190 7.977 11.243 1.00 93.44 204 GLY A C 1
ATOM 1591 O O . GLY A 1 204 ? -17.118 8.755 11.045 1.00 93.44 204 GLY A O 1
ATOM 1592 N N . LEU A 1 205 ? -15.506 7.996 12.388 1.00 95.12 205 LEU A N 1
ATOM 1593 C CA . LEU A 1 205 ? -15.837 8.829 13.539 1.00 95.12 205 LEU A CA 1
ATOM 1594 C C . LEU A 1 205 ? -15.201 10.232 13.437 1.00 95.12 205 LEU A C 1
ATOM 1596 O O . LEU A 1 205 ? -14.156 10.407 12.794 1.00 95.12 205 LEU A O 1
ATOM 1600 N N . PRO A 1 206 ? -15.780 11.251 14.105 1.00 95.94 206 PRO A N 1
ATOM 1601 C CA . PRO A 1 206 ? -15.198 12.589 14.184 1.00 95.94 206 PRO A CA 1
ATOM 1602 C C . PRO A 1 206 ? -13.766 12.607 14.734 1.00 95.94 206 PRO A C 1
ATOM 1604 O O . PRO A 1 206 ? -13.307 11.673 15.389 1.00 95.94 206 PRO A O 1
ATOM 1607 N N . VAL A 1 207 ? -13.062 13.710 14.501 1.00 96.00 207 VAL A N 1
ATOM 1608 C CA . VAL A 1 207 ? -11.802 14.022 15.194 1.00 96.00 207 VAL A CA 1
ATOM 1609 C C . VAL A 1 207 ? -12.034 14.012 16.714 1.00 96.00 207 VAL A C 1
ATOM 1611 O O . VAL A 1 207 ? -13.094 14.434 17.178 1.00 96.00 207 VAL A O 1
ATOM 1614 N N . ASP A 1 208 ? -11.054 13.529 17.480 1.00 96.19 208 ASP A N 1
ATOM 1615 C CA . ASP A 1 208 ? -11.100 13.400 18.943 1.00 96.19 208 ASP A CA 1
ATOM 1616 C C . ASP A 1 208 ? -12.254 12.503 19.462 1.00 96.19 208 ASP A C 1
ATOM 1618 O O . ASP A 1 208 ? -12.801 12.712 20.547 1.00 96.19 208 ASP A O 1
ATOM 1622 N N . CYS A 1 209 ? -12.624 11.468 18.691 1.00 96.94 209 CYS A N 1
ATOM 1623 C CA . CYS A 1 209 ? -13.658 10.495 19.062 1.00 96.94 209 CYS A CA 1
ATOM 1624 C C . CYS A 1 209 ? -13.328 9.685 20.330 1.00 96.94 209 CYS A C 1
ATOM 1626 O O . CYS A 1 209 ? -12.179 9.577 20.763 1.00 96.94 209 CYS A O 1
ATOM 1628 N N . SER A 1 210 ? -14.344 9.016 20.885 1.00 97.12 210 SER A N 1
ATOM 1629 C CA . SER A 1 210 ? -14.119 7.881 21.787 1.00 97.12 210 SER A CA 1
ATOM 1630 C C . SER A 1 210 ? -13.864 6.616 20.968 1.00 97.12 210 SER A C 1
ATOM 1632 O O . SER A 1 210 ? -14.706 6.218 20.171 1.00 97.12 210 SER A O 1
ATOM 1634 N N . VAL A 1 211 ? -12.707 6.000 21.191 1.00 96.38 211 VAL A N 1
ATOM 1635 C CA . VAL A 1 211 ? -12.268 4.749 20.556 1.00 96.38 211 VAL A CA 1
ATOM 1636 C C . VAL A 1 211 ? -12.703 3.530 21.375 1.00 96.38 211 VAL A C 1
ATOM 1638 O O . VAL A 1 211 ? -12.696 3.571 22.608 1.00 96.38 211 VAL A O 1
ATOM 1641 N N . THR A 1 212 ? -13.067 2.447 20.693 1.00 95.38 212 THR A N 1
ATOM 1642 C CA . THR A 1 212 ? -13.619 1.204 21.257 1.00 95.38 212 THR A CA 1
ATOM 1643 C C . THR A 1 212 ? -12.821 -0.019 20.790 1.00 95.38 212 THR A C 1
ATOM 1645 O O . THR A 1 212 ? -11.861 0.103 20.026 1.00 95.38 212 THR A O 1
ATOM 1648 N N . ASP A 1 213 ? -13.205 -1.216 21.245 1.00 93.88 213 ASP A N 1
ATOM 1649 C CA . ASP A 1 213 ? -12.678 -2.464 20.676 1.00 93.88 213 ASP A CA 1
ATOM 1650 C C . ASP A 1 213 ? -13.093 -2.622 19.201 1.00 93.88 213 ASP A C 1
ATOM 1652 O O . ASP A 1 213 ? -12.338 -3.180 18.408 1.00 93.88 213 ASP A O 1
ATOM 1656 N N . ASP A 1 214 ? -14.248 -2.080 18.807 1.00 93.81 214 ASP A N 1
ATOM 1657 C CA . ASP A 1 214 ? -14.716 -2.098 17.420 1.00 93.81 214 ASP A CA 1
ATOM 1658 C C . ASP A 1 214 ? -13.836 -1.206 16.542 1.00 93.81 214 ASP A C 1
ATOM 1660 O O . ASP A 1 214 ? -13.237 -1.717 15.600 1.00 93.81 214 ASP A O 1
ATOM 1664 N N . SER A 1 215 ? -13.621 0.073 16.889 1.00 96.00 215 SER A N 1
ATOM 1665 C CA . SER A 1 215 ? -12.731 0.957 16.107 1.00 96.00 215 SER A CA 1
ATOM 1666 C C . SER A 1 215 ? -11.301 0.408 15.987 1.00 96.00 215 SER A C 1
ATOM 1668 O O . SER A 1 215 ? -10.667 0.547 14.937 1.00 96.00 215 SER A O 1
ATOM 1670 N N . LEU A 1 216 ? -10.824 -0.295 17.019 1.00 95.81 216 LEU A N 1
ATOM 1671 C CA . LEU A 1 216 ? -9.568 -1.042 16.992 1.00 95.81 216 LEU A CA 1
ATOM 1672 C C . LEU A 1 216 ? -9.604 -2.189 15.967 1.00 95.81 216 LEU A C 1
ATOM 1674 O O . LEU A 1 216 ? -8.671 -2.323 15.176 1.00 95.81 216 LEU A O 1
ATOM 1678 N N . ASN A 1 217 ? -10.664 -3.001 15.945 1.00 94.94 217 ASN A N 1
ATOM 1679 C CA . ASN A 1 217 ? -10.817 -4.103 14.989 1.00 94.94 217 ASN A CA 1
ATOM 1680 C C . ASN A 1 217 ? -10.917 -3.594 13.538 1.00 94.94 217 ASN A C 1
ATOM 1682 O O . ASN A 1 217 ? -10.307 -4.190 12.650 1.00 94.94 217 ASN A O 1
ATOM 1686 N N . ILE A 1 218 ? -11.604 -2.467 13.306 1.00 95.00 218 ILE A N 1
ATOM 1687 C CA . ILE A 1 218 ? -11.690 -1.796 11.996 1.00 95.00 218 ILE A CA 1
ATOM 1688 C C . ILE A 1 218 ? -10.297 -1.359 11.520 1.00 95.00 218 ILE A C 1
ATOM 1690 O O . ILE A 1 218 ? -9.888 -1.673 10.400 1.00 95.00 218 ILE A O 1
ATOM 1694 N N . MET A 1 219 ? -9.533 -0.682 12.384 1.00 96.50 219 MET A N 1
ATOM 1695 C CA . MET A 1 219 ? -8.159 -0.275 12.079 1.00 96.50 219 MET A CA 1
ATOM 1696 C C . MET A 1 219 ? -7.265 -1.489 11.794 1.00 96.50 219 MET A C 1
ATOM 1698 O O . MET A 1 219 ? -6.582 -1.524 10.772 1.00 96.50 219 MET A O 1
ATOM 1702 N N . LEU A 1 220 ? -7.295 -2.521 12.644 1.00 95.94 220 LEU A N 1
ATOM 1703 C CA . LEU A 1 220 ? -6.497 -3.733 12.443 1.00 95.94 220 LEU A CA 1
ATOM 1704 C C . LEU A 1 220 ? -6.835 -4.440 11.123 1.00 95.94 220 LEU A C 1
ATOM 1706 O O . LEU A 1 220 ? -5.913 -4.869 10.428 1.00 95.94 220 LEU A O 1
ATOM 1710 N N . ALA A 1 221 ? -8.110 -4.516 10.738 1.00 94.94 221 ALA A N 1
ATOM 1711 C CA . ALA A 1 221 ? -8.518 -5.089 9.458 1.00 94.94 221 ALA A CA 1
ATOM 1712 C C . ALA A 1 221 ? -7.922 -4.320 8.269 1.00 94.94 221 ALA A C 1
ATOM 1714 O O . ALA A 1 221 ? -7.317 -4.928 7.384 1.00 94.94 221 ALA A O 1
ATOM 1715 N N . ALA A 1 222 ? -8.004 -2.987 8.285 1.00 95.50 222 ALA A N 1
ATOM 1716 C CA . ALA A 1 222 ? -7.435 -2.141 7.239 1.00 95.50 222 ALA A CA 1
ATOM 1717 C C . ALA A 1 222 ? -5.902 -2.241 7.149 1.00 95.50 222 ALA A C 1
ATOM 1719 O O . ALA A 1 222 ? -5.338 -2.276 6.052 1.00 95.50 222 ALA A O 1
ATOM 1720 N N . LEU A 1 223 ? -5.211 -2.337 8.290 1.00 95.88 223 LEU A N 1
ATOM 1721 C CA . LEU A 1 223 ? -3.760 -2.542 8.327 1.00 95.88 223 LEU A CA 1
ATOM 1722 C C . LEU A 1 223 ? -3.353 -3.915 7.769 1.00 95.88 223 LEU A C 1
ATOM 1724 O O . LEU A 1 223 ? -2.347 -4.010 7.064 1.00 95.88 223 LEU A O 1
ATOM 1728 N N . ASN A 1 224 ? -4.145 -4.962 8.025 1.00 95.44 224 ASN A N 1
ATOM 1729 C CA . ASN A 1 224 ? -3.930 -6.274 7.411 1.00 95.44 224 ASN A CA 1
ATOM 1730 C C . ASN A 1 224 ? -4.168 -6.211 5.895 1.00 95.44 224 ASN A C 1
ATOM 1732 O O . ASN A 1 224 ? -3.284 -6.617 5.147 1.00 95.44 224 ASN A O 1
ATOM 1736 N N . LEU A 1 225 ? -5.270 -5.609 5.425 1.00 94.62 225 LEU A N 1
ATOM 1737 C CA . LEU A 1 225 ? -5.532 -5.419 3.988 1.00 94.62 225 LEU A CA 1
ATOM 1738 C C . LEU A 1 225 ? -4.388 -4.658 3.292 1.00 94.62 225 LEU A C 1
ATOM 1740 O O . LEU A 1 225 ? -3.970 -5.030 2.199 1.00 94.62 225 LEU A O 1
ATOM 1744 N N . THR A 1 226 ? -3.827 -3.643 3.951 1.00 94.31 226 THR A N 1
ATOM 1745 C CA . THR A 1 226 ? -2.676 -2.873 3.450 1.00 94.31 226 THR A CA 1
ATOM 1746 C C . THR A 1 226 ? -1.428 -3.750 3.260 1.00 94.31 226 THR A C 1
ATOM 1748 O O . THR A 1 226 ? -0.731 -3.638 2.249 1.00 94.31 226 THR A O 1
ATOM 1751 N N . VAL A 1 227 ? -1.135 -4.647 4.210 1.00 95.38 227 VAL A N 1
ATOM 1752 C CA . VAL A 1 227 ? -0.017 -5.607 4.109 1.00 95.38 227 VAL A CA 1
ATOM 1753 C C . VAL A 1 227 ? -0.283 -6.673 3.049 1.00 95.38 227 VAL A C 1
ATOM 1755 O O . VAL A 1 227 ? 0.624 -7.023 2.297 1.00 95.38 227 VAL A O 1
ATOM 1758 N N . GLU A 1 228 ? -1.520 -7.140 2.938 1.00 94.50 228 GLU A N 1
ATOM 1759 C CA . GLU A 1 228 ? -1.950 -8.120 1.945 1.00 94.50 228 GLU A CA 1
ATOM 1760 C C . GLU A 1 228 ? -1.839 -7.589 0.505 1.00 94.50 228 GLU A C 1
ATOM 1762 O O . GLU A 1 228 ? -1.211 -8.235 -0.337 1.00 94.50 228 GLU A O 1
ATOM 1767 N N . ILE A 1 229 ? -2.308 -6.363 0.244 1.00 93.56 229 ILE A N 1
ATOM 1768 C CA . ILE A 1 229 ? -2.111 -5.657 -1.037 1.00 93.56 229 ILE A CA 1
ATOM 1769 C C . ILE A 1 229 ? -0.615 -5.523 -1.361 1.00 93.56 229 ILE A C 1
ATOM 1771 O O . ILE A 1 229 ? -0.194 -5.707 -2.505 1.00 93.56 229 ILE A O 1
ATOM 1775 N N . ASN A 1 230 ? 0.219 -5.237 -0.358 1.00 95.12 230 ASN A N 1
ATOM 1776 C CA . ASN A 1 230 ? 1.661 -5.123 -0.553 1.00 95.12 230 ASN A CA 1
ATOM 1777 C C . ASN A 1 230 ? 2.314 -6.472 -0.901 1.00 95.12 230 ASN A C 1
ATOM 1779 O O . ASN A 1 230 ? 3.088 -6.566 -1.856 1.00 95.12 230 ASN A O 1
ATOM 1783 N N . ASN A 1 231 ? 1.948 -7.532 -0.179 1.00 95.75 231 ASN A N 1
ATOM 1784 C CA . ASN A 1 231 ? 2.385 -8.897 -0.460 1.00 95.75 231 ASN A CA 1
ATOM 1785 C C . ASN A 1 231 ? 1.980 -9.339 -1.872 1.00 95.75 231 ASN A C 1
ATOM 1787 O O . ASN A 1 231 ? 2.802 -9.921 -2.584 1.00 95.75 231 ASN A O 1
ATOM 1791 N N . PHE A 1 232 ? 0.774 -8.982 -2.322 1.00 94.00 232 PHE A N 1
ATOM 1792 C CA . PHE A 1 232 ? 0.333 -9.186 -3.700 1.00 94.00 232 PHE A CA 1
ATOM 1793 C C . PHE A 1 232 ? 1.218 -8.437 -4.710 1.00 94.00 232 PHE A C 1
ATOM 1795 O O . PHE A 1 232 ? 1.704 -9.048 -5.664 1.00 94.00 232 PHE A O 1
ATOM 1802 N N . VAL A 1 233 ? 1.532 -7.155 -4.479 1.00 95.25 233 VAL A N 1
ATOM 1803 C CA . VAL A 1 233 ? 2.450 -6.388 -5.345 1.00 95.25 233 VAL A CA 1
ATOM 1804 C C . VAL A 1 233 ? 3.848 -7.018 -5.384 1.00 95.25 233 VAL A C 1
ATOM 1806 O O . VAL A 1 233 ? 4.438 -7.145 -6.460 1.00 95.25 233 VAL A O 1
ATOM 1809 N N . HIS A 1 234 ? 4.397 -7.448 -4.247 1.00 96.25 234 HIS A N 1
ATOM 1810 C CA . HIS A 1 234 ? 5.695 -8.126 -4.188 1.00 96.25 234 HIS A CA 1
ATOM 1811 C C . HIS A 1 234 ? 5.698 -9.479 -4.916 1.00 96.25 234 HIS A C 1
ATOM 1813 O O . HIS A 1 234 ? 6.655 -9.769 -5.642 1.00 96.25 234 HIS A O 1
ATOM 1819 N N . ALA A 1 235 ? 4.629 -10.272 -4.787 1.00 94.56 235 ALA A N 1
ATOM 1820 C CA . ALA A 1 235 ? 4.455 -11.539 -5.494 1.00 94.56 235 ALA A CA 1
ATOM 1821 C C . ALA A 1 235 ? 4.363 -11.332 -7.015 1.00 94.56 235 ALA A C 1
ATOM 1823 O O . ALA A 1 235 ? 5.156 -11.910 -7.761 1.00 94.56 235 ALA A O 1
ATOM 1824 N N . ASN A 1 236 ? 3.486 -10.426 -7.464 1.00 93.38 236 ASN A N 1
ATOM 1825 C CA . ASN A 1 236 ? 3.356 -9.986 -8.859 1.00 93.38 236 ASN A CA 1
ATOM 1826 C C . ASN A 1 236 ? 4.694 -9.537 -9.458 1.00 93.38 236 ASN A C 1
ATOM 1828 O O . ASN A 1 236 ? 5.026 -9.850 -10.602 1.00 93.38 236 ASN A O 1
ATOM 1832 N N . SER A 1 237 ? 5.475 -8.811 -8.661 1.00 95.81 237 SER A N 1
ATOM 1833 C CA . SER A 1 237 ? 6.770 -8.262 -9.059 1.00 95.81 237 SER A CA 1
ATOM 1834 C C . SER A 1 237 ? 7.921 -9.258 -8.938 1.00 95.81 237 SER A C 1
ATOM 1836 O O . SER A 1 237 ? 9.017 -8.946 -9.390 1.00 95.81 237 SER A O 1
ATOM 1838 N N . GLN A 1 238 ? 7.721 -10.430 -8.328 1.00 95.56 238 GLN A N 1
ATOM 1839 C CA . GLN A 1 238 ? 8.767 -11.426 -8.058 1.00 95.56 238 GLN A CA 1
ATOM 1840 C C . GLN A 1 238 ? 9.978 -10.845 -7.298 1.00 95.56 238 GLN A C 1
ATOM 1842 O O . GLN A 1 238 ? 11.133 -11.152 -7.599 1.00 95.56 238 GLN A O 1
ATOM 1847 N N . THR A 1 239 ? 9.744 -9.986 -6.300 1.00 96.38 239 THR A N 1
ATOM 1848 C CA . THR A 1 239 ? 10.817 -9.404 -5.460 1.00 96.38 239 THR A CA 1
ATOM 1849 C C . THR A 1 239 ? 11.447 -10.416 -4.496 1.00 96.38 239 THR A C 1
ATOM 1851 O O . THR A 1 239 ? 12.495 -10.149 -3.899 1.00 96.38 239 THR A O 1
ATOM 1854 N N . ASN A 1 240 ? 10.829 -11.593 -4.353 1.00 96.62 240 ASN A N 1
ATOM 1855 C CA . ASN A 1 240 ? 11.147 -12.615 -3.358 1.00 96.62 240 ASN A CA 1
ATOM 1856 C C . ASN A 1 240 ? 11.178 -12.003 -1.942 1.00 96.62 240 ASN A C 1
ATOM 1858 O O . ASN A 1 240 ? 12.134 -12.203 -1.187 1.00 96.62 240 ASN A O 1
ATOM 1862 N N . THR A 1 241 ? 10.144 -11.220 -1.631 1.00 96.19 241 THR A N 1
ATOM 1863 C CA . THR A 1 241 ? 9.913 -10.551 -0.346 1.00 96.19 241 THR A CA 1
ATOM 1864 C C . THR A 1 241 ? 8.455 -10.750 0.064 1.00 96.19 241 THR A C 1
ATOM 1866 O O . THR A 1 241 ? 7.582 -10.734 -0.801 1.00 96.19 241 THR A O 1
ATOM 1869 N N . SER A 1 242 ? 8.185 -10.866 1.360 1.00 96.50 242 SER A N 1
ATOM 1870 C CA . SER A 1 242 ? 6.873 -10.585 1.955 1.00 96.50 242 SER A CA 1
ATOM 1871 C C . SER A 1 242 ? 7.036 -9.688 3.178 1.00 96.50 242 SER A C 1
ATOM 1873 O O . SER A 1 242 ? 8.142 -9.514 3.693 1.00 96.50 242 SER A O 1
ATOM 1875 N N . LEU A 1 243 ? 5.930 -9.130 3.653 1.00 96.56 243 LEU A N 1
ATOM 1876 C CA . LEU A 1 243 ? 5.834 -8.392 4.901 1.00 96.56 243 LEU A CA 1
ATOM 1877 C C . LEU A 1 243 ? 4.838 -9.069 5.833 1.00 96.56 243 LEU A C 1
ATOM 1879 O O . LEU A 1 243 ? 3.890 -9.725 5.394 1.00 96.56 243 LEU A O 1
ATOM 1883 N N . LYS A 1 244 ? 5.055 -8.872 7.129 1.00 96.88 244 LYS A N 1
ATOM 1884 C CA . LYS A 1 244 ? 4.270 -9.492 8.189 1.00 96.88 244 LYS A CA 1
ATOM 1885 C C . LYS A 1 244 ? 4.144 -8.561 9.375 1.00 96.88 244 LYS A C 1
ATOM 1887 O O . LYS A 1 244 ? 5.146 -8.088 9.900 1.00 96.88 244 LYS A O 1
ATOM 1892 N N . ILE A 1 245 ? 2.921 -8.335 9.839 1.00 97.06 245 ILE A N 1
ATOM 1893 C CA . ILE A 1 245 ? 2.688 -7.557 11.056 1.00 97.06 245 ILE A CA 1
ATOM 1894 C C . ILE A 1 245 ? 3.137 -8.396 12.260 1.00 97.06 245 ILE A C 1
ATOM 1896 O O . ILE A 1 245 ? 2.503 -9.393 12.599 1.00 97.06 245 ILE A O 1
ATOM 1900 N N . VAL A 1 246 ? 4.223 -7.990 12.922 1.00 97.81 246 VAL A N 1
ATOM 1901 C CA . VAL A 1 246 ? 4.651 -8.574 14.211 1.00 97.81 246 VAL A CA 1
ATOM 1902 C C . VAL A 1 246 ? 4.142 -7.797 15.414 1.00 97.81 246 VAL A C 1
ATOM 1904 O O . VAL A 1 246 ? 4.102 -8.328 16.526 1.00 97.81 246 VAL A O 1
ATOM 1907 N N . HIS A 1 247 ? 3.763 -6.535 15.213 1.00 97.81 247 HIS A N 1
ATOM 1908 C CA . HIS A 1 247 ? 3.134 -5.718 16.240 1.00 97.81 247 HIS A CA 1
ATOM 1909 C C . HIS A 1 247 ? 2.304 -4.596 15.620 1.00 97.81 247 HIS A C 1
ATOM 1911 O O . HIS A 1 247 ? 2.718 -3.973 14.645 1.00 97.81 247 HIS A O 1
ATOM 1917 N N . ALA A 1 248 ? 1.151 -4.331 16.219 1.00 97.75 248 ALA A N 1
ATOM 1918 C CA . ALA A 1 248 ? 0.219 -3.291 15.818 1.00 97.75 248 ALA A CA 1
ATOM 1919 C C . ALA A 1 248 ? -0.334 -2.644 17.097 1.00 97.75 248 ALA A C 1
ATOM 1921 O O . ALA A 1 248 ? -0.825 -3.366 17.967 1.00 97.75 248 ALA A O 1
ATOM 1922 N N . GLN A 1 249 ? -0.216 -1.323 17.257 1.00 97.56 249 GLN A N 1
ATOM 1923 C CA . GLN A 1 249 ? -0.857 -0.610 18.371 1.00 97.56 249 GLN A CA 1
ATOM 1924 C C . GLN A 1 249 ? -1.187 0.853 18.059 1.00 97.56 249 GLN A C 1
ATOM 1926 O O . GLN A 1 249 ? -0.449 1.530 17.347 1.00 97.56 249 GLN A O 1
ATOM 1931 N N . ARG A 1 250 ? -2.223 1.374 18.721 1.00 97.94 250 ARG A N 1
ATOM 1932 C CA . ARG A 1 250 ? -2.423 2.818 18.863 1.00 97.94 250 ARG A CA 1
ATOM 1933 C C . ARG A 1 250 ? -1.237 3.435 19.609 1.00 97.94 250 ARG A C 1
ATOM 1935 O O . ARG A 1 250 ? -0.621 2.793 20.470 1.00 97.94 250 ARG A O 1
ATOM 1942 N N . ASP A 1 251 ? -0.929 4.682 19.293 1.00 96.94 251 ASP A N 1
ATOM 1943 C CA . ASP A 1 251 ? -0.008 5.497 20.061 1.00 96.94 251 ASP A CA 1
ATOM 1944 C C . ASP A 1 251 ? -0.477 5.612 21.519 1.00 96.94 251 ASP A C 1
ATOM 1946 O O . ASP A 1 251 ? -1.666 5.732 21.816 1.00 96.94 251 ASP A O 1
ATOM 1950 N N . THR A 1 252 ? 0.492 5.561 22.431 1.00 93.81 252 THR A N 1
ATOM 1951 C CA . THR A 1 252 ? 0.274 5.666 23.880 1.00 93.81 252 THR A CA 1
ATOM 1952 C C . THR A 1 252 ? 0.846 6.945 24.489 1.00 93.81 252 THR A C 1
ATOM 1954 O O . THR A 1 252 ? 0.794 7.102 25.707 1.00 93.81 252 THR A O 1
ATOM 1957 N N . SER A 1 253 ? 1.436 7.831 23.681 1.00 93.88 253 SER A N 1
ATOM 1958 C CA . SER A 1 253 ? 1.993 9.108 24.143 1.00 93.88 253 SER A CA 1
ATOM 1959 C C . SER A 1 253 ? 0.954 10.235 24.170 1.00 93.88 253 SER A C 1
ATOM 1961 O O . SER A 1 253 ? 1.107 11.181 24.940 1.00 93.88 253 SER A O 1
ATOM 1963 N N . GLY A 1 254 ? -0.130 10.098 23.399 1.00 90.56 254 GLY A N 1
ATOM 1964 C CA . GLY A 1 254 ? -1.097 11.170 23.163 1.00 90.56 254 GLY A CA 1
ATOM 1965 C C . GLY A 1 254 ? -0.655 12.101 22.034 1.00 90.56 254 GLY A C 1
ATOM 1966 O O . GLY A 1 254 ? -1.060 13.262 22.015 1.00 90.56 254 GLY A O 1
ATOM 1967 N N . TYR A 1 255 ? 0.190 11.601 21.126 1.00 93.31 255 TYR A N 1
ATOM 1968 C CA . TYR A 1 255 ? 0.745 12.361 20.016 1.00 93.31 255 TYR A CA 1
ATOM 1969 C C . TYR A 1 255 ? -0.362 12.964 19.146 1.00 93.31 255 TYR A C 1
ATOM 1971 O O . TYR A 1 255 ? -1.243 12.247 18.660 1.00 93.31 255 TYR A O 1
ATOM 1979 N N . ARG A 1 256 ? -0.287 14.282 18.925 1.00 91.94 256 ARG A N 1
ATOM 1980 C CA . ARG A 1 256 ? -1.126 14.987 17.956 1.00 91.94 256 ARG A CA 1
ATOM 1981 C C . ARG A 1 256 ? -0.404 15.045 16.621 1.00 91.94 256 ARG A C 1
ATOM 1983 O O . ARG A 1 256 ? 0.745 15.461 16.553 1.00 91.94 256 ARG A O 1
ATOM 1990 N N . GLU A 1 257 ? -1.119 14.652 15.581 1.00 90.06 257 GLU A N 1
ATOM 1991 C CA . GLU A 1 257 ? -0.659 14.604 14.204 1.00 90.06 257 GLU A CA 1
ATOM 1992 C C . GLU A 1 257 ? -0.109 15.962 13.744 1.00 90.06 257 GLU A C 1
ATOM 1994 O O . GLU A 1 257 ? -0.776 16.992 13.868 1.00 90.06 257 GLU A O 1
ATOM 1999 N N . THR A 1 258 ? 1.113 15.947 13.210 1.00 88.88 258 THR A N 1
ATOM 2000 C CA . THR A 1 258 ? 1.780 17.099 12.590 1.00 88.88 258 THR A CA 1
ATOM 2001 C C . THR A 1 258 ? 1.883 16.897 11.074 1.00 88.88 258 THR A C 1
ATOM 2003 O O . THR A 1 258 ? 1.364 15.922 10.526 1.00 88.88 258 THR A O 1
ATOM 2006 N N . ASP A 1 259 ? 2.540 17.826 10.377 1.00 88.75 259 ASP A N 1
ATOM 2007 C CA . ASP A 1 259 ? 2.928 17.635 8.978 1.00 88.75 259 ASP A CA 1
ATOM 2008 C C . ASP A 1 259 ? 3.739 16.325 8.796 1.00 88.75 259 ASP A C 1
ATOM 2010 O O . ASP A 1 259 ? 4.574 16.007 9.650 1.00 88.75 259 ASP A O 1
ATOM 2014 N N . PRO A 1 260 ? 3.558 15.554 7.702 1.00 88.19 260 PRO A N 1
ATOM 2015 C CA . PRO A 1 260 ? 4.212 14.255 7.553 1.00 88.19 260 PRO A CA 1
ATOM 2016 C C . PRO A 1 260 ? 5.747 14.317 7.586 1.00 88.19 260 PRO A C 1
ATOM 2018 O O . PRO A 1 260 ? 6.373 13.370 8.066 1.00 88.19 260 PRO A O 1
ATOM 2021 N N . PHE A 1 261 ? 6.366 15.416 7.132 1.00 85.25 261 PHE A N 1
ATOM 2022 C CA . PHE A 1 261 ? 7.815 15.631 7.226 1.00 85.25 261 PHE A CA 1
ATOM 2023 C C . PHE A 1 261 ? 8.268 15.815 8.675 1.00 85.25 261 PHE A C 1
ATOM 2025 O O . PHE A 1 261 ? 9.318 15.298 9.067 1.00 85.25 261 PHE A O 1
ATOM 2032 N N . GLN A 1 262 ? 7.487 16.536 9.481 1.00 87.62 262 GLN A N 1
ATOM 2033 C CA . GLN A 1 262 ? 7.762 16.691 10.906 1.00 87.62 262 GLN A CA 1
ATOM 2034 C C . GLN A 1 262 ? 7.592 15.346 11.624 1.00 87.62 262 GLN A C 1
ATOM 2036 O O . GLN A 1 262 ? 8.519 14.897 12.296 1.00 87.62 262 GLN A O 1
ATOM 2041 N N . LEU A 1 263 ? 6.485 14.645 11.381 1.00 91.25 263 LEU A N 1
ATOM 2042 C CA . LEU A 1 263 ? 6.198 13.334 11.960 1.00 91.25 263 LEU A CA 1
ATOM 2043 C C . LEU A 1 263 ? 7.272 12.275 11.619 1.00 91.25 263 LEU A C 1
ATOM 2045 O O . LEU A 1 263 ? 7.758 11.585 12.518 1.00 91.25 263 LEU A O 1
ATOM 2049 N N . ILE A 1 264 ? 7.711 12.143 10.357 1.00 90.00 264 ILE A N 1
ATOM 2050 C CA . ILE A 1 264 ? 8.798 11.198 10.019 1.00 90.00 264 ILE A CA 1
ATOM 2051 C C . ILE A 1 264 ? 10.131 11.614 10.661 1.00 90.00 264 ILE A C 1
ATOM 2053 O O . ILE A 1 264 ? 10.923 10.748 11.038 1.00 90.00 264 ILE A O 1
ATOM 2057 N N . THR A 1 265 ? 10.367 12.916 10.853 1.00 86.88 265 THR A N 1
ATOM 2058 C CA . THR A 1 265 ? 11.551 13.437 11.554 1.00 86.88 265 THR A CA 1
ATOM 2059 C C . THR A 1 265 ? 11.513 13.093 13.044 1.00 86.88 265 THR A C 1
ATOM 2061 O O . THR A 1 265 ? 12.504 12.589 13.566 1.00 86.88 265 THR A O 1
ATOM 2064 N N . GLU A 1 266 ? 10.374 13.278 13.713 1.00 89.44 266 GLU A N 1
ATOM 2065 C CA . GLU A 1 266 ? 10.149 12.935 15.127 1.00 89.44 266 GLU A CA 1
ATOM 2066 C C . GLU A 1 266 ? 10.249 11.422 15.378 1.00 89.44 266 GLU A C 1
ATOM 2068 O O . GLU A 1 266 ? 10.840 10.988 16.367 1.00 89.44 266 GLU A O 1
ATOM 2073 N N . LEU A 1 267 ? 9.767 10.598 14.441 1.00 89.88 267 LEU A N 1
ATOM 2074 C CA . LEU A 1 267 ? 9.967 9.146 14.469 1.00 89.88 267 LEU A CA 1
ATOM 2075 C C . LEU A 1 267 ? 11.426 8.738 14.263 1.00 89.88 267 LEU A C 1
ATOM 2077 O O . LEU A 1 267 ? 11.886 7.776 14.873 1.00 89.88 267 LEU A O 1
ATOM 2081 N N . THR A 1 268 ? 12.155 9.431 13.389 1.00 86.31 268 THR A N 1
ATOM 2082 C CA . THR A 1 268 ? 13.513 9.036 12.988 1.00 86.31 268 THR A CA 1
ATOM 2083 C C . THR A 1 268 ? 14.587 9.558 13.943 1.00 86.31 268 THR A C 1
ATOM 2085 O O . THR A 1 268 ? 15.600 8.887 14.136 1.00 86.31 268 THR A O 1
ATOM 2088 N N . ILE A 1 269 ? 14.386 10.734 14.545 1.00 82.00 269 ILE A N 1
ATOM 2089 C CA . ILE A 1 269 ? 15.378 11.452 15.356 1.00 82.00 269 ILE A CA 1
ATOM 2090 C C . ILE A 1 269 ? 14.870 11.581 16.804 1.00 82.00 269 ILE A C 1
ATOM 2092 O O . ILE A 1 269 ? 14.123 12.514 17.103 1.00 82.00 269 ILE A O 1
ATOM 2096 N N . PRO A 1 270 ? 15.344 10.742 17.753 1.00 74.06 270 PRO A N 1
ATOM 2097 C CA . PRO A 1 270 ? 14.853 10.720 19.141 1.00 74.06 270 PRO A CA 1
ATOM 2098 C C . PRO A 1 270 ? 15.123 11.976 19.997 1.00 74.06 270 PRO A C 1
ATOM 2100 O O . PRO A 1 270 ? 14.986 11.943 21.220 1.00 74.06 270 PRO A O 1
ATOM 2103 N N . LEU A 1 271 ? 15.593 13.070 19.398 1.00 69.38 271 LEU A N 1
ATOM 2104 C CA . LEU A 1 271 ? 15.976 14.309 20.079 1.00 69.38 271 LEU A CA 1
ATOM 2105 C C . LEU A 1 271 ? 15.047 15.490 19.759 1.00 69.38 271 LEU A C 1
ATOM 2107 O O . LEU A 1 271 ? 15.322 16.589 20.236 1.00 69.38 271 LEU A O 1
ATOM 2111 N N . PHE A 1 272 ? 14.000 15.293 18.948 1.00 68.44 272 PHE A N 1
ATOM 2112 C CA . PHE A 1 272 ? 13.161 16.393 18.460 1.00 68.44 272 PHE A CA 1
ATOM 2113 C C . PHE A 1 272 ? 12.151 16.881 19.515 1.00 68.44 272 PHE A C 1
ATOM 2115 O O . PHE A 1 272 ? 12.288 17.996 20.015 1.00 68.44 272 PHE A O 1
ATOM 2122 N N . ASP A 1 273 ? 11.194 16.036 19.912 1.00 70.06 273 ASP A N 1
ATOM 2123 C CA . ASP A 1 273 ? 10.174 16.353 20.927 1.00 70.06 273 ASP A CA 1
ATOM 2124 C C . ASP A 1 273 ? 10.126 15.337 22.091 1.00 70.06 273 ASP A C 1
ATOM 2126 O O . ASP A 1 273 ? 9.799 15.681 23.228 1.00 70.06 273 ASP A O 1
ATOM 2130 N N . GLY A 1 274 ? 10.509 14.088 21.821 1.00 79.88 274 GLY A N 1
ATOM 2131 C CA . GLY A 1 274 ? 10.521 12.978 22.762 1.00 79.88 274 GLY A CA 1
ATOM 2132 C C . GLY A 1 274 ? 9.227 12.158 22.838 1.00 79.88 274 GLY A C 1
ATOM 2133 O O . GLY A 1 274 ? 9.247 11.116 23.497 1.00 79.88 274 GLY A O 1
ATOM 2134 N N . GLN A 1 275 ? 8.128 12.564 22.188 1.00 88.00 275 GLN A N 1
ATOM 2135 C CA . GLN A 1 275 ? 6.821 11.900 22.347 1.00 88.00 275 GLN A CA 1
ATOM 2136 C C . GLN A 1 275 ? 6.823 10.499 21.729 1.00 88.00 275 GLN A C 1
ATOM 2138 O O . GLN A 1 275 ? 6.418 9.529 22.372 1.00 88.00 275 GLN A O 1
ATOM 2143 N N . LEU A 1 276 ? 7.369 10.371 20.518 1.00 93.12 276 LEU A N 1
ATOM 2144 C CA . LEU A 1 276 ? 7.408 9.114 19.765 1.00 93.12 276 LEU A CA 1
ATOM 2145 C C . LEU A 1 276 ? 8.651 8.251 20.063 1.00 93.12 276 LEU A C 1
ATOM 2147 O O . LEU A 1 276 ? 8.776 7.137 19.554 1.00 93.12 276 LEU A O 1
ATOM 2151 N N . ASN A 1 277 ? 9.545 8.693 20.957 1.00 91.00 277 ASN A N 1
ATOM 2152 C CA . ASN A 1 277 ? 10.802 7.998 21.277 1.00 91.00 277 ASN A CA 1
ATOM 2153 C C . ASN A 1 277 ? 10.630 6.544 21.729 1.00 91.00 277 ASN A C 1
ATOM 2155 O O . ASN A 1 277 ? 11.522 5.726 21.505 1.00 91.00 277 ASN A O 1
ATOM 2159 N N . TYR A 1 278 ? 9.507 6.207 22.372 1.00 94.56 278 TYR A N 1
ATOM 2160 C CA . TYR A 1 278 ? 9.232 4.848 22.852 1.00 94.56 278 TYR A CA 1
ATOM 2161 C C . TYR A 1 278 ? 9.102 3.823 21.709 1.00 94.56 278 TYR A C 1
ATOM 2163 O O . TYR A 1 278 ? 9.252 2.622 21.943 1.00 94.56 278 TYR A O 1
ATOM 2171 N N . ILE A 1 279 ? 8.876 4.280 20.473 1.00 95.62 279 ILE A N 1
ATOM 2172 C CA . ILE A 1 279 ? 8.748 3.432 19.285 1.00 95.62 279 ILE A CA 1
ATOM 2173 C C . ILE A 1 279 ? 10.071 2.722 18.960 1.00 95.62 279 ILE A C 1
ATOM 2175 O O . ILE A 1 279 ? 10.041 1.574 18.526 1.00 95.62 279 ILE A O 1
ATOM 2179 N N . HIS A 1 280 ? 11.233 3.320 19.250 1.00 93.12 280 HIS A N 1
ATOM 2180 C CA . HIS A 1 280 ? 12.545 2.677 19.053 1.00 93.12 280 HIS A CA 1
ATOM 2181 C C . HIS A 1 280 ? 12.765 1.442 19.953 1.00 93.12 280 HIS A C 1
ATOM 2183 O O . HIS A 1 280 ? 12.962 0.350 19.415 1.00 93.12 280 HIS A O 1
ATOM 2189 N N . PRO A 1 281 ? 12.675 1.526 21.299 1.00 94.31 281 PRO A N 1
ATOM 2190 C CA . PRO A 1 281 ? 12.783 0.342 22.150 1.00 94.31 281 PRO A CA 1
ATOM 2191 C C . PRO A 1 281 ? 11.617 -0.638 21.953 1.00 94.31 281 PRO A C 1
ATOM 2193 O O . PRO A 1 281 ? 11.826 -1.843 22.091 1.00 94.31 281 PRO A O 1
ATOM 2196 N N . LEU A 1 282 ? 10.415 -0.172 21.582 1.00 96.12 282 LEU A N 1
ATOM 2197 C CA . LEU A 1 282 ? 9.302 -1.057 21.220 1.00 96.12 282 LEU A CA 1
ATOM 2198 C C . LEU A 1 282 ? 9.620 -1.861 19.950 1.00 96.12 282 LEU A C 1
ATOM 2200 O O . LEU A 1 282 ? 9.443 -3.078 19.942 1.00 96.12 282 LEU A O 1
ATOM 2204 N N . ARG A 1 283 ? 10.156 -1.218 18.907 1.00 95.56 283 ARG A N 1
ATOM 2205 C CA . ARG A 1 283 ? 10.620 -1.871 17.675 1.00 95.56 283 ARG A CA 1
ATOM 2206 C C . ARG A 1 283 ? 11.642 -2.962 17.984 1.00 95.56 283 ARG A C 1
ATOM 2208 O O . ARG A 1 283 ? 11.507 -4.076 17.483 1.00 95.56 283 ARG A O 1
ATOM 2215 N N . ASP A 1 284 ? 12.625 -2.676 18.835 1.00 94.12 284 ASP A N 1
ATOM 2216 C CA . ASP A 1 284 ? 13.638 -3.655 19.242 1.00 94.12 284 ASP A CA 1
ATOM 2217 C C . ASP A 1 284 ? 13.038 -4.807 20.068 1.00 94.12 284 ASP A C 1
ATOM 2219 O O . ASP A 1 284 ? 13.337 -5.974 19.803 1.00 94.12 284 ASP A O 1
ATOM 2223 N N . GLN A 1 285 ? 12.133 -4.512 21.009 1.00 95.88 285 GLN A N 1
ATOM 2224 C CA . GLN A 1 285 ? 11.411 -5.511 21.808 1.00 95.88 285 GLN A CA 1
ATOM 2225 C C . GLN A 1 285 ? 10.571 -6.454 20.932 1.00 95.88 285 GLN A C 1
ATOM 2227 O O . GLN A 1 285 ? 10.556 -7.667 21.153 1.00 95.88 285 GLN A O 1
ATOM 2232 N N . LYS A 1 286 ? 9.872 -5.897 19.938 1.00 96.81 286 LYS A N 1
ATOM 2233 C CA . LYS A 1 286 ? 9.039 -6.619 18.965 1.00 96.81 286 LYS A CA 1
ATOM 2234 C C . LYS A 1 286 ? 9.849 -7.200 17.803 1.00 96.81 286 LYS A C 1
ATOM 2236 O O . LYS A 1 286 ? 9.309 -7.962 17.009 1.00 96.81 286 LYS A O 1
ATOM 2241 N N . LYS A 1 287 ? 11.151 -6.896 17.750 1.00 95.44 287 LYS A N 1
ATOM 2242 C CA . LYS A 1 287 ? 12.120 -7.304 16.724 1.00 95.44 287 LYS A CA 1
ATOM 2243 C C . LYS A 1 287 ? 11.744 -6.866 15.302 1.00 95.44 287 LYS A C 1
ATOM 2245 O O . LYS A 1 287 ? 12.111 -7.556 14.354 1.00 95.44 287 LYS A O 1
ATOM 2250 N N . ALA A 1 288 ? 11.039 -5.746 15.155 1.00 96.56 288 ALA A N 1
ATOM 2251 C CA . ALA A 1 288 ? 10.561 -5.274 13.861 1.00 96.56 288 ALA A CA 1
ATOM 2252 C C . ALA A 1 288 ? 11.702 -4.713 12.990 1.00 96.56 288 ALA A C 1
ATOM 2254 O O . ALA A 1 288 ? 12.513 -3.880 13.416 1.00 96.56 288 ALA A O 1
ATOM 2255 N N . ASP A 1 289 ? 11.730 -5.162 11.745 1.00 96.56 289 ASP A N 1
ATOM 2256 C CA . ASP A 1 289 ? 12.652 -4.756 10.692 1.00 96.56 289 ASP A CA 1
ATOM 2257 C C . ASP A 1 289 ? 12.268 -3.402 10.097 1.00 96.56 289 ASP A C 1
ATOM 2259 O O . ASP A 1 289 ? 13.150 -2.603 9.792 1.00 96.56 289 ASP A O 1
ATOM 2263 N N . LEU A 1 290 ? 10.970 -3.107 10.015 1.00 96.00 290 LEU A N 1
ATOM 2264 C CA . LEU A 1 290 ? 10.419 -1.857 9.492 1.00 96.00 290 LEU A CA 1
ATOM 2265 C C . LEU A 1 290 ? 9.346 -1.308 10.441 1.00 96.00 290 LEU A C 1
ATOM 2267 O O . LEU A 1 290 ? 8.636 -2.078 11.094 1.00 96.00 290 LEU A O 1
ATOM 2271 N N . VAL A 1 291 ? 9.220 0.019 10.514 1.00 97.31 291 VAL A N 1
ATOM 2272 C CA . VAL A 1 291 ? 8.134 0.693 11.239 1.00 97.31 291 VAL A CA 1
ATOM 2273 C C . VAL A 1 291 ? 7.319 1.578 10.296 1.00 97.31 291 VAL A C 1
ATOM 2275 O O . VAL A 1 291 ? 7.883 2.345 9.515 1.00 97.31 291 VAL A O 1
ATOM 2278 N N . ALA A 1 292 ? 5.996 1.489 10.394 1.00 97.25 292 ALA A N 1
ATOM 2279 C CA . ALA A 1 292 ? 5.061 2.402 9.746 1.00 97.25 292 ALA A CA 1
ATOM 2280 C C . ALA A 1 292 ? 4.231 3.153 10.801 1.00 97.25 292 ALA A C 1
ATOM 2282 O O . ALA A 1 292 ? 3.859 2.558 11.815 1.00 97.25 292 ALA A O 1
ATOM 2283 N N . PHE A 1 293 ? 3.924 4.432 10.572 1.00 97.38 293 PHE A N 1
ATOM 2284 C CA . PHE A 1 293 ? 3.002 5.204 11.414 1.00 97.38 293 PHE A CA 1
ATOM 2285 C C . PHE A 1 293 ? 1.808 5.715 10.600 1.00 97.38 293 PHE A C 1
ATOM 2287 O O . PHE A 1 293 ? 1.993 6.469 9.645 1.00 97.38 293 PHE A O 1
ATOM 2294 N N . ALA A 1 294 ? 0.591 5.330 10.983 1.00 97.06 294 ALA A N 1
ATOM 2295 C CA . ALA A 1 294 ? -0.638 5.808 10.357 1.00 97.06 294 ALA A CA 1
ATOM 2296 C C . ALA A 1 294 ? -1.153 7.078 11.058 1.00 97.06 294 ALA A C 1
ATOM 2298 O O . ALA A 1 294 ? -1.291 7.086 12.283 1.00 97.06 294 ALA A O 1
ATOM 2299 N N . TYR A 1 295 ? -1.465 8.130 10.302 1.00 95.69 295 TYR A N 1
ATOM 2300 C CA . TYR A 1 295 ? -1.986 9.400 10.826 1.00 95.69 295 TYR A CA 1
ATOM 2301 C C . TYR A 1 295 ? -3.310 9.812 10.156 1.00 95.69 295 TYR A C 1
ATOM 2303 O O . TYR A 1 295 ? -3.661 9.319 9.081 1.00 95.69 295 TYR A O 1
ATOM 2311 N N . ASP A 1 296 ? -4.048 10.716 10.807 1.00 94.88 296 ASP A N 1
ATOM 2312 C CA . ASP A 1 296 ? -5.275 11.337 10.293 1.00 94.88 296 ASP A CA 1
ATOM 2313 C C . ASP A 1 296 ? -4.944 12.596 9.479 1.00 94.88 296 ASP A C 1
ATOM 2315 O O . ASP A 1 296 ? -4.442 13.575 10.031 1.00 94.88 296 ASP A O 1
ATOM 2319 N N . ASN A 1 297 ? -5.254 12.610 8.180 1.00 90.38 297 ASN A N 1
ATOM 2320 C CA . ASN A 1 297 ? -5.003 13.783 7.336 1.00 90.38 297 ASN A CA 1
ATOM 2321 C C . ASN A 1 297 ? -6.041 14.918 7.478 1.00 90.38 297 ASN A C 1
ATOM 2323 O O . ASN A 1 297 ? -5.807 16.004 6.956 1.00 90.38 297 ASN A O 1
ATOM 2327 N N . ARG A 1 298 ? -7.155 14.727 8.201 1.00 90.06 298 ARG A N 1
ATOM 2328 C CA . ARG A 1 298 ? -8.225 15.739 8.374 1.00 90.06 298 ARG A CA 1
ATOM 2329 C C . ARG A 1 298 ? -7.819 16.922 9.256 1.00 90.06 298 ARG A C 1
ATOM 2331 O O . ARG A 1 298 ? -8.537 17.917 9.311 1.00 90.06 298 ARG A O 1
ATOM 2338 N N . ILE A 1 299 ? -6.719 16.785 9.993 1.00 90.44 299 ILE A N 1
ATOM 2339 C CA . ILE A 1 299 ? -6.265 17.730 11.028 1.00 90.44 299 ILE A CA 1
ATOM 2340 C C . ILE A 1 299 ? -4.848 18.258 10.799 1.00 90.44 299 ILE A C 1
ATOM 2342 O O . ILE A 1 299 ? -4.347 19.031 11.614 1.00 90.44 299 ILE A O 1
ATOM 2346 N N . VAL A 1 300 ? -4.216 17.855 9.699 1.00 87.19 300 VAL A N 1
ATOM 2347 C CA . VAL A 1 300 ? -2.885 18.307 9.296 1.00 87.19 300 VAL A CA 1
ATOM 2348 C C . VAL A 1 300 ? -3.043 19.474 8.321 1.00 87.19 300 VAL A C 1
ATOM 2350 O O . VAL A 1 300 ? -3.827 19.389 7.381 1.00 87.19 300 VAL A O 1
ATOM 2353 N N . GLU A 1 301 ? -2.309 20.569 8.539 1.00 83.25 301 GLU A N 1
ATOM 2354 C CA . GLU A 1 301 ? -2.422 21.796 7.729 1.00 83.25 301 GLU A CA 1
ATOM 2355 C C . GLU A 1 301 ? -2.001 21.578 6.266 1.00 83.25 301 GLU A C 1
ATOM 2357 O O . GLU A 1 301 ? -2.672 22.050 5.350 1.00 83.25 301 GLU A O 1
ATOM 2362 N N . ASN A 1 302 ? -0.932 20.806 6.051 1.00 79.31 302 ASN A N 1
ATOM 2363 C CA . ASN A 1 302 ? -0.480 20.356 4.736 1.00 79.31 302 ASN A CA 1
ATOM 2364 C C . ASN A 1 302 ? -0.643 18.828 4.650 1.00 79.31 302 ASN A C 1
ATOM 2366 O O . ASN A 1 302 ? 0.292 18.088 4.969 1.00 79.31 302 ASN A O 1
ATOM 2370 N N . PRO A 1 303 ? -1.829 18.316 4.277 1.00 75.75 303 PRO A N 1
ATOM 2371 C CA . PRO A 1 303 ? -2.064 16.883 4.198 1.00 75.75 303 PRO A CA 1
ATOM 2372 C C . PRO A 1 303 ? -1.290 16.291 3.015 1.00 75.75 303 PRO A C 1
ATOM 2374 O O . PRO A 1 303 ? -1.762 16.256 1.878 1.00 75.75 303 PRO A O 1
ATOM 2377 N N . GLY A 1 304 ? -0.087 15.797 3.301 1.00 77.56 304 GLY A N 1
ATOM 2378 C CA . GLY A 1 304 ? 0.550 14.784 2.474 1.00 77.56 304 GLY A CA 1
ATOM 2379 C C . GLY A 1 304 ? -0.198 13.453 2.579 1.00 77.56 304 GLY A C 1
ATOM 2380 O O . GLY A 1 304 ? -1.279 13.354 3.160 1.00 77.56 304 GLY A O 1
ATOM 2381 N N . TYR A 1 305 ? 0.411 12.405 2.035 1.00 81.12 305 TYR A N 1
ATOM 2382 C CA . TYR A 1 305 ? -0.176 11.064 2.018 1.00 81.12 305 TYR A CA 1
ATOM 2383 C C . TYR A 1 305 ? 0.752 9.996 2.533 1.00 81.12 305 TYR A C 1
ATOM 2385 O O . TYR A 1 305 ? 0.351 9.178 3.349 1.00 81.12 305 TYR A O 1
ATOM 2393 N N . GLY A 1 306 ? 1.979 10.007 2.052 1.00 88.81 306 GLY A N 1
ATOM 2394 C CA . GLY A 1 306 ? 3.016 9.083 2.430 1.00 88.81 306 GLY A CA 1
ATOM 2395 C C . GLY A 1 306 ? 4.330 9.834 2.423 1.00 88.81 306 GLY A C 1
ATOM 2396 O O . GLY A 1 306 ? 4.475 10.837 1.715 1.00 88.81 306 GLY A O 1
ATOM 2397 N N . ILE A 1 307 ? 5.232 9.391 3.283 1.00 89.50 307 ILE A N 1
ATOM 2398 C CA . ILE A 1 307 ? 6.617 9.832 3.299 1.00 89.50 307 ILE A CA 1
ATOM 2399 C C . ILE A 1 307 ? 7.449 8.757 3.997 1.00 89.50 307 ILE A C 1
ATOM 2401 O O . ILE A 1 307 ? 7.076 8.224 5.050 1.00 89.50 307 ILE A O 1
ATOM 2405 N N . ALA A 1 308 ? 8.590 8.424 3.412 1.00 91.06 308 ALA A N 1
ATOM 2406 C CA . ALA A 1 308 ? 9.460 7.374 3.907 1.00 91.06 308 ALA A CA 1
ATOM 2407 C C . ALA A 1 308 ? 10.926 7.768 3.814 1.00 91.06 308 ALA A C 1
ATOM 2409 O O . ALA A 1 308 ? 11.371 8.440 2.882 1.00 91.06 308 ALA A O 1
ATOM 2410 N N . ASN A 1 309 ? 11.707 7.260 4.762 1.00 88.75 309 ASN A N 1
ATOM 2411 C CA . ASN A 1 309 ? 13.153 7.334 4.673 1.00 88.75 309 ASN A CA 1
ATOM 2412 C C . ASN A 1 309 ? 13.638 6.458 3.509 1.00 88.75 309 ASN A C 1
ATOM 2414 O O . ASN A 1 309 ? 13.607 5.226 3.583 1.00 88.75 309 ASN A O 1
ATOM 2418 N N . ALA A 1 310 ? 14.110 7.100 2.444 1.00 83.94 310 ALA A N 1
ATOM 2419 C CA . ALA A 1 310 ? 14.794 6.458 1.327 1.00 83.94 310 ALA A CA 1
ATOM 2420 C C . ALA A 1 310 ? 16.326 6.468 1.537 1.00 83.94 310 ALA A C 1
ATOM 2422 O O . ALA A 1 310 ? 16.843 7.309 2.280 1.00 83.94 310 ALA A O 1
ATOM 2423 N N . PRO A 1 311 ? 17.098 5.573 0.887 1.00 75.19 311 PRO A N 1
ATOM 2424 C CA . PRO A 1 311 ? 18.554 5.639 0.910 1.00 75.19 311 PRO A CA 1
ATOM 2425 C C . PRO A 1 311 ? 19.049 6.936 0.256 1.00 75.19 311 PRO A C 1
ATOM 2427 O O . PRO A 1 311 ? 19.051 7.079 -0.968 1.00 75.19 311 PRO A O 1
ATOM 2430 N N . VAL A 1 312 ? 19.479 7.884 1.085 1.00 62.97 312 VAL A N 1
ATOM 2431 C CA . VAL A 1 312 ? 19.998 9.178 0.633 1.00 62.97 312 VAL A CA 1
ATOM 2432 C C . VAL A 1 312 ? 21.421 9.065 0.051 1.00 62.97 312 VAL A C 1
ATOM 2434 O O . VAL A 1 312 ? 22.231 8.283 0.559 1.00 62.97 312 VAL A O 1
ATOM 2437 N N . PRO A 1 313 ? 21.780 9.871 -0.970 1.00 53.19 313 PRO A N 1
ATOM 2438 C CA . PRO A 1 313 ? 23.146 9.999 -1.496 1.00 53.19 313 PRO A CA 1
ATOM 2439 C C . PRO A 1 313 ? 24.170 10.601 -0.508 1.00 53.19 313 PRO A C 1
ATOM 2441 O O . PRO A 1 313 ? 24.672 11.708 -0.709 1.00 53.19 313 PRO A O 1
ATOM 2444 N N . VAL A 1 314 ? 24.536 9.892 0.562 1.00 45.78 314 VAL A N 1
ATOM 2445 C CA . VAL A 1 314 ? 25.534 10.403 1.519 1.00 45.78 314 VAL A CA 1
ATOM 2446 C C . VAL A 1 314 ? 26.924 10.440 0.864 1.00 45.78 314 VAL A C 1
ATOM 2448 O O . VAL A 1 314 ? 27.424 9.423 0.387 1.00 45.78 314 VAL A O 1
ATOM 2451 N N . PHE A 1 315 ? 27.556 11.617 0.825 1.00 37.47 315 PHE A N 1
ATOM 2452 C CA . PHE A 1 315 ? 28.899 11.848 0.255 1.00 37.47 315 PHE A CA 1
ATOM 2453 C C . PHE A 1 315 ? 29.097 11.374 -1.201 1.00 37.47 315 PHE A C 1
ATOM 2455 O O . PHE A 1 315 ? 30.199 10.985 -1.584 1.00 37.47 315 PHE A O 1
ATOM 2462 N N . GLY A 1 316 ? 28.040 11.385 -2.022 1.00 41.84 316 GLY A N 1
ATOM 2463 C CA . GLY A 1 316 ? 28.106 10.899 -3.407 1.00 41.84 316 GLY A CA 1
ATOM 2464 C C . GLY A 1 316 ? 28.198 9.372 -3.538 1.00 41.84 316 GLY A C 1
ATOM 2465 O O . GLY A 1 316 ? 28.334 8.865 -4.648 1.00 41.84 316 GLY A O 1
ATOM 2466 N N . LEU A 1 317 ? 28.076 8.622 -2.435 1.00 48.81 317 LEU A N 1
ATOM 2467 C CA . LEU A 1 317 ? 27.942 7.162 -2.439 1.00 48.81 317 LEU A CA 1
ATOM 2468 C C . LEU A 1 317 ? 26.490 6.771 -2.735 1.00 48.81 317 LEU A C 1
ATOM 2470 O O . LEU A 1 317 ? 25.761 6.243 -1.894 1.00 48.81 317 LEU A O 1
ATOM 2474 N N . GLN A 1 318 ? 26.062 7.071 -3.957 1.00 57.66 318 GLN A N 1
ATOM 2475 C CA . GLN A 1 318 ? 24.764 6.664 -4.466 1.00 57.66 318 GLN A CA 1
ATOM 2476 C C . GLN A 1 318 ? 24.655 5.136 -4.567 1.00 57.66 318 GLN A C 1
ATOM 2478 O O . GLN A 1 318 ? 25.632 4.425 -4.802 1.00 57.66 318 GLN A O 1
ATOM 2483 N N . GLY A 1 319 ? 23.440 4.621 -4.379 1.00 63.69 319 GLY A N 1
ATOM 2484 C CA . GLY A 1 319 ? 23.155 3.193 -4.508 1.00 63.69 319 GLY A CA 1
ATOM 2485 C C . GLY A 1 319 ? 23.446 2.340 -3.270 1.00 63.69 319 GLY A C 1
ATOM 2486 O O . GLY A 1 319 ? 23.195 1.138 -3.337 1.00 63.69 319 GLY A O 1
ATOM 2487 N N . LEU A 1 320 ? 23.892 2.912 -2.143 1.00 74.25 320 LEU A N 1
ATOM 2488 C CA . LEU A 1 320 ? 23.865 2.210 -0.853 1.00 74.25 320 LEU A CA 1
ATOM 2489 C C . LEU A 1 320 ? 22.412 1.870 -0.439 1.00 74.25 320 LEU A C 1
ATOM 2491 O O . LEU A 1 320 ? 21.486 2.581 -0.844 1.00 74.25 320 LEU A O 1
ATOM 2495 N N . PRO A 1 321 ? 22.190 0.791 0.336 1.00 81.19 321 PRO A N 1
ATOM 2496 C CA . PRO A 1 321 ? 20.887 0.496 0.928 1.00 81.19 321 PRO A CA 1
ATOM 2497 C C . PRO A 1 321 ? 20.554 1.468 2.067 1.00 81.19 321 PRO A C 1
ATOM 2499 O O . PRO A 1 321 ? 21.424 2.207 2.545 1.00 81.19 321 PRO A O 1
ATOM 2502 N N . LEU A 1 322 ? 19.303 1.452 2.533 1.00 82.56 322 LEU A N 1
ATOM 2503 C CA . LEU A 1 322 ? 18.897 2.191 3.727 1.00 82.56 322 LEU A CA 1
ATOM 2504 C C . LEU A 1 322 ? 19.460 1.496 4.984 1.00 82.56 322 LEU A C 1
ATOM 2506 O O . LEU A 1 322 ? 19.285 0.283 5.129 1.00 82.56 322 LEU A O 1
ATOM 2510 N N . PRO A 1 323 ? 20.097 2.225 5.920 1.00 81.50 323 PRO A N 1
ATOM 2511 C CA . PRO A 1 323 ? 20.431 1.674 7.226 1.00 81.50 323 PRO A CA 1
ATOM 2512 C C . PRO A 1 323 ? 19.168 1.197 7.954 1.00 81.50 323 PRO A C 1
ATOM 2514 O O . PRO A 1 323 ? 18.209 1.964 8.035 1.00 81.50 323 PRO A O 1
ATOM 2517 N N . PRO A 1 324 ? 19.139 -0.007 8.558 1.00 84.69 324 PRO A N 1
ATOM 2518 C CA . PRO A 1 324 ? 17.925 -0.506 9.202 1.00 84.69 324 PRO A CA 1
ATOM 2519 C C . PRO A 1 324 ? 17.409 0.421 10.312 1.00 84.69 324 PRO A C 1
ATOM 2521 O O . PRO A 1 324 ? 16.199 0.538 10.484 1.00 84.69 324 PRO A O 1
ATOM 2524 N N . PHE A 1 325 ? 18.270 1.155 11.027 1.00 83.50 325 PHE A N 1
ATOM 2525 C CA . PHE A 1 325 ? 17.817 2.138 12.023 1.00 83.50 325 PHE A CA 1
ATOM 2526 C C . PHE A 1 325 ? 17.016 3.311 11.425 1.00 83.50 325 PHE A C 1
ATOM 2528 O O . PHE A 1 325 ? 16.281 3.948 12.162 1.00 83.50 325 PHE A O 1
ATOM 2535 N N . LEU A 1 326 ? 17.071 3.541 10.108 1.00 86.62 326 LEU A N 1
ATOM 2536 C CA . LEU A 1 326 ? 16.250 4.527 9.397 1.00 86.62 326 LEU A CA 1
ATOM 2537 C C . LEU A 1 326 ? 14.992 3.929 8.745 1.00 86.62 326 LEU A C 1
ATOM 2539 O O . LEU A 1 326 ? 14.264 4.675 8.106 1.00 86.62 326 LEU A O 1
ATOM 2543 N N . ALA A 1 327 ? 14.705 2.628 8.881 1.00 92.00 327 ALA A N 1
ATOM 2544 C CA . ALA A 1 327 ? 13.553 1.961 8.249 1.00 92.00 327 ALA A CA 1
ATOM 2545 C C . ALA A 1 327 ? 12.193 2.364 8.865 1.00 92.00 327 ALA A C 1
ATOM 2547 O O . ALA A 1 327 ? 11.542 1.577 9.557 1.00 92.00 327 ALA A O 1
ATOM 2548 N N . PHE A 1 328 ? 11.802 3.610 8.605 1.00 94.06 328 PHE A N 1
ATOM 2549 C CA . PHE A 1 328 ? 10.568 4.260 9.021 1.00 94.06 328 PHE A CA 1
ATOM 2550 C C . PHE A 1 328 ? 9.828 4.819 7.798 1.00 94.06 328 PHE A C 1
ATOM 2552 O O . PHE A 1 328 ? 10.442 5.306 6.842 1.00 94.06 328 PHE A O 1
ATOM 2559 N N . SER A 1 329 ? 8.503 4.770 7.863 1.00 95.19 329 SER A N 1
ATOM 2560 C CA . SER A 1 329 ? 7.566 5.389 6.920 1.00 95.19 329 SER A CA 1
ATOM 2561 C C . SER A 1 329 ? 6.352 5.904 7.685 1.00 95.19 329 SER A C 1
ATOM 2563 O O . SER A 1 329 ? 6.009 5.340 8.727 1.00 95.19 329 SER A O 1
ATOM 2565 N N . VAL A 1 330 ? 5.682 6.940 7.187 1.00 94.31 330 VAL A N 1
ATOM 2566 C CA . VAL A 1 330 ? 4.357 7.338 7.680 1.00 94.31 330 VAL A CA 1
ATOM 2567 C C . VAL A 1 330 ? 3.374 7.504 6.539 1.00 94.31 330 VAL A C 1
ATOM 2569 O O . VAL A 1 330 ? 3.772 7.767 5.405 1.00 94.31 330 VAL A O 1
ATOM 2572 N N . PHE A 1 331 ? 2.093 7.322 6.845 1.00 93.75 331 PHE A N 1
ATOM 2573 C CA . PHE A 1 331 ? 1.029 7.303 5.855 1.00 93.75 331 PHE A CA 1
ATOM 2574 C C . PHE A 1 331 ? -0.309 7.782 6.418 1.00 93.75 331 PHE A C 1
ATOM 2576 O O . PHE A 1 331 ? -0.630 7.578 7.587 1.00 93.75 331 PHE A O 1
ATOM 2583 N N . CYS A 1 332 ? -1.112 8.398 5.563 1.00 92.00 332 CYS A N 1
ATOM 2584 C CA . CYS A 1 332 ? -2.487 8.757 5.853 1.00 92.00 332 CYS A CA 1
ATOM 2585 C C . CYS A 1 332 ? -3.355 7.490 5.855 1.00 92.00 332 CYS A C 1
ATOM 2587 O O . CYS A 1 332 ? -3.394 6.750 4.867 1.00 92.00 332 CYS A O 1
ATOM 2589 N N . ILE A 1 333 ? -4.094 7.244 6.940 1.00 93.50 333 ILE A N 1
ATOM 2590 C CA . ILE A 1 333 ? -4.936 6.044 7.049 1.00 93.50 333 ILE A CA 1
ATOM 2591 C C . ILE A 1 333 ? -6.152 6.078 6.113 1.00 93.50 333 ILE A C 1
ATOM 2593 O O . ILE A 1 333 ? -6.564 5.031 5.608 1.00 93.50 333 ILE A O 1
ATOM 2597 N N . GLN A 1 334 ? -6.696 7.259 5.810 1.00 87.56 334 GLN A N 1
ATOM 2598 C CA . GLN A 1 334 ? -7.759 7.434 4.813 1.00 87.56 334 GLN A CA 1
ATOM 2599 C C . GLN A 1 334 ? -7.292 7.081 3.395 1.00 87.56 334 GLN A C 1
ATOM 2601 O O . GLN A 1 334 ? -8.106 6.805 2.524 1.00 87.56 334 GLN A O 1
ATOM 2606 N N . CYS A 1 335 ? -5.978 7.052 3.165 1.00 81.50 335 CYS A N 1
ATOM 2607 C CA . CYS A 1 335 ? -5.373 6.756 1.869 1.00 81.50 335 CYS A CA 1
ATOM 2608 C C . CYS A 1 335 ? -4.611 5.420 1.864 1.00 81.50 335 CYS A C 1
ATOM 2610 O O . CYS A 1 335 ? -3.934 5.089 0.892 1.00 81.50 335 CYS A O 1
ATOM 2612 N N . SER A 1 336 ? -4.788 4.606 2.914 1.00 79.00 336 SER A N 1
ATOM 2613 C CA . SER A 1 336 ? -4.417 3.179 2.914 1.00 79.00 336 SER A CA 1
ATOM 2614 C C . SER A 1 336 ? -5.196 2.358 1.873 1.00 79.00 336 SER A C 1
ATOM 2616 O O . SER A 1 336 ? -4.764 1.271 1.498 1.00 79.00 336 SER A O 1
ATOM 2618 N N . ALA A 1 337 ? -6.298 2.906 1.352 1.00 67.88 337 ALA A N 1
ATOM 2619 C CA . ALA A 1 337 ? -7.009 2.442 0.169 1.00 67.88 337 ALA A CA 1
ATOM 2620 C C . ALA A 1 337 ? -6.150 2.586 -1.111 1.00 67.88 337 ALA A C 1
ATOM 2622 O O . ALA A 1 337 ? -6.367 3.474 -1.932 1.00 67.88 337 ALA A O 1
ATOM 2623 N N . GLY A 1 338 ? -5.160 1.710 -1.298 1.00 78.31 338 GLY A N 1
ATOM 2624 C CA . GLY A 1 338 ? -4.349 1.657 -2.516 1.00 78.31 338 GLY A CA 1
ATOM 2625 C C . GLY A 1 338 ? -2.974 1.036 -2.311 1.00 78.31 338 GLY A C 1
ATOM 2626 O O . GLY A 1 338 ? -2.673 0.455 -1.272 1.00 78.31 338 GLY A O 1
ATOM 2627 N N . THR A 1 339 ? -2.091 1.220 -3.294 1.00 86.88 339 THR A N 1
ATOM 2628 C CA . THR A 1 339 ? -0.671 0.859 -3.164 1.00 86.88 339 THR A CA 1
ATOM 2629 C C . THR A 1 339 ? 0.171 1.971 -2.525 1.00 86.88 339 THR A C 1
ATOM 2631 O O . THR A 1 339 ? 1.394 1.929 -2.616 1.00 86.88 339 THR A O 1
ATOM 2634 N N . LEU A 1 340 ? -0.442 2.960 -1.856 1.00 89.19 340 LEU A N 1
ATOM 2635 C CA . LEU A 1 340 ? 0.273 4.064 -1.197 1.00 89.19 340 LEU A CA 1
ATOM 2636 C C . LEU A 1 340 ? 1.295 3.544 -0.179 1.00 89.19 340 LEU A C 1
ATOM 2638 O O . LEU A 1 340 ? 2.467 3.893 -0.245 1.00 89.19 340 LEU A O 1
ATOM 2642 N N . GLN A 1 341 ? 0.901 2.633 0.714 1.00 91.19 341 GLN A N 1
ATOM 2643 C CA . GLN A 1 341 ? 1.859 2.069 1.669 1.00 91.19 341 GLN A CA 1
ATOM 2644 C C . GLN A 1 341 ? 2.965 1.249 0.981 1.00 91.19 341 GLN A C 1
ATOM 2646 O O . GLN A 1 341 ? 4.094 1.156 1.469 1.00 91.19 341 GLN A O 1
ATOM 2651 N N . THR A 1 342 ? 2.654 0.663 -0.175 1.00 94.38 342 THR A N 1
ATOM 2652 C CA . THR A 1 342 ? 3.613 -0.049 -1.025 1.00 94.38 342 THR A CA 1
ATOM 2653 C C . THR A 1 342 ? 4.609 0.882 -1.702 1.00 94.38 342 THR A C 1
ATOM 2655 O O . THR A 1 342 ? 5.767 0.499 -1.857 1.00 94.38 342 THR A O 1
ATOM 2658 N N . HIS A 1 343 ? 4.202 2.111 -2.014 1.00 94.88 343 HIS A N 1
ATOM 2659 C CA . HIS A 1 343 ? 5.087 3.187 -2.446 1.00 94.88 343 HIS A CA 1
ATOM 2660 C C . HIS A 1 343 ? 6.115 3.520 -1.352 1.00 94.88 343 HIS A C 1
ATOM 2662 O O . HIS A 1 343 ? 7.326 3.433 -1.561 1.00 94.88 343 HIS A O 1
ATOM 2668 N N . GLU A 1 344 ? 5.634 3.785 -0.137 1.00 94.56 344 GLU A N 1
ATOM 2669 C CA . GLU A 1 344 ? 6.478 4.202 0.987 1.00 94.56 344 GLU A CA 1
ATOM 2670 C C . GLU A 1 344 ? 7.423 3.088 1.481 1.00 94.56 344 GLU A C 1
ATOM 2672 O O . GLU A 1 344 ? 8.608 3.324 1.728 1.00 94.56 344 GLU A O 1
ATOM 2677 N N . TRP A 1 345 ? 6.973 1.829 1.536 1.00 95.12 345 TRP A N 1
ATOM 2678 C CA . TRP A 1 345 ? 7.891 0.707 1.802 1.00 95.12 345 TRP A CA 1
ATOM 2679 C C . TRP A 1 345 ? 8.820 0.425 0.618 1.00 95.12 345 TRP A C 1
ATOM 2681 O O . TRP A 1 345 ? 9.962 0.013 0.825 1.00 95.12 345 TRP A O 1
ATOM 2691 N N . GLY A 1 346 ? 8.395 0.717 -0.613 1.00 95.69 346 GLY A N 1
ATOM 2692 C CA . GLY A 1 346 ? 9.264 0.724 -1.785 1.00 95.69 346 GLY A CA 1
ATOM 2693 C C . GLY A 1 346 ? 10.443 1.685 -1.619 1.00 95.69 346 GLY A C 1
ATOM 2694 O O . GLY A 1 346 ? 11.581 1.294 -1.888 1.00 95.69 346 GLY A O 1
ATOM 2695 N N . HIS A 1 347 ? 10.212 2.893 -1.096 1.00 93.50 347 HIS A N 1
ATOM 2696 C CA . HIS A 1 347 ? 11.275 3.832 -0.721 1.00 93.50 347 HIS A CA 1
ATOM 2697 C C . HIS A 1 347 ? 12.202 3.286 0.365 1.00 93.50 347 HIS A C 1
ATOM 2699 O O . HIS A 1 347 ? 13.422 3.342 0.188 1.00 93.50 347 HIS A O 1
ATOM 2705 N N . ASN A 1 348 ? 11.669 2.687 1.439 1.00 92.69 348 ASN A N 1
ATOM 2706 C CA . ASN A 1 348 ? 12.517 2.042 2.450 1.00 92.69 348 ASN A CA 1
ATOM 2707 C C . ASN A 1 348 ? 13.391 0.923 1.841 1.00 92.69 348 ASN A C 1
ATOM 2709 O O . ASN A 1 348 ? 14.546 0.749 2.228 1.00 92.69 348 ASN A O 1
ATOM 2713 N N . LEU A 1 349 ? 12.872 0.210 0.837 1.00 93.62 349 LEU A N 1
ATOM 2714 C CA . LEU A 1 349 ? 13.567 -0.825 0.060 1.00 93.62 349 LEU A CA 1
ATOM 2715 C C . LEU A 1 349 ? 14.422 -0.268 -1.097 1.00 93.62 349 LEU A C 1
ATOM 2717 O O . LEU A 1 349 ? 14.898 -1.018 -1.952 1.00 93.62 349 LEU A O 1
ATOM 2721 N N . GLY A 1 350 ? 14.651 1.045 -1.120 1.00 91.12 350 GLY A N 1
ATOM 2722 C CA . GLY A 1 350 ? 15.587 1.713 -2.016 1.00 91.12 350 GLY A CA 1
ATOM 2723 C C . GLY A 1 350 ? 15.047 2.113 -3.381 1.00 91.12 350 GLY A C 1
ATOM 2724 O O . GLY A 1 350 ? 15.838 2.506 -4.240 1.00 91.12 350 GLY A O 1
ATOM 2725 N N . CYS A 1 351 ? 13.736 2.048 -3.595 1.00 93.75 351 CYS A N 1
ATOM 2726 C CA . CYS A 1 351 ? 13.096 2.581 -4.792 1.00 93.75 351 CYS A CA 1
ATOM 2727 C C . CYS A 1 351 ? 13.008 4.111 -4.759 1.00 93.75 351 CYS A C 1
ATOM 2729 O O . CYS A 1 351 ? 13.052 4.756 -3.710 1.00 93.75 351 CYS A O 1
ATOM 2731 N N . THR A 1 352 ? 12.852 4.696 -5.935 1.00 90.88 352 THR A N 1
ATOM 2732 C CA . THR A 1 352 ? 12.647 6.126 -6.162 1.00 90.88 352 THR A CA 1
ATOM 2733 C C . THR A 1 352 ? 11.445 6.293 -7.095 1.00 90.88 352 THR A C 1
ATOM 2735 O O . THR A 1 352 ? 11.059 5.335 -7.768 1.00 90.88 352 THR A O 1
ATOM 2738 N N . HIS A 1 353 ? 10.856 7.493 -7.133 1.00 92.50 353 HIS A N 1
ATOM 2739 C CA . HIS A 1 353 ? 9.809 7.861 -8.090 1.00 92.50 353 HIS A CA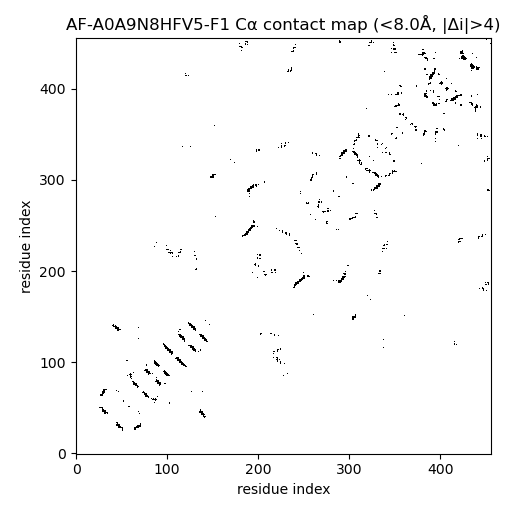 1
ATOM 2740 C C . HIS A 1 353 ? 10.194 7.545 -9.548 1.00 92.50 353 HIS A C 1
ATOM 2742 O O . HIS A 1 353 ? 11.346 7.232 -9.854 1.00 92.50 353 HIS A O 1
ATOM 2748 N N . ASP A 1 354 ? 9.254 7.663 -10.485 1.00 92.38 354 ASP A N 1
ATOM 2749 C CA . ASP A 1 354 ? 9.609 7.637 -11.903 1.00 92.38 354 ASP A CA 1
ATOM 2750 C C . ASP A 1 354 ? 10.561 8.786 -12.278 1.00 92.38 354 ASP A C 1
ATOM 2752 O O . ASP A 1 354 ? 10.576 9.854 -11.661 1.00 92.38 354 ASP A O 1
ATOM 2756 N N . ARG A 1 355 ? 11.353 8.565 -13.331 1.00 90.94 355 ARG A N 1
ATOM 2757 C CA . ARG A 1 355 ? 12.393 9.503 -13.786 1.00 90.94 355 ARG A CA 1
ATOM 2758 C C . ARG A 1 355 ? 11.832 10.900 -14.104 1.00 90.94 355 ARG A C 1
ATOM 2760 O O . ARG A 1 355 ? 12.540 11.879 -13.900 1.00 90.94 355 ARG A O 1
ATOM 2767 N N . GLY A 1 356 ? 10.585 11.011 -14.572 1.00 89.69 356 GLY A N 1
ATOM 2768 C CA . GLY A 1 356 ? 9.955 12.296 -14.902 1.00 89.69 356 GLY A CA 1
ATOM 2769 C C . GLY A 1 356 ? 9.664 13.113 -13.653 1.00 89.69 356 GLY A C 1
ATOM 2770 O O . GLY A 1 356 ? 10.113 14.249 -13.520 1.00 89.69 356 GLY A O 1
ATOM 2771 N N . THR A 1 357 ? 8.981 12.475 -12.710 1.00 87.88 357 THR A N 1
ATOM 2772 C CA . THR A 1 357 ? 8.662 13.010 -11.387 1.00 87.88 357 THR A CA 1
ATOM 2773 C C . THR A 1 357 ? 9.923 13.439 -10.627 1.00 87.88 357 THR A C 1
ATOM 2775 O O . THR A 1 357 ? 9.960 14.558 -10.120 1.00 87.88 357 THR A O 1
ATOM 2778 N N . VAL A 1 358 ? 10.991 12.627 -10.629 1.00 84.88 358 VAL A N 1
ATOM 2779 C CA . VAL A 1 358 ? 12.287 12.998 -10.019 1.00 84.88 358 VAL A CA 1
ATOM 2780 C C . VAL A 1 358 ? 12.904 14.231 -10.681 1.00 84.88 358 VAL A C 1
ATOM 2782 O O . VAL A 1 358 ? 13.358 15.132 -9.977 1.00 84.88 358 VAL A O 1
ATOM 2785 N N . THR A 1 359 ? 12.938 14.283 -12.018 1.00 84.75 359 THR A N 1
ATOM 2786 C CA . THR A 1 359 ? 13.495 15.427 -12.754 1.00 84.75 359 THR A CA 1
ATOM 2787 C C . THR A 1 359 ? 12.774 16.725 -12.395 1.00 84.75 359 THR A C 1
ATOM 2789 O O . THR A 1 359 ? 13.435 17.730 -12.143 1.00 84.75 359 THR A O 1
ATOM 2792 N N . ASP A 1 360 ? 11.442 16.725 -12.344 1.00 83.25 360 ASP A N 1
ATOM 2793 C CA . ASP A 1 360 ? 10.688 17.952 -12.072 1.00 83.25 360 ASP A CA 1
ATOM 2794 C C . ASP A 1 360 ? 10.766 18.368 -10.598 1.00 83.25 360 ASP A C 1
ATOM 2796 O O . ASP A 1 360 ? 11.039 19.530 -10.316 1.00 83.25 360 ASP A O 1
ATOM 2800 N N . GLN A 1 361 ? 10.690 17.422 -9.655 1.00 77.69 361 GLN A N 1
ATOM 2801 C CA . GLN A 1 361 ? 10.869 17.710 -8.224 1.00 77.69 361 GLN A CA 1
ATOM 2802 C C . GLN A 1 361 ? 12.258 18.294 -7.906 1.00 77.69 361 GLN A C 1
ATOM 2804 O O . GLN A 1 361 ? 12.401 19.105 -6.991 1.00 77.69 361 GLN A O 1
ATOM 2809 N N . ILE A 1 362 ? 13.292 17.917 -8.666 1.00 75.31 362 ILE A N 1
ATOM 2810 C CA . ILE A 1 362 ? 14.632 18.505 -8.545 1.00 75.31 362 ILE A CA 1
ATOM 2811 C C . ILE A 1 362 ? 14.683 19.922 -9.133 1.00 75.31 362 ILE A C 1
ATOM 2813 O O . ILE A 1 362 ? 15.281 20.799 -8.509 1.00 75.31 362 ILE A O 1
ATOM 2817 N N . LYS A 1 363 ? 14.031 20.186 -10.273 1.00 77.19 363 LYS A N 1
ATOM 2818 C CA . LYS A 1 363 ? 13.924 21.554 -10.818 1.00 77.19 363 LYS A CA 1
ATOM 2819 C C . LYS A 1 363 ? 13.191 22.490 -9.857 1.00 77.19 363 LYS A C 1
ATOM 2821 O O . LYS A 1 363 ? 13.658 23.600 -9.618 1.00 77.19 363 LYS A O 1
ATOM 2826 N N . ASP A 1 364 ? 12.083 22.032 -9.278 1.00 74.31 364 ASP A N 1
ATOM 2827 C CA . ASP A 1 364 ? 11.274 22.826 -8.348 1.00 74.31 364 ASP A CA 1
ATOM 2828 C C . ASP A 1 364 ? 12.052 23.167 -7.065 1.00 74.31 364 ASP A C 1
ATOM 2830 O O . ASP A 1 364 ? 11.971 24.289 -6.567 1.00 74.31 364 ASP A O 1
ATOM 2834 N N . ALA A 1 365 ? 12.846 22.223 -6.545 1.00 70.38 365 ALA A N 1
ATOM 2835 C CA . ALA A 1 365 ? 13.592 22.404 -5.300 1.00 70.38 365 ALA A CA 1
ATOM 2836 C C . ALA A 1 365 ? 14.849 23.284 -5.439 1.00 70.38 365 ALA A C 1
ATOM 2838 O O . ALA A 1 365 ? 15.182 24.022 -4.511 1.00 70.38 365 ALA A O 1
ATOM 2839 N N . ILE A 1 366 ? 15.588 23.178 -6.553 1.00 70.31 366 ILE A N 1
ATOM 2840 C CA . ILE A 1 366 ? 16.929 23.785 -6.696 1.00 70.31 366 ILE A CA 1
ATOM 2841 C C . ILE A 1 366 ? 17.175 24.508 -8.035 1.00 70.31 366 ILE A C 1
ATOM 2843 O O . ILE A 1 366 ? 18.313 24.878 -8.334 1.00 70.31 366 ILE A O 1
ATOM 2847 N N . GLY A 1 367 ? 16.122 24.781 -8.810 1.00 71.62 367 GLY A N 1
ATOM 2848 C CA . GLY A 1 367 ? 16.173 25.556 -10.054 1.00 71.62 367 GLY A CA 1
ATOM 2849 C C . GLY A 1 367 ? 16.797 24.791 -11.224 1.00 71.62 367 GLY A C 1
ATOM 2850 O O . GLY A 1 367 ? 16.668 23.572 -11.322 1.00 71.62 367 GLY A O 1
ATOM 2851 N N . ASP A 1 368 ? 17.494 25.506 -12.115 1.00 69.50 368 ASP A N 1
ATOM 2852 C CA . ASP A 1 368 ? 18.193 24.939 -13.282 1.00 69.50 368 ASP A CA 1
ATOM 2853 C C . ASP A 1 368 ? 19.403 24.068 -12.866 1.00 69.50 368 ASP A C 1
ATOM 2855 O O . ASP A 1 368 ? 20.570 24.444 -13.009 1.00 69.50 368 ASP A O 1
ATOM 2859 N N . ASN A 1 369 ? 19.125 22.884 -12.321 1.00 65.00 369 ASN A N 1
ATOM 2860 C CA . ASN A 1 369 ? 20.121 21.898 -11.927 1.00 65.00 369 ASN A CA 1
ATOM 2861 C C . ASN A 1 369 ? 20.531 21.010 -13.123 1.00 65.00 369 ASN A C 1
ATOM 2863 O O . ASN A 1 369 ? 19.666 20.579 -13.885 1.00 65.00 369 ASN A O 1
ATOM 2867 N N . PRO A 1 370 ? 21.825 20.664 -13.288 1.00 64.81 370 PRO A N 1
ATOM 2868 C CA . PRO A 1 370 ? 22.276 19.766 -14.356 1.00 64.81 370 PRO A CA 1
ATOM 2869 C C . PRO A 1 370 ? 21.835 18.297 -14.202 1.00 64.81 370 PRO A C 1
ATOM 2871 O O . PRO A 1 370 ? 22.040 17.511 -15.125 1.00 64.81 370 PRO A O 1
ATOM 2874 N N . PHE A 1 371 ? 21.279 17.884 -13.059 1.00 74.50 371 PHE A N 1
ATOM 2875 C CA . PHE A 1 371 ? 20.804 16.519 -12.855 1.00 74.50 371 PHE A CA 1
ATOM 2876 C C . PHE A 1 371 ? 19.433 16.302 -13.507 1.00 74.50 371 PHE A C 1
ATOM 2878 O O . PHE A 1 371 ? 18.400 16.727 -12.992 1.00 74.50 371 PHE A O 1
ATOM 2885 N N . ASN A 1 372 ? 19.431 15.576 -14.625 1.00 84.19 372 ASN A N 1
ATOM 2886 C CA . ASN A 1 372 ? 18.223 15.121 -15.301 1.00 84.19 372 ASN A CA 1
ATOM 2887 C C . ASN A 1 372 ? 18.071 13.600 -15.137 1.00 84.19 372 ASN A C 1
ATOM 2889 O O . ASN A 1 372 ? 18.761 12.827 -15.805 1.00 84.19 372 ASN A O 1
ATOM 2893 N N . ALA A 1 373 ? 17.124 13.151 -14.309 1.00 87.31 373 ALA A N 1
ATOM 2894 C CA . ALA A 1 373 ? 16.823 11.729 -14.151 1.00 87.31 373 ALA A CA 1
ATOM 2895 C C . ALA A 1 373 ? 16.364 11.071 -15.469 1.00 87.31 373 ALA A C 1
ATOM 2897 O O . ALA A 1 373 ? 16.575 9.873 -15.644 1.00 87.31 373 ALA A O 1
ATOM 2898 N N . CYS A 1 374 ? 15.843 11.827 -16.450 1.00 88.94 374 CYS A N 1
ATOM 2899 C CA . CYS A 1 374 ? 15.559 11.321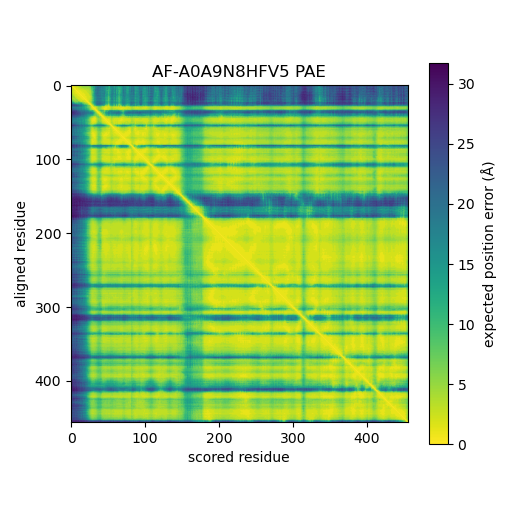 -17.802 1.00 88.94 374 CYS A CA 1
ATOM 2900 C C . CYS A 1 374 ? 16.810 10.856 -18.564 1.00 88.94 374 CYS A C 1
ATOM 2902 O O . CYS A 1 374 ? 16.716 9.976 -19.428 1.00 88.94 374 CYS A O 1
ATOM 2904 N N . GLU A 1 375 ? 17.978 11.406 -18.240 1.00 88.94 375 GLU A N 1
ATOM 2905 C CA . GLU A 1 375 ? 19.270 11.090 -18.860 1.00 88.94 375 GLU A CA 1
ATOM 2906 C C . GLU A 1 375 ? 20.135 10.174 -17.984 1.00 88.94 375 GLU A C 1
ATOM 2908 O O . GLU A 1 375 ? 21.089 9.582 -18.482 1.00 88.94 375 GLU A O 1
ATOM 2913 N N . ASP A 1 376 ? 19.773 9.983 -16.712 1.00 83.94 376 ASP A N 1
ATOM 2914 C CA . ASP A 1 376 ? 20.507 9.137 -15.771 1.00 83.94 376 ASP A CA 1
ATOM 2915 C C . ASP A 1 376 ? 20.579 7.674 -16.241 1.00 83.94 376 ASP A C 1
ATOM 2917 O O . ASP A 1 376 ? 19.553 7.024 -16.465 1.00 83.94 376 ASP A O 1
ATOM 2921 N N . LYS A 1 377 ? 21.808 7.170 -16.395 1.00 85.31 377 LYS A N 1
ATOM 2922 C CA . LYS A 1 377 ? 22.153 5.777 -16.742 1.00 85.31 377 LYS A CA 1
ATOM 2923 C C . LYS A 1 377 ? 22.921 5.054 -15.631 1.00 85.31 377 LYS A C 1
ATOM 2925 O O . LYS A 1 377 ? 23.406 3.945 -15.830 1.00 85.31 377 LYS A O 1
ATOM 2930 N N . THR A 1 378 ? 23.078 5.705 -14.485 1.00 79.75 378 THR A N 1
ATOM 2931 C CA . THR A 1 378 ? 23.804 5.211 -13.310 1.00 79.75 378 THR A CA 1
ATOM 2932 C C . THR A 1 378 ? 22.880 4.619 -12.251 1.00 79.75 378 THR A C 1
ATOM 2934 O O . THR A 1 378 ? 23.306 3.746 -11.494 1.00 79.75 378 THR A O 1
ATOM 2937 N N . HIS A 1 379 ? 21.614 5.036 -12.236 1.00 84.19 379 HIS A N 1
ATOM 2938 C CA . HIS A 1 379 ? 20.585 4.547 -11.326 1.00 84.19 379 HIS A CA 1
ATOM 2939 C C . HIS A 1 379 ? 19.572 3.646 -12.035 1.00 84.19 379 HIS A C 1
ATOM 2941 O O . HIS A 1 379 ? 19.205 3.867 -13.188 1.00 84.19 379 HIS A O 1
ATOM 2947 N N . THR A 1 380 ? 19.120 2.621 -11.313 1.00 89.00 380 THR A N 1
ATOM 2948 C CA . THR A 1 380 ? 18.217 1.571 -11.813 1.00 89.00 380 THR A CA 1
ATOM 2949 C C . THR A 1 380 ? 16.937 1.438 -10.992 1.00 89.00 380 THR A C 1
ATOM 2951 O O . THR A 1 380 ? 16.120 0.559 -11.230 1.00 89.00 380 THR A O 1
ATOM 2954 N N . ASN A 1 381 ? 16.755 2.275 -9.973 1.00 92.38 381 ASN A N 1
ATOM 2955 C CA . ASN A 1 381 ? 15.759 2.094 -8.920 1.00 92.38 381 ASN A CA 1
ATOM 2956 C C . ASN A 1 381 ? 14.492 2.946 -9.093 1.00 92.38 381 ASN A C 1
ATOM 2958 O O . ASN A 1 381 ? 13.758 3.128 -8.122 1.00 92.38 381 ASN A O 1
ATOM 2962 N N . TYR A 1 382 ? 14.244 3.463 -10.296 1.00 93.94 382 TYR A N 1
ATOM 2963 C CA . TYR A 1 382 ? 13.090 4.307 -10.597 1.00 93.94 382 TYR A CA 1
ATOM 2964 C C . TYR A 1 382 ? 11.826 3.499 -10.904 1.00 93.94 382 TYR A C 1
ATOM 2966 O O . TYR A 1 382 ? 11.879 2.436 -11.537 1.00 93.94 382 TYR A O 1
ATOM 2974 N N . GLY A 1 383 ? 10.672 4.052 -10.534 1.00 95.56 383 GLY A N 1
ATOM 2975 C CA . GLY A 1 383 ? 9.384 3.602 -11.053 1.00 95.56 383 GLY A CA 1
ATOM 2976 C C . GLY A 1 383 ? 9.292 3.733 -12.580 1.00 95.56 383 GLY A C 1
ATOM 2977 O O . GLY A 1 383 ? 9.985 4.536 -13.204 1.00 95.56 383 GLY A O 1
ATOM 2978 N N . TYR A 1 384 ? 8.412 2.944 -13.187 1.00 95.12 384 TYR A N 1
ATOM 2979 C CA . TYR A 1 384 ? 8.125 2.954 -14.617 1.00 95.12 384 TYR A CA 1
ATOM 2980 C C . TYR A 1 384 ? 6.722 3.476 -14.948 1.00 95.12 384 TYR A C 1
ATOM 2982 O O . TYR A 1 384 ? 5.730 3.088 -14.326 1.00 95.12 384 TYR A O 1
ATOM 2990 N N . ARG A 1 385 ? 6.644 4.263 -16.024 1.00 92.94 385 ARG A N 1
ATOM 2991 C CA . ARG A 1 385 ? 5.403 4.639 -16.707 1.00 92.94 385 ARG A CA 1
ATOM 2992 C C . ARG A 1 385 ? 5.454 4.171 -18.149 1.00 92.94 385 ARG A C 1
ATOM 2994 O O . ARG A 1 385 ? 6.503 4.260 -18.788 1.00 92.94 385 ARG A O 1
ATOM 3001 N N . SER A 1 386 ? 4.320 3.698 -18.649 1.00 90.75 386 SER A N 1
ATOM 3002 C CA . SER A 1 386 ? 4.144 3.359 -20.055 1.00 90.75 386 SER A CA 1
ATOM 3003 C C . SER A 1 386 ? 4.296 4.614 -20.935 1.00 90.75 386 SER A C 1
ATOM 3005 O O . SER A 1 386 ? 3.542 5.573 -20.756 1.00 90.75 386 SER A O 1
ATOM 3007 N N . PRO A 1 387 ? 5.171 4.596 -21.960 1.00 87.31 387 PRO A N 1
ATOM 3008 C CA . PRO A 1 387 ? 5.212 5.638 -22.988 1.00 87.31 387 PRO A CA 1
ATOM 3009 C C . PRO A 1 387 ? 3.907 5.770 -23.788 1.00 87.31 387 PRO A C 1
ATOM 3011 O O . PRO A 1 387 ? 3.656 6.813 -24.387 1.00 87.31 387 PRO A O 1
ATOM 3014 N N . THR A 1 388 ? 3.065 4.728 -23.816 1.00 86.38 388 THR A N 1
ATOM 3015 C CA . THR A 1 388 ? 1.745 4.765 -24.471 1.00 86.38 388 THR A CA 1
ATOM 3016 C C . THR A 1 388 ? 0.632 5.280 -23.550 1.00 86.38 388 THR A C 1
ATOM 3018 O O . THR A 1 388 ? -0.476 5.557 -24.016 1.00 86.38 388 THR A O 1
ATOM 3021 N N . GLY A 1 389 ? 0.923 5.465 -22.257 1.00 86.81 389 GLY A N 1
ATOM 3022 C CA . GLY A 1 389 ? -0.026 5.957 -21.262 1.00 86.81 389 GLY A CA 1
ATOM 3023 C C . GLY A 1 389 ? -1.021 4.926 -20.757 1.00 86.81 389 GLY A C 1
ATOM 3024 O O . GLY A 1 389 ? -2.032 5.307 -20.180 1.00 86.81 389 GLY A O 1
ATOM 3025 N N . THR A 1 390 ? -0.801 3.636 -20.991 1.00 87.31 390 THR A N 1
ATOM 3026 C CA . THR A 1 390 ? -1.709 2.577 -20.528 1.00 87.31 390 THR A CA 1
ATOM 3027 C C . THR A 1 390 ? -1.680 2.448 -19.005 1.00 87.31 390 THR A C 1
ATOM 3029 O O . THR A 1 390 ? -2.736 2.398 -18.374 1.00 87.31 390 THR A O 1
ATOM 3032 N N . PHE A 1 391 ? -0.487 2.457 -18.403 1.00 90.50 391 PHE A N 1
ATOM 3033 C CA . PHE A 1 391 ? -0.297 2.262 -16.965 1.00 90.50 391 PHE A CA 1
ATOM 3034 C C . PHE A 1 391 ? 0.962 2.929 -16.390 1.00 90.50 391 PHE A C 1
ATOM 3036 O O . PHE A 1 391 ? 1.888 3.309 -17.112 1.00 90.50 391 PHE A O 1
ATOM 3043 N N . HIS A 1 392 ? 1.034 2.971 -15.060 1.00 93.12 392 HIS A N 1
ATOM 3044 C CA . HIS A 1 392 ? 2.251 3.201 -14.294 1.00 93.12 392 HIS A CA 1
ATOM 3045 C C . HIS A 1 392 ? 2.395 2.207 -13.132 1.00 93.12 392 HIS A C 1
ATOM 3047 O O . HIS A 1 392 ? 1.420 1.676 -12.605 1.00 93.12 392 HIS A O 1
ATOM 3053 N N . THR A 1 393 ? 3.637 1.942 -12.734 1.00 95.69 393 THR A N 1
ATOM 3054 C CA . THR A 1 393 ? 3.970 1.071 -11.591 1.00 95.69 393 THR A CA 1
ATOM 3055 C C . THR A 1 393 ? 3.758 1.773 -10.249 1.00 95.69 393 THR A C 1
ATOM 3057 O O . THR A 1 393 ? 3.640 2.998 -10.204 1.00 95.69 393 THR A O 1
ATOM 3060 N N . VAL A 1 394 ? 3.770 1.018 -9.144 1.00 94.94 394 VAL A N 1
ATOM 3061 C CA . VAL A 1 394 ? 3.501 1.555 -7.794 1.00 94.94 394 VAL A CA 1
ATOM 3062 C C . VAL A 1 394 ? 4.471 2.654 -7.355 1.00 94.94 394 VAL A C 1
ATOM 3064 O O . VAL A 1 394 ? 4.084 3.505 -6.570 1.00 94.94 394 VAL A O 1
ATOM 3067 N N . MET A 1 395 ? 5.705 2.676 -7.875 1.00 94.88 395 MET A N 1
ATOM 3068 C CA . MET A 1 395 ? 6.721 3.706 -7.584 1.00 94.88 395 MET A CA 1
ATOM 3069 C C . MET A 1 395 ? 6.681 4.886 -8.562 1.00 94.88 395 MET A C 1
ATOM 3071 O O . MET A 1 395 ? 7.660 5.609 -8.712 1.00 94.88 395 MET A O 1
ATOM 3075 N N . SER A 1 396 ? 5.590 5.066 -9.292 1.00 92.31 396 SER A N 1
ATOM 3076 C CA . SER A 1 396 ? 5.446 6.119 -10.293 1.00 92.31 396 SER A CA 1
ATOM 3077 C C . SER A 1 396 ? 4.235 6.965 -9.989 1.00 92.31 396 SER A C 1
ATOM 3079 O O . SER A 1 396 ? 3.243 6.465 -9.465 1.00 92.31 396 SER A O 1
ATOM 3081 N N . TYR A 1 397 ? 4.298 8.238 -10.360 1.00 88.56 397 TYR A N 1
ATOM 3082 C CA . TYR A 1 397 ? 3.091 9.049 -10.414 1.00 88.56 397 TYR A CA 1
ATOM 3083 C C . TYR A 1 397 ? 2.410 8.860 -11.768 1.00 88.56 397 TYR A C 1
ATOM 3085 O O . TYR A 1 397 ? 2.947 8.235 -12.687 1.00 88.56 397 TYR A O 1
ATOM 3093 N N . ARG A 1 398 ? 1.213 9.426 -11.892 1.00 85.44 398 ARG A N 1
ATOM 3094 C CA . ARG A 1 398 ? 0.476 9.492 -13.152 1.00 85.44 398 ARG A CA 1
ATOM 3095 C C . ARG A 1 398 ? 1.317 10.124 -14.261 1.00 85.44 398 ARG A C 1
ATOM 3097 O O . ARG A 1 398 ? 2.141 11.006 -14.016 1.00 85.44 398 ARG A O 1
ATOM 3104 N N . CYS A 1 399 ? 1.068 9.680 -15.487 1.00 86.06 399 CYS A N 1
ATOM 3105 C CA . CYS A 1 399 ? 1.691 10.201 -16.695 1.00 86.06 399 CYS A CA 1
ATOM 3106 C C . CYS A 1 399 ? 1.387 11.700 -16.835 1.00 86.06 399 CYS A C 1
ATOM 3108 O O . CYS A 1 399 ? 0.262 12.139 -16.589 1.00 86.06 399 CYS A O 1
ATOM 3110 N N . ARG A 1 400 ? 2.389 12.485 -17.238 1.00 84.25 400 ARG A N 1
ATOM 3111 C CA . ARG A 1 400 ? 2.258 13.919 -17.526 1.00 84.25 400 ARG A CA 1
ATOM 3112 C C . ARG A 1 400 ? 3.003 14.247 -18.807 1.00 84.25 400 ARG A C 1
ATOM 3114 O O . ARG A 1 400 ? 3.996 13.601 -19.136 1.00 84.25 400 ARG A O 1
ATOM 3121 N N . GLU A 1 401 ? 2.517 15.249 -19.530 1.00 84.88 401 GLU A N 1
ATOM 3122 C CA . GLU A 1 401 ? 3.139 15.666 -20.786 1.00 84.88 401 GLU A CA 1
ATOM 3123 C C . GLU A 1 401 ? 4.532 16.266 -20.550 1.00 84.88 401 GLU A C 1
ATOM 3125 O O . GLU A 1 401 ? 4.782 16.908 -19.531 1.00 84.88 401 GLU A O 1
ATOM 3130 N N . GLY A 1 402 ? 5.443 16.071 -21.506 1.00 81.00 402 GLY A N 1
ATOM 3131 C CA . GLY A 1 402 ? 6.776 16.692 -21.486 1.00 81.00 402 GLY A CA 1
ATOM 3132 C C . GLY A 1 402 ? 7.796 16.069 -20.523 1.00 81.00 402 GLY A C 1
ATOM 3133 O O . GLY A 1 402 ? 8.896 16.603 -20.389 1.00 81.00 402 GLY A O 1
ATOM 3134 N N . GLN A 1 403 ? 7.468 14.948 -19.877 1.00 86.12 403 GLN A N 1
ATOM 3135 C CA . GLN A 1 403 ? 8.385 14.190 -19.020 1.00 86.12 403 GLN A CA 1
ATOM 3136 C C . GLN A 1 403 ? 9.126 13.069 -19.792 1.00 86.12 403 GLN A C 1
ATOM 3138 O O . GLN A 1 403 ? 8.963 12.907 -21.002 1.00 86.12 403 GLN A O 1
ATOM 3143 N N . CYS A 1 404 ? 10.003 12.318 -19.108 1.00 85.50 404 CYS A N 1
ATOM 3144 C CA . CYS A 1 404 ? 11.006 11.419 -19.714 1.00 85.50 404 CYS A CA 1
ATOM 3145 C C . CYS A 1 404 ? 10.473 10.320 -20.650 1.00 85.50 404 CYS A C 1
ATOM 3147 O O . CYS A 1 404 ? 11.233 9.747 -21.429 1.00 85.50 404 CYS A O 1
ATOM 3149 N N . ASP A 1 405 ? 9.202 9.969 -20.507 1.00 81.94 405 ASP A N 1
ATOM 3150 C CA . ASP A 1 405 ? 8.462 8.968 -21.268 1.00 81.94 405 ASP A CA 1
ATOM 3151 C C . ASP A 1 405 ? 7.924 9.498 -22.610 1.00 81.94 405 ASP A C 1
ATOM 3153 O O . ASP A 1 405 ? 7.445 8.706 -23.418 1.00 81.94 405 ASP A O 1
ATOM 3157 N N . ASN A 1 406 ? 8.050 10.806 -22.886 1.00 77.44 406 ASN A N 1
ATOM 3158 C CA . ASN A 1 406 ? 7.492 11.489 -24.065 1.00 77.44 406 ASN A CA 1
ATOM 3159 C C . ASN A 1 406 ? 5.980 11.259 -24.247 1.00 77.44 406 ASN A C 1
ATOM 3161 O O . ASN A 1 406 ? 5.463 11.299 -25.366 1.00 77.44 406 ASN A O 1
ATOM 3165 N N . TRP A 1 407 ? 5.271 11.020 -23.143 1.00 81.19 407 TRP A N 1
ATOM 3166 C CA . TRP A 1 407 ? 3.828 10.842 -23.147 1.00 81.19 407 TRP A CA 1
ATOM 3167 C C . TRP A 1 407 ? 3.117 12.127 -23.600 1.00 81.19 407 TRP A C 1
ATOM 3169 O O . TRP A 1 407 ? 3.524 13.236 -23.242 1.00 81.19 407 TRP A O 1
ATOM 3179 N N . SER A 1 408 ? 2.032 11.981 -24.364 1.00 73.94 408 SER A N 1
ATOM 3180 C CA . SER A 1 408 ? 1.116 13.081 -24.674 1.00 73.94 408 SER A CA 1
ATOM 3181 C C . SER A 1 408 ? -0.333 12.605 -24.654 1.00 73.94 408 SER A C 1
ATOM 3183 O O . SER A 1 408 ? -0.650 11.527 -25.168 1.00 73.94 408 SER A O 1
ATOM 3185 N N . SER A 1 409 ? -1.222 13.438 -24.120 1.00 71.62 409 SER A N 1
ATOM 3186 C CA . SER A 1 409 ? -2.667 13.189 -24.059 1.00 71.62 409 SER A CA 1
ATOM 3187 C C . SER A 1 409 ? -3.300 13.009 -25.445 1.00 71.62 409 SER A C 1
ATOM 3189 O O . SER A 1 409 ? -4.283 12.291 -25.595 1.00 71.62 409 SER A O 1
ATOM 3191 N N . ASN A 1 410 ? -2.692 13.597 -26.481 1.00 61.38 410 ASN A N 1
ATOM 3192 C CA . ASN A 1 410 ? -3.143 13.523 -27.872 1.00 61.38 410 ASN A CA 1
ATOM 3193 C C . ASN A 1 410 ? -2.751 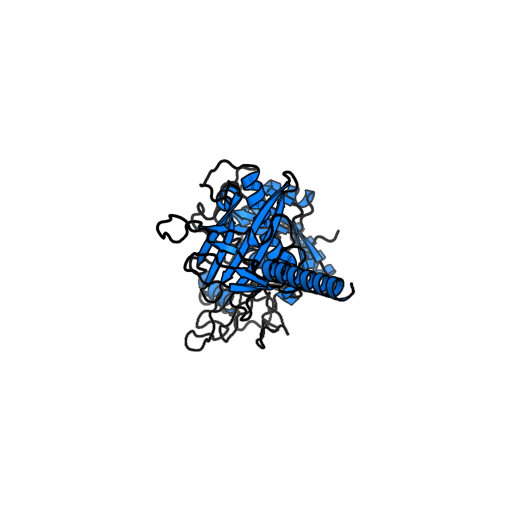12.216 -28.590 1.00 61.38 410 ASN A C 1
ATOM 3195 O O . ASN A 1 410 ? -3.223 11.964 -29.699 1.00 61.38 410 ASN A O 1
ATOM 3199 N N . THR A 1 411 ? -1.865 11.404 -28.002 1.00 54.78 411 THR A N 1
ATOM 3200 C CA . THR A 1 411 ? -1.362 10.146 -28.592 1.00 54.78 411 THR A CA 1
ATOM 3201 C C . THR A 1 411 ? -1.619 8.915 -27.723 1.00 54.78 411 THR A C 1
ATOM 3203 O O . THR A 1 411 ? -1.312 7.802 -28.146 1.00 54.78 411 THR A O 1
ATOM 3206 N N . ALA A 1 412 ? -2.137 9.102 -26.510 1.00 58.31 412 ALA A N 1
ATOM 3207 C CA . ALA A 1 412 ? -2.357 8.039 -25.543 1.00 58.31 412 ALA A CA 1
ATOM 3208 C C . ALA A 1 412 ? -3.735 7.386 -25.715 1.00 58.31 412 ALA A C 1
ATOM 3210 O O . ALA A 1 412 ? -4.755 8.066 -25.772 1.00 58.31 412 ALA A O 1
ATOM 3211 N N . ASN A 1 413 ? -3.763 6.053 -25.721 1.00 58.81 413 ASN A N 1
ATOM 3212 C CA . ASN A 1 413 ? -5.002 5.262 -25.712 1.00 58.81 413 ASN A CA 1
ATOM 3213 C C . ASN A 1 413 ? -5.391 4.808 -24.289 1.00 58.81 413 ASN A C 1
ATOM 3215 O O . ASN A 1 413 ? -6.148 3.850 -24.143 1.00 58.81 413 ASN A O 1
ATOM 3219 N N . GLY A 1 414 ? -4.822 5.416 -23.242 1.00 60.94 414 GLY A N 1
ATOM 3220 C CA . GLY A 1 414 ? -4.898 4.903 -21.874 1.00 60.94 414 GLY A CA 1
ATOM 3221 C C . GLY A 1 414 ? -5.007 5.980 -20.798 1.00 60.94 414 GLY A C 1
ATOM 3222 O O . GLY A 1 414 ? -4.582 7.120 -20.980 1.00 60.94 414 GLY A O 1
ATOM 3223 N N . PHE A 1 415 ? -5.571 5.571 -19.662 1.00 73.00 415 PHE A N 1
ATOM 3224 C CA . PHE A 1 415 ? -5.867 6.401 -18.487 1.00 73.00 415 PHE A CA 1
ATOM 3225 C C . PHE A 1 415 ? -4.662 6.600 -17.548 1.00 73.00 415 PHE A C 1
ATOM 3227 O O . PHE A 1 415 ? -4.792 7.203 -16.487 1.00 73.00 415 PHE A O 1
ATOM 3234 N N . CYS A 1 416 ? -3.493 6.068 -17.918 1.00 84.44 416 CYS A N 1
ATOM 3235 C CA . CYS A 1 416 ? -2.311 5.903 -17.075 1.00 84.44 416 CYS A CA 1
ATOM 3236 C C . CYS A 1 416 ? -2.660 5.322 -15.698 1.00 84.44 416 CYS A C 1
ATOM 3238 O O . CYS A 1 416 ? -2.453 5.937 -14.654 1.00 84.44 416 CYS A O 1
ATOM 3240 N N . ALA A 1 417 ? -3.226 4.118 -15.728 1.00 86.62 417 ALA A N 1
ATOM 3241 C CA . ALA A 1 417 ? -3.678 3.387 -14.556 1.00 86.62 417 ALA A CA 1
ATOM 3242 C C . ALA A 1 417 ? -2.526 2.933 -13.646 1.00 86.62 417 ALA A C 1
ATOM 3244 O O . ALA A 1 417 ? -1.543 2.368 -14.121 1.00 86.62 417 ALA A O 1
ATOM 3245 N N . GLU A 1 418 ? -2.679 3.066 -12.331 1.00 90.12 418 GLU A N 1
ATOM 3246 C CA . GLU A 1 418 ? -1.769 2.430 -11.374 1.00 90.12 418 GLU A CA 1
ATOM 3247 C C . GLU A 1 418 ? -1.964 0.903 -11.392 1.00 90.12 418 GLU A C 1
ATOM 3249 O O . GLU A 1 418 ? -3.077 0.399 -11.190 1.00 90.12 418 GLU A O 1
ATOM 3254 N N . ILE A 1 419 ? -0.882 0.156 -11.632 1.00 92.00 419 ILE A N 1
ATOM 3255 C CA . ILE A 1 419 ? -0.874 -1.314 -11.598 1.00 92.00 419 ILE A CA 1
ATOM 3256 C C . ILE A 1 419 ? -0.086 -1.845 -10.385 1.00 92.00 419 ILE A C 1
ATOM 3258 O O . ILE A 1 419 ? 0.928 -1.253 -10.012 1.00 92.00 419 ILE A O 1
ATOM 3262 N N . PRO A 1 420 ? -0.495 -2.988 -9.790 1.00 93.19 420 PRO A N 1
ATOM 3263 C CA . PRO A 1 420 ? 0.090 -3.562 -8.572 1.00 93.19 420 PRO A CA 1
ATOM 3264 C C . PRO A 1 420 ? 1.414 -4.293 -8.857 1.00 93.19 420 PRO A C 1
ATOM 3266 O O . PRO A 1 420 ? 1.560 -5.489 -8.603 1.00 93.19 420 PRO A O 1
ATOM 3269 N N . TYR A 1 421 ? 2.373 -3.562 -9.425 1.00 95.69 421 TYR A N 1
ATOM 3270 C CA . TYR A 1 421 ? 3.704 -4.025 -9.804 1.00 95.69 421 TYR A CA 1
ATOM 3271 C C . TYR A 1 421 ? 4.745 -2.952 -9.473 1.00 95.69 421 TYR A C 1
ATOM 3273 O O . TYR A 1 421 ? 4.533 -1.768 -9.732 1.00 95.69 421 TYR A O 1
ATOM 3281 N N . PHE A 1 422 ? 5.902 -3.375 -8.973 1.00 97.69 422 PHE A N 1
ATOM 3282 C CA . PHE A 1 422 ? 7.149 -2.620 -9.041 1.00 97.69 422 PHE A CA 1
ATOM 3283 C C . PHE A 1 422 ? 7.729 -2.715 -10.457 1.00 97.69 422 PHE A C 1
ATOM 3285 O O . PHE A 1 422 ? 7.574 -3.733 -11.137 1.00 97.69 422 PHE A O 1
ATOM 3292 N N . SER A 1 423 ? 8.437 -1.672 -10.893 1.00 97.75 423 SER A N 1
ATOM 3293 C CA . SER A 1 423 ? 9.135 -1.685 -12.180 1.00 97.75 423 SER A CA 1
ATOM 3294 C C . SER A 1 423 ? 10.225 -2.757 -12.226 1.00 97.75 423 SER A C 1
ATOM 3296 O O . SER A 1 423 ? 10.839 -3.084 -11.208 1.00 97.75 423 SER A O 1
ATOM 3298 N N . GLY A 1 424 ? 10.478 -3.327 -13.401 1.00 96.62 424 GLY A N 1
ATOM 3299 C CA . GLY A 1 424 ? 11.458 -4.398 -13.558 1.00 96.62 424 GLY A CA 1
ATOM 3300 C C . GLY A 1 424 ? 11.959 -4.537 -14.987 1.00 96.62 424 GLY A C 1
ATOM 3301 O O . GLY A 1 424 ? 11.285 -4.145 -15.937 1.00 96.62 424 GLY A O 1
ATOM 3302 N N . LYS A 1 425 ? 13.136 -5.139 -15.156 1.00 94.00 425 LYS A N 1
ATOM 3303 C CA . LYS A 1 425 ? 13.563 -5.598 -16.482 1.00 94.00 425 LYS A CA 1
ATOM 3304 C C . LYS A 1 425 ? 12.926 -6.933 -16.847 1.00 94.00 425 LYS A C 1
ATOM 3306 O O . LYS A 1 425 ? 12.686 -7.770 -15.971 1.00 94.00 425 LYS A O 1
ATOM 3311 N N . ASP A 1 426 ? 12.684 -7.124 -18.139 1.00 91.19 426 ASP A N 1
ATOM 3312 C CA . ASP A 1 426 ? 12.064 -8.322 -18.719 1.00 91.19 426 ASP A CA 1
ATOM 3313 C C . ASP A 1 426 ? 10.675 -8.672 -18.140 1.00 91.19 426 ASP A C 1
ATOM 3315 O O . ASP A 1 426 ? 10.186 -9.788 -18.315 1.00 91.19 426 ASP A O 1
ATOM 3319 N N . THR A 1 427 ? 10.009 -7.725 -17.468 1.00 89.56 427 THR A N 1
ATOM 3320 C CA . THR A 1 427 ? 8.617 -7.848 -17.020 1.00 89.56 427 THR A CA 1
ATOM 3321 C C . THR A 1 427 ? 7.676 -7.227 -18.037 1.00 89.56 427 THR A C 1
ATOM 3323 O O . THR A 1 427 ? 7.898 -6.115 -18.510 1.00 89.56 427 THR A O 1
ATOM 3326 N N . TRP A 1 428 ? 6.597 -7.941 -18.353 1.00 92.19 428 TRP A N 1
ATOM 3327 C CA . TRP A 1 428 ? 5.647 -7.556 -19.392 1.00 92.19 428 TRP A CA 1
ATOM 3328 C C . TRP A 1 428 ? 4.211 -7.726 -18.897 1.00 92.19 428 TRP A C 1
ATOM 3330 O O . TRP A 1 428 ? 3.897 -8.726 -18.252 1.00 92.19 428 TRP A O 1
ATOM 3340 N N . ARG A 1 429 ? 3.332 -6.784 -19.245 1.00 86.56 429 ARG A N 1
ATOM 3341 C CA . ARG A 1 429 ? 1.877 -6.861 -19.046 1.00 86.56 429 ARG A CA 1
ATOM 3342 C C . ARG A 1 429 ? 1.206 -6.590 -20.385 1.00 86.56 429 ARG A C 1
ATOM 3344 O O . ARG A 1 429 ? 1.488 -5.587 -21.025 1.00 86.56 429 ARG A O 1
ATOM 3351 N N . ASN A 1 430 ? 0.364 -7.515 -20.843 1.00 86.69 430 ASN A N 1
ATOM 3352 C CA . ASN A 1 430 ? -0.367 -7.424 -22.118 1.00 86.69 430 ASN A CA 1
ATOM 3353 C C . ASN A 1 430 ? 0.509 -7.103 -23.356 1.00 86.69 430 ASN A C 1
ATOM 3355 O O . ASN A 1 430 ? 0.039 -6.509 -24.320 1.00 86.69 430 ASN A O 1
ATOM 3359 N N . GLY A 1 431 ? 1.782 -7.523 -23.345 1.00 89.62 431 GLY A N 1
ATOM 3360 C CA . GLY A 1 431 ? 2.744 -7.275 -24.430 1.00 89.62 431 GLY A CA 1
ATOM 3361 C C . GLY A 1 431 ? 3.517 -5.954 -24.332 1.00 89.62 431 GLY A C 1
ATOM 3362 O O . GLY A 1 431 ? 4.359 -5.692 -25.186 1.00 89.62 431 GLY A O 1
ATOM 3363 N N . GLU A 1 432 ? 3.294 -5.156 -23.288 1.00 91.38 432 GLU A N 1
ATOM 3364 C CA . GLU A 1 432 ? 4.023 -3.918 -23.001 1.00 91.38 432 GLU A CA 1
ATOM 3365 C C . GLU A 1 432 ? 4.985 -4.106 -21.815 1.00 91.38 432 GLU A C 1
ATOM 3367 O O . GLU A 1 432 ? 4.682 -4.844 -20.874 1.00 91.38 432 GLU A O 1
ATOM 3372 N N . SER A 1 433 ? 6.169 -3.484 -21.870 1.00 94.31 433 SER A N 1
ATOM 3373 C CA . SER A 1 433 ? 7.180 -3.597 -20.806 1.00 94.31 433 SER A CA 1
ATOM 3374 C C . SER A 1 433 ? 6.718 -2.876 -19.542 1.00 94.31 433 SER A C 1
ATOM 3376 O O . SER A 1 433 ? 6.159 -1.791 -19.635 1.00 94.31 433 SER A O 1
ATOM 3378 N N . MET A 1 434 ? 7.005 -3.426 -18.361 1.00 94.94 434 MET A N 1
ATOM 3379 C CA . MET A 1 434 ? 6.774 -2.775 -17.062 1.00 94.94 434 MET A CA 1
ATOM 3380 C C . MET A 1 434 ? 8.049 -2.143 -16.475 1.00 94.94 434 MET A C 1
ATOM 3382 O O . MET A 1 434 ? 8.111 -1.849 -15.281 1.00 94.94 434 MET A O 1
ATOM 3386 N N . GLY A 1 435 ? 9.088 -1.952 -17.287 1.00 95.62 435 GLY A N 1
ATOM 3387 C CA . GLY A 1 435 ? 10.347 -1.352 -16.854 1.00 95.62 435 GLY A CA 1
ATOM 3388 C C . GLY A 1 435 ? 11.470 -1.475 -17.881 1.00 95.62 435 GLY A C 1
ATOM 3389 O O . GLY A 1 435 ? 11.241 -1.499 -19.093 1.00 95.62 435 GLY A O 1
ATOM 3390 N N . GLY A 1 436 ? 12.702 -1.502 -17.384 1.00 94.19 436 GLY A N 1
ATOM 3391 C CA . GLY A 1 436 ? 13.937 -1.599 -18.166 1.00 94.19 436 GLY A CA 1
ATOM 3392 C C . GLY A 1 436 ? 15.142 -1.735 -17.237 1.00 94.19 436 GLY A C 1
ATOM 3393 O O . GLY A 1 436 ? 14.957 -1.946 -16.044 1.00 94.19 436 GLY A O 1
ATOM 3394 N N . GLU A 1 437 ? 16.370 -1.591 -17.739 1.00 92.56 437 GLU A N 1
ATOM 3395 C CA . GLU A 1 437 ? 17.554 -1.606 -16.859 1.00 92.56 437 GLU A CA 1
ATOM 3396 C C . GLU A 1 437 ? 17.561 -0.393 -15.907 1.00 92.56 437 GLU A C 1
ATOM 3398 O O . GLU A 1 437 ? 17.883 -0.545 -14.734 1.00 92.56 437 GLU A O 1
ATOM 3403 N N . GLU A 1 438 ? 17.131 0.789 -16.365 1.00 91.50 438 GLU A N 1
ATOM 3404 C CA . GLU A 1 438 ? 17.062 2.011 -15.548 1.00 91.50 438 GLU A CA 1
ATOM 3405 C C . GLU A 1 438 ? 15.792 2.102 -14.676 1.00 91.50 438 GLU A C 1
ATOM 3407 O O . GLU A 1 438 ? 15.787 2.789 -13.657 1.00 91.50 438 GLU A O 1
ATOM 3412 N N . ASN A 1 439 ? 14.718 1.396 -15.044 1.00 94.88 439 ASN A N 1
ATOM 3413 C CA . ASN A 1 439 ? 13.443 1.388 -14.316 1.00 94.88 439 ASN A CA 1
ATOM 3414 C C . ASN A 1 439 ? 13.197 -0.016 -13.738 1.00 94.88 439 ASN A C 1
ATOM 3416 O O . ASN A 1 439 ? 12.469 -0.819 -14.327 1.00 94.88 439 ASN A O 1
ATOM 3420 N N . ASN A 1 440 ? 13.875 -0.330 -12.632 1.00 96.06 440 ASN A N 1
ATOM 3421 C CA . ASN A 1 440 ? 14.029 -1.683 -12.096 1.00 96.06 440 ASN A CA 1
ATOM 3422 C C . ASN A 1 440 ? 13.965 -1.725 -10.553 1.00 96.06 440 ASN A C 1
ATOM 3424 O O . ASN A 1 440 ? 14.857 -2.243 -9.868 1.00 96.06 440 ASN A O 1
ATOM 3428 N N . CYS A 1 441 ? 12.880 -1.191 -9.987 1.00 96.75 441 CYS A N 1
ATOM 3429 C CA . CYS A 1 441 ? 12.568 -1.298 -8.561 1.00 96.75 441 CYS A CA 1
ATOM 3430 C C . CYS A 1 441 ? 12.609 -2.751 -8.053 1.00 96.75 441 CYS A C 1
ATOM 3432 O O . CYS A 1 441 ? 13.071 -2.989 -6.940 1.00 96.75 441 CYS A O 1
ATOM 3434 N N . ARG A 1 442 ? 12.204 -3.741 -8.860 1.00 97.25 442 ARG A N 1
ATOM 3435 C CA . ARG A 1 442 ? 12.258 -5.169 -8.513 1.00 97.25 442 ARG A CA 1
ATOM 3436 C C . ARG A 1 442 ? 13.664 -5.616 -8.124 1.00 97.25 442 ARG A C 1
ATOM 3438 O O . ARG A 1 442 ? 13.849 -6.157 -7.033 1.00 97.25 442 ARG A O 1
ATOM 3445 N N . ASP A 1 443 ? 14.646 -5.424 -9.005 1.00 94.69 443 ASP A N 1
ATOM 3446 C CA . ASP A 1 443 ? 16.008 -5.908 -8.753 1.00 94.69 443 ASP A CA 1
ATOM 3447 C C . ASP A 1 443 ? 16.679 -5.083 -7.641 1.00 94.69 443 ASP A C 1
ATOM 3449 O O . ASP A 1 443 ? 17.473 -5.618 -6.862 1.00 94.69 443 ASP A O 1
ATOM 3453 N N . ARG A 1 444 ? 16.286 -3.808 -7.486 1.00 93.56 444 ARG A N 1
ATOM 3454 C CA . ARG A 1 444 ? 16.657 -2.985 -6.328 1.00 93.56 444 ARG A CA 1
ATOM 3455 C C . ARG A 1 444 ? 16.139 -3.579 -5.014 1.00 93.56 444 ARG A C 1
ATOM 3457 O O . ARG A 1 444 ? 16.938 -3.780 -4.103 1.00 93.56 444 ARG A O 1
ATOM 3464 N N . ILE A 1 445 ? 14.852 -3.923 -4.929 1.00 95.56 445 ILE A N 1
ATOM 3465 C CA . ILE A 1 445 ? 14.243 -4.542 -3.740 1.00 95.56 445 ILE A CA 1
ATOM 3466 C C . ILE A 1 445 ? 14.897 -5.893 -3.440 1.00 95.56 445 ILE A C 1
ATOM 3468 O O . ILE A 1 445 ? 15.264 -6.145 -2.293 1.00 95.56 445 ILE A O 1
ATOM 3472 N N . LYS A 1 446 ? 15.108 -6.751 -4.452 1.00 94.75 446 LYS A N 1
ATOM 3473 C CA . LYS A 1 446 ? 15.809 -8.041 -4.289 1.00 94.75 446 LYS A CA 1
ATOM 3474 C C . LYS A 1 446 ? 17.172 -7.881 -3.609 1.00 94.75 446 LYS A C 1
ATOM 3476 O O . LYS A 1 446 ? 17.558 -8.707 -2.783 1.00 94.75 446 LYS A O 1
ATOM 3481 N N . ARG A 1 447 ? 17.897 -6.817 -3.948 1.00 90.56 447 ARG A N 1
ATOM 3482 C CA . ARG A 1 447 ? 19.208 -6.489 -3.384 1.00 90.56 447 ARG A CA 1
ATOM 3483 C C . ARG A 1 447 ? 19.104 -5.883 -1.975 1.00 90.56 447 ARG A C 1
ATOM 3485 O O . ARG A 1 447 ? 19.856 -6.287 -1.089 1.00 90.56 447 ARG A O 1
ATOM 3492 N N . ASP A 1 448 ? 18.173 -4.952 -1.759 1.00 90.44 448 ASP A N 1
ATOM 3493 C CA . ASP A 1 448 ? 18.129 -4.104 -0.558 1.00 90.44 448 ASP A CA 1
ATOM 3494 C C . ASP A 1 448 ? 17.269 -4.657 0.593 1.00 90.44 448 ASP A C 1
ATOM 3496 O O . ASP A 1 448 ? 17.575 -4.366 1.749 1.00 90.44 448 ASP A O 1
ATOM 3500 N N . LYS A 1 449 ? 16.270 -5.517 0.329 1.00 92.62 449 LYS A N 1
ATOM 3501 C CA . LYS A 1 449 ? 15.391 -6.148 1.349 1.00 92.62 449 LYS A CA 1
ATOM 3502 C C . LYS A 1 449 ? 16.149 -6.755 2.528 1.00 92.62 449 LYS A C 1
ATOM 3504 O O . LYS A 1 449 ? 15.725 -6.690 3.677 1.00 92.62 449 LYS A O 1
ATOM 3509 N N . HIS A 1 450 ? 17.320 -7.303 2.230 1.00 89.94 450 HIS A N 1
ATOM 3510 C CA . HIS A 1 450 ? 18.232 -7.922 3.176 1.00 89.94 450 HIS A CA 1
ATOM 3511 C C . HIS A 1 450 ? 18.840 -6.943 4.193 1.00 89.94 450 HIS A C 1
ATOM 3513 O O . HIS A 1 450 ? 19.251 -7.361 5.271 1.00 89.94 450 HIS A O 1
ATOM 3519 N N . PHE A 1 451 ? 18.964 -5.662 3.858 1.00 86.50 451 PHE A N 1
ATOM 3520 C CA . PHE A 1 451 ? 19.528 -4.653 4.758 1.00 86.50 451 PHE A CA 1
ATOM 3521 C C . PHE A 1 451 ? 18.480 -4.106 5.730 1.00 86.50 451 PHE A C 1
ATOM 3523 O O . PHE A 1 451 ? 18.837 -3.743 6.849 1.00 86.50 451 PHE A O 1
ATOM 3530 N N . ILE A 1 452 ? 1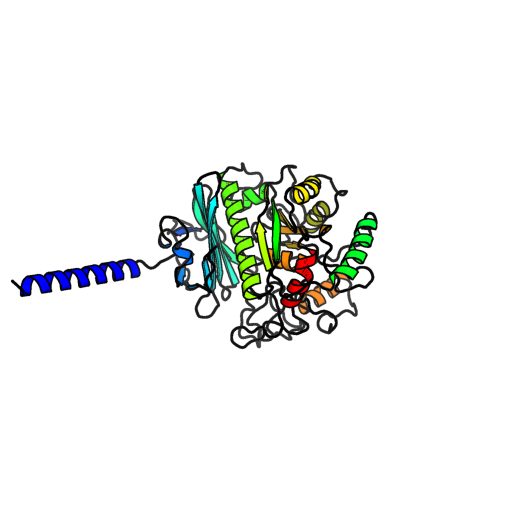7.204 -4.124 5.328 1.00 88.56 452 ILE A N 1
ATOM 3531 C CA . ILE A 1 452 ? 16.057 -3.854 6.201 1.00 88.56 452 ILE A CA 1
ATOM 3532 C C . ILE A 1 452 ? 15.827 -5.032 7.152 1.00 88.56 452 ILE A C 1
ATOM 3534 O O . ILE A 1 452 ? 15.819 -4.841 8.367 1.00 88.56 452 ILE A O 1
ATOM 3538 N N . ALA A 1 453 ? 15.716 -6.250 6.609 1.00 89.19 453 ALA A N 1
ATOM 3539 C CA . ALA A 1 453 ? 15.553 -7.467 7.395 1.00 89.19 453 ALA A CA 1
ATOM 3540 C C . ALA A 1 453 ? 16.778 -7.718 8.289 1.00 89.19 453 ALA A C 1
ATOM 3542 O O . ALA A 1 453 ? 17.873 -8.059 7.821 1.00 89.19 453 ALA A O 1
ATOM 3543 N N . ARG A 1 454 ? 16.601 -7.569 9.603 1.00 73.62 454 ARG A N 1
ATOM 3544 C CA . ARG A 1 454 ? 17.641 -7.827 10.595 1.00 73.62 454 ARG A CA 1
ATOM 3545 C C . ARG A 1 454 ? 17.914 -9.331 10.593 1.00 73.62 454 ARG A C 1
ATOM 3547 O O . ARG A 1 454 ? 17.082 -10.112 11.040 1.00 73.62 454 ARG A O 1
ATOM 3554 N N . ASN A 1 455 ? 19.086 -9.743 10.098 1.00 54.28 455 ASN A N 1
ATOM 3555 C CA . ASN A 1 455 ? 19.536 -11.140 10.165 1.00 54.28 455 ASN A CA 1
ATOM 3556 C C . ASN A 1 455 ? 19.416 -11.653 11.613 1.00 54.28 455 ASN A C 1
ATOM 3558 O O . ASN A 1 455 ? 20.138 -11.172 12.490 1.00 54.28 455 ASN A O 1
ATOM 3562 N N . ARG A 1 456 ? 18.514 -12.613 11.833 1.00 52.03 456 ARG A N 1
ATOM 3563 C CA . ARG A 1 456 ? 18.311 -13.320 13.105 1.00 52.03 456 ARG A CA 1
ATOM 3564 C C . ARG A 1 456 ? 19.142 -14.598 13.165 1.00 52.03 456 ARG A C 1
ATOM 3566 O O . ARG A 1 456 ? 19.291 -15.238 12.100 1.00 52.03 456 ARG A O 1
#

Solvent-accessible surface area (backbone atoms only — not comparable to full-atom values): 24534 Å² total; per-residue (Å²): 119,70,70,64,56,53,53,54,52,51,51,49,52,50,51,49,52,48,50,52,50,48,63,60,65,57,57,46,32,35,35,42,48,92,71,96,70,92,75,77,86,65,65,71,42,48,39,44,55,65,47,54,51,94,70,80,70,68,50,36,75,40,69,54,40,38,40,24,76,40,87,94,47,70,73,44,63,29,32,48,62,70,97,44,95,83,35,29,41,25,32,20,96,86,63,44,36,38,40,40,41,34,74,32,73,37,92,88,73,81,45,75,39,57,36,32,36,37,38,35,36,77,81,40,34,36,33,33,35,34,41,46,86,89,63,52,36,27,34,38,62,43,50,60,77,82,43,79,57,67,56,86,83,80,71,84,80,83,71,86,70,86,58,59,66,62,54,52,55,45,54,58,48,51,74,70,52,81,78,67,65,39,77,54,74,42,75,34,34,27,29,40,37,25,32,67,42,18,35,21,51,59,32,73,41,57,81,84,51,90,82,50,75,61,33,49,45,52,40,52,34,54,55,49,48,42,46,49,56,36,33,48,21,28,55,72,35,65,24,38,44,42,64,42,82,66,43,75,44,69,58,86,70,75,65,76,72,54,41,59,71,56,46,49,43,37,65,66,38,70,80,70,83,53,68,55,40,63,52,58,64,47,33,60,75,62,60,36,21,34,40,38,37,32,31,41,49,92,73,25,93,60,56,53,42,36,41,41,43,46,43,66,62,60,94,74,49,62,86,56,64,33,57,39,91,51,32,39,28,33,34,25,49,88,48,44,67,59,57,50,62,44,29,27,52,35,16,35,26,44,29,41,53,15,35,37,61,49,28,49,57,47,36,74,74,68,42,96,58,93,73,45,44,64,73,51,82,86,54,32,26,18,14,18,62,39,52,54,23,54,33,17,17,46,34,27,66,71,79,55,69,84,36,64,56,68,28,43,85,93,75,34,90,40,71,26,24,82,39,73,28,49,5,18,56,98,36,67,56,98,90,42,66,42,41,30,79,45,16,12,23,23,63,36,29,22,59,27,46,63,52,35,30,69,88,125

Radius of gyration: 23.81 Å; Cα contacts (8 Å, |Δi|>4): 946; chains: 1; bounding box: 73×78×53 Å

Mean predicted aligned error: 8.16 Å